Protein AF-0000000078945506 (afdb_homodimer)

Foldseek 3Di:
DEKAWEAEAQAQVVLLVVQVVVVVVVVVVVPYHHQEYEYADPQHQFFQRSQVSVVVVVVCVVVHHYAYAYEQLLVLLLPDDLPDPASCVLVVDDDDPLSSQSSRSSNVVCPNVNSVVSNPHHQKDWDAQVNFTEIEAAAAPVDRHPHHDEAPDDLVSVCVRCVVVLVGQEYEYARHLDFHWHQHPSHTYTHQHHRQQHQDDARFGWIWIADSVPRDIDIDGGDDPVCLVVRVVVCVVVPRDCQSNCRRGNSGD/DEKAWEAEAQAQVVLLVVQVVVVVVVVVVVPYHHQEYEYADPQHQFFQRNQVSVVVVVVCVVVHHYAYAYEQLLVLLLPDDLPDPASCVLVVDDDDPLSSLSSRSSNVVCPNVNSVVSNPHHQKDWDAQANFTEIEAAAAPVDRHPHHDEAPDDLVSVCVRCVVVLVGQEYEYARHLDFHWHQHPSHTYTHQHHRQQHQDDARFGWIWIADSVPRDIDIDGGDDPVCLVVRVVVCVVVVRDCQSNCRRGNSGD

Sequence (506 aa):
MVYVAVLANINGNLPALAKALEKIEALKEEGYEIEKYYVLGNIIGLFPYPGEVLDTLDDLIRHNVVKVIRGEFDQVIAASDPHAEGPDYIDRLNYPDYIKKALKYTWEKLGHEGREFIRDLPIYLVDKIGKNDIFGVYGSPLNPFEGQVLPDQPTSYYEAIMRPVKDYEILFVASPKYPVNAMTRYGRVICPGSIGYPPGKNHKATFALVDVDTLHAKFIEVDYENEKKLIEEKIKKEGLPEELIKILYRGKVMVYVAVLANINGNLPALAKALEKIEALKEEGYEIEKYYVLGNIIGLFPYPGEVLDTLDDLIRHNVVKVIRGEFDQVIAASDPHAEGPDYIDRLNYPDYIKKALKYTWEKLGHEGREFIRDLPIYLVDKIGKNDIFGVYGSPLNPFEGQVLPDQPTSYYEAIMRPVKDYEILFVASPKYPVNAMTRYGRVICPGSIGYPPGKNHKATFALVDVDTLHAKFIEVDYENEKKLIEEKIKKEGLPEELIKILYRGKV

Secondary structure (DSSP, 8-state):
-EEEEEEE--TT-HHHHHHHHHHHHHHHHTT-EEEEEEEES--SSSSS-HHHHHHHHHHHHHHS-EEEE--HHHHHHHTS-TT-SSSGGGGGSSS-HHHHHHHHHHHHHHHHHHHHHHHTS-SEEEEEETTEEEEEESSBTTBTTT----SS--HHHHHHHHGGGTTSSEEE--TT-SEEEEE-SS-EEEEE--SS---STT--EEEEEEETTT--EEEEEE--HHHHHHHHHHHHHTT--THHHHHHHHS--/-EEEEEEE--TT-HHHHHHHHHHHHHHHHTT-EEEEEEEES--SSSSS-HHHHHHHHHHHHHHS-EEEE--HHHHHHHTS-TT-SSSGGGGGSSS-HHHHHHHHHHHHHHHHHHHHHHHTS-SEEEEEETTEEEEEESSBTTBTTT----SS--HHHHHHHHGGGTTSSEEE--TT-SEEEEE-SS-EEEEE--SS---STT--EEEEEEETTT--EEEEEE--HHHHHHHHHHHHHTT--THHHHHHHHS--

pLDDT: mean 95.65, std 5.19, range [60.44, 98.88]

InterPro domains:
  IPR011152 Phosphoesterase MJ0912 [PIRSF000883] (4-251)
  IPR029052 Metallo-dependent phosphatase-like [G3DSA:3.60.21.10] (1-253)
  IPR029052 Metallo-dependent phosphatase-like [SSF56300] (1-252)

Radius of gyration: 24.3 Å; Cα contacts (8 Å, |Δi|>4): 1200; chains: 2; bounding box: 46×73×58 Å

Solvent-accessible surface area (backbone atoms only — not comparable to full-atom values): 25210 Å² total; per-residue (Å²): 111,54,25,31,38,34,39,17,26,29,22,5,27,41,63,37,46,52,46,47,52,49,50,52,53,52,40,40,73,74,62,46,39,68,69,37,38,38,35,32,14,19,56,30,37,59,38,91,26,39,49,61,32,51,52,51,49,51,53,47,43,76,75,44,55,57,50,60,26,35,12,52,49,31,44,58,57,36,66,48,60,90,80,50,93,61,63,64,70,54,70,78,48,97,60,58,66,61,52,43,51,27,36,39,50,35,52,61,65,28,40,69,67,47,41,49,55,51,39,61,33,25,45,60,42,76,52,66,43,78,92,39,40,34,36,30,29,12,9,28,88,82,30,43,52,81,22,76,48,72,62,94,60,58,57,68,59,54,36,64,61,40,32,41,52,37,90,22,48,32,39,40,32,26,53,49,24,43,64,33,81,44,73,38,97,47,31,33,40,36,20,34,10,5,26,40,54,14,52,54,97,77,43,34,22,19,26,21,40,30,32,40,86,80,62,49,73,44,77,49,75,34,81,48,71,83,48,47,57,59,52,46,51,49,32,57,74,70,69,50,54,68,57,55,50,36,25,62,74,58,34,43,120,113,55,26,31,38,34,39,18,28,29,22,4,28,40,64,37,47,52,47,47,53,50,49,52,51,52,40,40,75,72,60,46,39,70,69,36,36,38,35,32,12,20,56,31,37,57,38,89,27,39,49,60,34,52,52,52,50,51,52,47,43,75,76,44,54,58,50,60,24,35,12,51,49,29,44,58,57,38,66,48,58,89,81,50,93,62,63,65,70,54,71,78,49,98,61,60,67,60,50,42,53,26,36,39,51,34,53,61,66,29,40,70,67,47,40,50,55,51,39,61,32,24,47,60,43,76,51,67,43,78,91,38,40,33,37,31,29,13,9,29,86,83,29,43,53,79,22,76,48,73,62,94,61,58,57,68,59,52,35,64,59,39,35,42,52,39,89,23,48,33,38,39,31,24,56,50,26,41,64,33,80,44,76,38,96,46,31,31,42,36,18,33,10,5,25,39,54,15,51,55,96,77,45,34,22,19,26,21,40,31,31,41,85,80,62,49,73,43,76,46,74,34,81,47,72,83,48,46,56,59,52,46,51,48,32,56,74,69,67,50,55,66,57,55,50,36,26,62,75,58,34,44,119

Nearest PDB structures (foldseek):
  2gju-assembly1_A  TM=9.903E-01  e=2.783E-43  Pyrococcus horikoshii OT3
  1nnw-assembly1_A  TM=9.915E-01  e=8.538E-42  Pyrococcus furiosus
  3qfo-assembly1_B  TM=7.986E-01  e=4.946E-14  Streptococcus pneumoniae R6
  3ck2-assembly1_A  TM=5.921E-01  e=2.211E-06  Streptococcus pneumoniae TIGR4
  7uy8-assembly1_B  TM=3.911E-01  e=1.050E-02  Tetrahymena thermophila

Structure (mmCIF, N/CA/C/O backbone):
data_AF-0000000078945506-model_v1
#
loop_
_entity.id
_entity.type
_entity.pdbx_description
1 polymer 'Metallophosphoesterase, MJ0912 type'
#
loop_
_atom_site.group_PDB
_atom_site.id
_atom_site.type_symbol
_atom_site.label_atom_id
_atom_site.label_alt_id
_atom_site.label_comp_id
_atom_site.label_asym_id
_atom_site.label_entity_id
_atom_site.label_seq_id
_atom_site.pdbx_PDB_ins_code
_atom_site.Cartn_x
_atom_site.Cartn_y
_atom_site.Cartn_z
_atom_site.occupancy
_atom_site.B_iso_or_equiv
_atom_site.auth_seq_id
_atom_site.auth_comp_id
_atom_site.auth_asym_id
_atom_site.auth_atom_id
_atom_site.pdbx_PDB_model_num
ATOM 1 N N . MET A 1 1 ? -18.141 -9.43 -25.422 1 85.62 1 MET A N 1
ATOM 2 C CA . MET A 1 1 ? -17.828 -8.766 -24.172 1 85.62 1 MET A CA 1
ATOM 3 C C . MET A 1 1 ? -16.344 -8.93 -23.812 1 85.62 1 MET A C 1
ATOM 5 O O . MET A 1 1 ? -15.75 -9.969 -24.109 1 85.62 1 MET A O 1
ATOM 9 N N . VAL A 1 2 ? -15.695 -7.844 -23.359 1 94.75 2 VAL A N 1
ATOM 10 C CA . VAL A 1 2 ? -14.266 -7.82 -23.078 1 94.75 2 VAL A CA 1
ATOM 11 C C . VAL A 1 2 ? -14.023 -8.07 -21.578 1 94.75 2 VAL A C 1
ATOM 13 O O . VAL A 1 2 ? -14.727 -7.512 -20.734 1 94.75 2 VAL A O 1
ATOM 16 N N . TYR A 1 3 ? -13.117 -9 -21.328 1 97.56 3 TYR A N 1
ATOM 17 C CA . TYR A 1 3 ? -12.844 -9.414 -19.953 1 97.56 3 TYR A CA 1
ATOM 18 C C . TYR A 1 3 ? -11.367 -9.258 -19.625 1 97.56 3 TYR A C 1
ATOM 20 O O . TYR A 1 3 ? -10.539 -9.078 -20.516 1 97.56 3 TYR A O 1
ATOM 28 N N . VAL A 1 4 ? -11.109 -9.211 -18.359 1 98.56 4 VAL A N 1
ATOM 29 C CA . VAL A 1 4 ? -9.758 -9.453 -17.859 1 98.56 4 VAL A CA 1
ATOM 30 C C . VAL A 1 4 ? -9.742 -10.727 -17.016 1 98.56 4 VAL A C 1
ATOM 32 O O . VAL A 1 4 ? -10.727 -11.039 -16.328 1 98.56 4 VAL A O 1
ATOM 35 N N . ALA A 1 5 ? -8.68 -11.484 -17.141 1 98.88 5 ALA A N 1
ATOM 36 C CA . ALA A 1 5 ? -8.492 -12.664 -16.297 1 98.88 5 ALA A CA 1
ATOM 37 C C . ALA A 1 5 ? -7.656 -12.328 -15.07 1 98.88 5 ALA A C 1
ATOM 39 O O . ALA A 1 5 ? -6.57 -11.758 -15.188 1 98.88 5 ALA A O 1
ATOM 40 N N . VAL A 1 6 ? -8.164 -12.617 -13.875 1 98.88 6 VAL A N 1
ATOM 41 C CA . VAL A 1 6 ? -7.465 -12.367 -12.625 1 98.88 6 VAL A CA 1
ATOM 42 C C . VAL A 1 6 ? -7.125 -13.688 -11.945 1 98.88 6 VAL A C 1
ATOM 44 O O . VAL A 1 6 ? -8.016 -14.461 -11.594 1 98.88 6 VAL A O 1
ATOM 47 N N . LEU A 1 7 ? -5.859 -14 -11.844 1 98.75 7 LEU A N 1
ATOM 48 C CA . LEU A 1 7 ? -5.34 -15.203 -11.203 1 98.75 7 LEU A CA 1
ATOM 49 C C . LEU A 1 7 ? -4.59 -14.852 -9.922 1 98.75 7 LEU A C 1
ATOM 51 O O . LEU A 1 7 ? -4.074 -13.742 -9.781 1 98.75 7 LEU A O 1
ATOM 55 N N . ALA A 1 8 ? -4.559 -15.805 -8.977 1 98.44 8 ALA A N 1
ATOM 56 C CA . ALA A 1 8 ? -3.811 -15.594 -7.742 1 98.44 8 ALA A CA 1
ATOM 57 C C . ALA A 1 8 ? -3.424 -16.922 -7.098 1 98.44 8 ALA A C 1
ATOM 59 O O . ALA A 1 8 ? -3.969 -17.969 -7.449 1 98.44 8 ALA A O 1
ATOM 60 N N . ASN A 1 9 ? -2.418 -16.859 -6.273 1 97.56 9 ASN A N 1
ATOM 61 C CA . ASN A 1 9 ? -2.037 -17.969 -5.406 1 97.56 9 ASN A CA 1
ATOM 62 C C . ASN A 1 9 ? -1.742 -19.234 -6.207 1 97.56 9 ASN A C 1
ATOM 64 O O . ASN A 1 9 ? -2.295 -20.297 -5.922 1 97.56 9 ASN A O 1
ATOM 68 N N . ILE A 1 10 ? -0.877 -19.016 -7.16 1 98.44 10 ILE A N 1
ATOM 69 C CA . ILE A 1 10 ? -0.387 -20.156 -7.945 1 98.44 10 ILE A CA 1
ATOM 70 C C . ILE A 1 10 ? 0.468 -21.062 -7.062 1 98.44 10 ILE A C 1
ATOM 72 O O . ILE A 1 10 ? 0.365 -22.281 -7.141 1 98.44 10 ILE A O 1
ATOM 76 N N . ASN A 1 11 ? 1.375 -20.5 -6.254 1 98.12 11 ASN A N 1
ATOM 77 C CA . ASN A 1 11 ? 2.131 -21.156 -5.184 1 98.12 11 ASN A CA 1
ATOM 78 C C . ASN A 1 11 ? 3.016 -22.266 -5.723 1 98.12 11 ASN A C 1
ATOM 80 O O . ASN A 1 11 ? 3.154 -23.312 -5.086 1 98.12 11 ASN A O 1
ATOM 84 N N . GLY A 1 12 ? 3.488 -22.078 -6.941 1 98.56 12 GLY A N 1
ATOM 85 C CA . GLY A 1 12 ? 4.406 -23.047 -7.504 1 98.56 12 GLY A CA 1
ATOM 86 C C . GLY A 1 12 ? 3.711 -24.297 -8.016 1 98.56 12 GLY A C 1
ATOM 87 O O . GLY A 1 12 ? 4.336 -25.359 -8.148 1 98.56 12 GLY A O 1
ATOM 88 N N . ASN A 1 13 ? 2.473 -24.266 -8.219 1 98.12 13 ASN A N 1
ATOM 89 C CA . ASN A 1 13 ? 1.688 -25.391 -8.711 1 98.12 13 ASN A CA 1
ATOM 90 C C . ASN A 1 13 ? 1.521 -25.344 -10.227 1 98.12 13 ASN A C 1
ATOM 92 O O . ASN A 1 13 ? 0.466 -24.938 -10.727 1 98.12 13 ASN A O 1
ATOM 96 N N . LEU A 1 14 ? 2.5 -25.891 -10.922 1 98.56 14 LEU A N 1
ATOM 97 C CA . LEU A 1 14 ? 2.535 -25.797 -12.375 1 98.56 14 LEU A CA 1
ATOM 98 C C . LEU A 1 14 ? 1.346 -26.516 -13 1 98.56 14 LEU A C 1
ATOM 100 O O . LEU A 1 14 ? 0.665 -25.969 -13.867 1 98.56 14 LEU A O 1
ATOM 104 N N . PRO A 1 15 ? 1.05 -27.734 -12.586 1 98.25 15 PRO A N 1
ATOM 105 C CA . PRO A 1 15 ? -0.069 -28.422 -13.227 1 98.25 15 PRO A CA 1
ATOM 106 C C . PRO A 1 15 ? -1.39 -27.672 -13.094 1 98.25 15 PRO A C 1
ATOM 108 O O . PRO A 1 15 ? -2.164 -27.594 -14.047 1 98.25 15 PRO A O 1
ATOM 111 N N . ALA A 1 16 ? -1.674 -27.125 -11.93 1 97.56 16 ALA A N 1
ATOM 112 C CA . ALA A 1 16 ? -2.895 -26.344 -11.742 1 97.56 16 ALA A CA 1
ATOM 113 C C . ALA A 1 16 ? -2.896 -25.109 -12.641 1 97.56 16 ALA A C 1
ATOM 115 O O . ALA A 1 16 ? -3.912 -24.781 -13.266 1 97.56 16 ALA A O 1
ATOM 116 N N . LEU A 1 17 ? -1.733 -24.391 -12.711 1 98.62 17 LEU A N 1
ATOM 117 C CA . LEU A 1 17 ? -1.616 -23.219 -13.562 1 98.62 17 LEU A CA 1
ATOM 118 C C . LEU A 1 17 ? -1.846 -23.578 -15.023 1 98.62 17 LEU A C 1
ATOM 120 O O . LEU A 1 17 ? -2.566 -22.859 -15.734 1 98.62 17 LEU A O 1
ATOM 124 N N . ALA A 1 18 ? -1.249 -24.656 -15.438 1 98.5 18 ALA A N 1
ATOM 125 C CA . ALA A 1 18 ? -1.386 -25.094 -16.828 1 98.5 18 ALA A CA 1
ATOM 126 C C . ALA A 1 18 ? -2.85 -25.344 -17.172 1 98.5 18 ALA A C 1
ATOM 128 O O . ALA A 1 18 ? -3.32 -24.938 -18.234 1 98.5 18 ALA A O 1
ATOM 129 N N . LYS A 1 19 ? -3.535 -26 -16.281 1 98 19 LYS A N 1
ATOM 130 C CA . LYS A 1 19 ? -4.945 -26.297 -16.531 1 98 19 LYS A CA 1
ATOM 131 C C . LYS A 1 19 ? -5.777 -25.031 -16.562 1 98 19 LYS A C 1
ATOM 133 O O . LYS A 1 19 ? -6.707 -24.906 -17.359 1 98 19 LYS A O 1
ATOM 138 N N . ALA A 1 20 ? -5.5 -24.094 -15.695 1 98.31 20 ALA A N 1
ATOM 139 C CA . ALA A 1 20 ? -6.203 -22.828 -15.68 1 98.31 20 ALA A CA 1
ATOM 140 C C . ALA A 1 20 ? -5.996 -22.078 -17 1 98.31 20 ALA A C 1
ATOM 142 O O . ALA A 1 20 ? -6.949 -21.547 -17.578 1 98.31 20 ALA A O 1
ATOM 143 N N . LEU A 1 21 ? -4.742 -22.031 -17.469 1 98.62 21 LEU A N 1
ATOM 144 C CA . LEU A 1 21 ? -4.43 -21.328 -18.719 1 98.62 21 LEU A CA 1
ATOM 145 C C . LEU A 1 21 ? -5.082 -22.031 -19.906 1 98.62 21 LEU A C 1
ATOM 147 O O . LEU A 1 21 ? -5.539 -21.359 -20.844 1 98.62 21 LEU A O 1
ATOM 151 N N . GLU A 1 22 ? -5.098 -23.359 -19.859 1 98.44 22 GLU A N 1
ATOM 152 C CA . GLU A 1 22 ? -5.82 -24.109 -20.891 1 98.44 22 GLU A CA 1
ATOM 153 C C . GLU A 1 22 ? -7.297 -23.719 -20.906 1 98.44 22 GLU A C 1
ATOM 155 O O . GLU A 1 22 ? -7.875 -23.531 -21.984 1 98.44 22 GLU A O 1
ATOM 160 N N . LYS A 1 23 ? -7.875 -23.625 -19.75 1 98.44 23 LYS A N 1
ATOM 161 C CA . LYS A 1 23 ? -9.281 -23.234 -19.672 1 98.44 23 LYS A CA 1
ATOM 162 C C . LYS A 1 23 ? -9.5 -21.828 -20.219 1 98.44 23 LYS A C 1
ATOM 164 O O . LYS A 1 23 ? -10.5 -21.562 -20.906 1 98.44 23 LYS A O 1
ATOM 169 N N . ILE A 1 24 ? -8.625 -20.875 -19.938 1 98.38 24 ILE A N 1
ATOM 170 C CA . ILE A 1 24 ? -8.727 -19.516 -20.453 1 98.38 24 ILE A CA 1
ATOM 171 C C . ILE A 1 24 ? -8.68 -19.531 -21.969 1 98.38 24 ILE A C 1
ATOM 173 O O . ILE A 1 24 ? -9.469 -18.859 -22.641 1 98.38 24 ILE A O 1
ATOM 177 N N . GLU A 1 25 ? -7.809 -20.359 -22.562 1 97.56 25 GLU A N 1
ATOM 178 C CA . GLU A 1 25 ? -7.73 -20.484 -24.016 1 97.56 25 GLU A CA 1
ATOM 179 C C . GLU A 1 25 ? -9.023 -21.047 -24.594 1 97.56 25 GLU A C 1
ATOM 181 O O . GLU A 1 25 ? -9.5 -20.594 -25.625 1 97.56 25 GLU A O 1
ATOM 186 N N . ALA A 1 26 ? -9.523 -22.031 -23.891 1 98.25 26 ALA A N 1
ATOM 187 C CA . ALA A 1 26 ? -10.797 -22.609 -24.328 1 98.25 26 ALA A CA 1
ATOM 188 C C . ALA A 1 26 ? -11.906 -21.562 -24.312 1 98.25 26 ALA A C 1
ATOM 190 O O . ALA A 1 26 ? -12.734 -21.516 -25.219 1 98.25 26 ALA A O 1
ATOM 191 N N . LEU A 1 27 ? -11.891 -20.734 -23.312 1 97.75 27 LEU A N 1
ATOM 192 C CA . LEU A 1 27 ? -12.891 -19.672 -23.203 1 97.75 27 LEU A CA 1
ATOM 193 C C . LEU A 1 27 ? -12.734 -18.656 -24.328 1 97.75 27 LEU A C 1
ATOM 195 O O . LEU A 1 27 ? -13.727 -18.172 -24.875 1 97.75 27 LEU A O 1
ATOM 199 N N . LYS A 1 28 ? -11.508 -18.359 -24.656 1 97.06 28 LYS A N 1
ATOM 200 C CA . LYS A 1 28 ? -11.266 -17.469 -25.797 1 97.06 28 LYS A CA 1
ATOM 201 C C . LYS A 1 28 ? -11.852 -18.062 -27.078 1 97.06 28 LYS A C 1
ATOM 203 O O . LYS A 1 28 ? -12.477 -17.344 -27.859 1 97.06 28 LYS A O 1
ATOM 208 N N . GLU A 1 29 ? -11.664 -19.297 -27.234 1 97.12 29 GLU A N 1
ATOM 209 C CA . GLU A 1 29 ? -12.203 -19.969 -28.406 1 97.12 29 GLU A CA 1
ATOM 210 C C . GLU A 1 29 ? -13.734 -19.953 -28.406 1 97.12 29 GLU A C 1
ATOM 212 O O . GLU A 1 29 ? -14.359 -19.984 -29.469 1 97.12 29 GLU A O 1
ATOM 217 N N . GLU A 1 30 ? -14.305 -19.906 -27.25 1 96.75 30 GLU A N 1
ATOM 218 C CA . GLU A 1 30 ? -15.758 -19.875 -27.094 1 96.75 30 GLU A CA 1
ATOM 219 C C . GLU A 1 30 ? -16.312 -18.469 -27.297 1 96.75 30 GLU A C 1
ATOM 221 O O . GLU A 1 30 ? -17.516 -18.266 -27.25 1 96.75 30 GLU A O 1
ATOM 226 N N . GLY A 1 31 ? -15.422 -17.484 -27.391 1 95.19 31 GLY A N 1
ATOM 227 C CA . GLY A 1 31 ? -15.891 -16.141 -27.75 1 95.19 31 GLY A CA 1
ATOM 228 C C . GLY A 1 31 ? -15.578 -15.109 -26.688 1 95.19 31 GLY A C 1
ATOM 229 O O . GLY A 1 31 ? -15.875 -13.922 -26.875 1 95.19 31 GLY A O 1
ATOM 230 N N . TYR A 1 32 ? -14.984 -15.5 -25.594 1 95.12 32 TYR A N 1
ATOM 231 C CA . TYR A 1 32 ? -14.578 -14.531 -24.578 1 95.12 32 TYR A CA 1
ATOM 232 C C . TYR A 1 32 ? -13.352 -13.75 -25.047 1 95.12 32 TYR A C 1
ATOM 234 O O . TYR A 1 32 ? -12.336 -14.336 -25.422 1 95.12 32 TYR A O 1
ATOM 242 N N . GLU A 1 33 ? -13.43 -12.531 -25.078 1 96.94 33 GLU A N 1
ATOM 243 C CA . GLU A 1 33 ? -12.266 -11.695 -25.328 1 96.94 33 GLU A CA 1
ATOM 244 C C . GLU A 1 33 ? -11.539 -11.336 -24.047 1 96.94 33 GLU A C 1
ATOM 246 O O . GLU A 1 33 ? -12.047 -10.562 -23.234 1 96.94 33 GLU A O 1
ATOM 251 N N . ILE A 1 34 ? -10.406 -11.852 -23.875 1 97.31 34 ILE A N 1
ATOM 252 C CA . ILE A 1 34 ? -9.594 -11.57 -22.703 1 97.31 34 ILE A CA 1
ATOM 253 C C . ILE A 1 34 ? -8.461 -10.609 -23.062 1 97.31 34 ILE A C 1
ATOM 255 O O . ILE A 1 34 ? -7.504 -10.992 -23.75 1 97.31 34 ILE A O 1
ATOM 259 N N . GLU A 1 35 ? -8.539 -9.328 -22.578 1 95.31 35 GLU A N 1
ATOM 260 C CA . GLU A 1 35 ? -7.629 -8.289 -23.047 1 95.31 35 GLU A CA 1
ATOM 261 C C . GLU A 1 35 ? -6.383 -8.211 -22.172 1 95.31 35 GLU A C 1
ATOM 263 O O . GLU A 1 35 ? -5.328 -7.758 -22.625 1 95.31 35 GLU A O 1
ATOM 268 N N . LYS A 1 36 ? -6.504 -8.484 -20.859 1 97.31 36 LYS A N 1
ATOM 269 C CA . LYS A 1 36 ? -5.414 -8.383 -19.891 1 97.31 36 LYS A CA 1
ATOM 270 C C . LYS A 1 36 ? -5.473 -9.523 -18.875 1 97.31 36 LYS A C 1
ATOM 272 O O . LYS A 1 36 ? -6.527 -10.117 -18.672 1 97.31 36 LYS A O 1
ATOM 277 N N . TYR A 1 37 ? -4.324 -9.844 -18.359 1 98.69 37 TYR A N 1
ATOM 278 C CA . TYR A 1 37 ? -4.195 -10.758 -17.234 1 98.69 37 TYR A CA 1
ATOM 279 C C . TYR A 1 37 ? -3.635 -10.039 -16.016 1 98.69 37 TYR A C 1
ATOM 281 O O . TYR A 1 37 ? -2.697 -9.25 -16.125 1 98.69 37 TYR A O 1
ATOM 289 N N . TYR A 1 38 ? -4.223 -10.25 -14.898 1 98.88 38 TYR A N 1
ATOM 290 C CA . TYR A 1 38 ? -3.646 -9.852 -13.625 1 98.88 38 TYR A CA 1
ATOM 291 C C . TYR A 1 38 ? -3.316 -11.07 -12.773 1 98.88 38 TYR A C 1
ATOM 293 O O . TYR A 1 38 ? -4.156 -11.961 -12.594 1 98.88 38 TYR A O 1
ATOM 301 N N . VAL A 1 39 ? -2.127 -11.18 -12.312 1 98.88 39 VAL A N 1
ATOM 302 C CA . VAL A 1 39 ? -1.711 -12.242 -11.406 1 98.88 39 VAL A CA 1
ATOM 303 C C . VAL A 1 39 ? -1.321 -11.648 -10.055 1 98.88 39 VAL A C 1
ATOM 305 O O . VAL A 1 39 ? -0.326 -10.93 -9.953 1 98.88 39 VAL A O 1
ATOM 308 N N . LEU A 1 40 ? -2.115 -11.938 -8.945 1 98.12 40 LEU A N 1
ATOM 309 C CA . LEU A 1 40 ? -1.91 -11.375 -7.617 1 98.12 40 LEU A CA 1
ATOM 310 C C . LEU A 1 40 ? -1.217 -12.375 -6.699 1 98.12 40 LEU A C 1
ATOM 312 O O . LEU A 1 40 ? -1.879 -13.18 -6.043 1 98.12 40 LEU A O 1
ATOM 316 N N . GLY A 1 41 ? 0.136 -12.461 -6.867 1 96.62 41 GLY A N 1
ATOM 317 C CA . GLY A 1 41 ? 0.88 -13.344 -5.988 1 96.62 41 GLY A CA 1
ATOM 318 C C . GLY A 1 41 ? -0.012 -14.203 -5.113 1 96.62 41 GLY A C 1
ATOM 319 O O . GLY A 1 41 ? -1.239 -14.117 -5.195 1 96.62 41 GLY A O 1
ATOM 320 N N . ASN A 1 42 ? 0.411 -15.258 -4.406 1 98.06 42 ASN A N 1
ATOM 321 C CA . ASN A 1 42 ? 1.742 -15.852 -4.449 1 98.06 42 ASN A CA 1
ATOM 322 C C . ASN A 1 42 ? 1.973 -16.609 -5.75 1 98.06 42 ASN A C 1
ATOM 324 O O . ASN A 1 42 ? 1.19 -17.5 -6.102 1 98.06 42 ASN A O 1
ATOM 328 N N . ILE A 1 43 ? 3.072 -16.297 -6.344 1 98.62 43 ILE A N 1
ATOM 329 C CA . ILE A 1 43 ? 3.457 -17.016 -7.559 1 98.62 43 ILE A CA 1
ATOM 330 C C . ILE A 1 43 ? 4.117 -18.344 -7.188 1 98.62 43 ILE A C 1
ATOM 332 O O . ILE A 1 43 ? 3.84 -19.375 -7.805 1 98.62 43 ILE A O 1
ATOM 336 N N . ILE A 1 44 ? 4.926 -18.266 -6.172 1 98.44 44 ILE A N 1
ATOM 337 C CA . ILE A 1 44 ? 5.734 -19.391 -5.727 1 98.44 44 ILE A CA 1
ATOM 338 C C . ILE A 1 44 ? 5.562 -19.594 -4.223 1 98.44 44 ILE A C 1
ATOM 340 O O . ILE A 1 44 ? 4.719 -18.938 -3.6 1 98.44 44 ILE A O 1
ATOM 344 N N . GLY A 1 45 ? 6.289 -20.672 -3.645 1 96.88 45 GLY A N 1
ATOM 345 C CA . GLY A 1 45 ? 6.465 -20.688 -2.201 1 96.88 45 GLY A CA 1
ATOM 346 C C . GLY A 1 45 ? 5.875 -21.922 -1.546 1 96.88 45 GLY A C 1
ATOM 347 O O . GLY A 1 45 ? 6.125 -22.188 -0.367 1 96.88 45 GLY A O 1
ATOM 348 N N . LEU A 1 46 ? 5.074 -22.812 -2.297 1 96.12 46 LEU A N 1
ATOM 349 C CA . LEU A 1 46 ? 4.488 -23.969 -1.629 1 96.12 46 LEU A CA 1
ATOM 350 C C . LEU A 1 46 ? 4.781 -25.25 -2.406 1 96.12 46 LEU A C 1
ATOM 352 O O . LEU A 1 46 ? 5.477 -26.141 -1.907 1 96.12 46 LEU A O 1
ATOM 356 N N . PHE A 1 47 ? 4.414 -25.281 -3.633 1 98.06 47 PHE A N 1
ATOM 357 C CA . PHE A 1 47 ? 4.484 -26.516 -4.406 1 98.06 47 PHE A CA 1
ATOM 358 C C . PHE A 1 47 ? 5.766 -26.578 -5.227 1 98.06 47 PHE A C 1
ATOM 360 O O . PHE A 1 47 ? 6.461 -25.562 -5.367 1 98.06 47 PHE A O 1
ATOM 367 N N . PRO A 1 48 ? 6.105 -27.734 -5.723 1 98.62 48 PRO A N 1
ATOM 368 C CA . PRO A 1 48 ? 7.508 -28 -6.059 1 98.62 48 PRO A CA 1
ATOM 369 C C . PRO A 1 48 ? 7.855 -27.594 -7.492 1 98.62 48 PRO A C 1
ATOM 371 O O . PRO A 1 48 ? 8.797 -28.141 -8.078 1 98.62 48 PRO A O 1
ATOM 374 N N . TYR A 1 49 ? 7.195 -26.609 -8.133 1 98.56 49 TYR A N 1
ATOM 375 C CA . TYR A 1 49 ? 7.504 -26.219 -9.5 1 98.56 49 TYR A CA 1
ATOM 376 C C . TYR A 1 49 ? 7.742 -24.703 -9.594 1 98.56 49 TYR A C 1
ATOM 378 O O . TYR A 1 49 ? 7.176 -24.031 -10.461 1 98.56 49 TYR A O 1
ATOM 386 N N . PRO A 1 50 ? 8.562 -24.156 -8.68 1 98.69 50 PRO A N 1
ATOM 387 C CA . PRO A 1 50 ? 8.719 -22.703 -8.711 1 98.69 50 PRO A CA 1
ATOM 388 C C . PRO A 1 50 ? 9.344 -22.203 -10.008 1 98.69 50 PRO A C 1
ATOM 390 O O . PRO A 1 50 ? 8.891 -21.219 -10.578 1 98.69 50 PRO A O 1
ATOM 393 N N . GLY A 1 51 ? 10.359 -22.859 -10.492 1 98.5 51 GLY A N 1
ATOM 394 C CA . GLY A 1 51 ? 11.008 -22.453 -11.727 1 98.5 51 GLY A CA 1
ATOM 395 C C . GLY A 1 51 ? 10.102 -22.547 -12.938 1 98.5 51 GLY A C 1
ATOM 396 O O . GLY A 1 51 ? 10.023 -21.625 -13.75 1 98.5 51 GLY A O 1
ATOM 397 N N . GLU A 1 52 ? 9.43 -23.672 -13.094 1 98.62 52 GLU A N 1
ATOM 398 C CA . GLU A 1 52 ? 8.539 -23.922 -14.219 1 98.62 52 GLU A CA 1
ATOM 399 C C . GLU A 1 52 ? 7.383 -22.922 -14.25 1 98.62 52 GLU A C 1
ATOM 401 O O . GLU A 1 52 ? 6.934 -22.516 -15.32 1 98.62 52 GLU A O 1
ATOM 406 N N . VAL A 1 53 ? 6.941 -22.562 -13.086 1 98.81 53 VAL A N 1
ATOM 407 C CA . VAL A 1 53 ? 5.875 -21.578 -13 1 98.81 53 VAL A CA 1
ATOM 408 C C . VAL A 1 53 ? 6.379 -20.219 -13.508 1 98.81 53 VAL A C 1
ATOM 410 O O . VAL A 1 53 ? 5.684 -19.547 -14.266 1 98.81 53 VAL A O 1
ATOM 413 N N . LEU A 1 54 ? 7.574 -19.828 -13.125 1 98.69 54 LEU A N 1
ATOM 414 C CA . LEU A 1 54 ? 8.141 -18.562 -13.602 1 98.69 54 LEU A CA 1
ATOM 415 C C . LEU A 1 54 ? 8.312 -18.594 -15.117 1 98.69 54 LEU A C 1
ATOM 417 O O . LEU A 1 54 ? 8.047 -17.594 -15.797 1 98.69 54 LEU A O 1
ATOM 421 N N . ASP A 1 55 ? 8.727 -19.75 -15.656 1 98.31 55 ASP A N 1
ATOM 422 C CA . ASP A 1 55 ? 8.859 -19.906 -17.109 1 98.31 55 ASP A CA 1
ATOM 423 C C . ASP A 1 55 ? 7.516 -19.703 -17.797 1 98.31 55 ASP A C 1
ATOM 425 O O . ASP A 1 55 ? 7.441 -19.016 -18.828 1 98.31 55 ASP A O 1
ATOM 429 N N . THR A 1 56 ? 6.559 -20.328 -17.25 1 98.31 56 THR A N 1
ATOM 430 C CA . THR A 1 56 ? 5.215 -20.234 -17.812 1 98.31 56 THR A CA 1
ATOM 431 C C . THR A 1 56 ? 4.711 -18.797 -17.766 1 98.31 56 THR A C 1
ATOM 433 O O . THR A 1 56 ? 4.094 -18.312 -18.719 1 98.31 56 THR A O 1
ATOM 436 N N . LEU A 1 57 ? 4.91 -18.078 -16.641 1 97.81 57 LEU A N 1
ATOM 437 C CA . LEU A 1 57 ? 4.512 -16.688 -16.516 1 97.81 57 LEU A CA 1
ATOM 438 C C . LEU A 1 57 ? 5.254 -15.805 -17.516 1 97.81 57 LEU A C 1
ATOM 440 O O . LEU A 1 57 ? 4.664 -14.891 -18.109 1 97.81 57 LEU A O 1
ATOM 444 N N . ASP A 1 58 ? 6.539 -16.094 -17.656 1 97.06 58 ASP A N 1
ATOM 445 C CA . ASP A 1 58 ? 7.328 -15.359 -18.641 1 97.06 58 ASP A CA 1
ATOM 446 C C . ASP A 1 58 ? 6.727 -15.5 -20.047 1 97.06 58 ASP A C 1
ATOM 448 O O . ASP A 1 58 ? 6.617 -14.516 -20.781 1 97.06 58 ASP A O 1
ATOM 452 N N . ASP A 1 59 ? 6.375 -16.703 -20.375 1 97.62 59 ASP A N 1
ATOM 453 C CA . ASP A 1 59 ? 5.738 -16.969 -21.672 1 97.62 59 ASP A CA 1
ATOM 454 C C . ASP A 1 59 ? 4.418 -16.219 -21.797 1 97.62 59 ASP A C 1
ATOM 456 O O . ASP A 1 59 ? 4.121 -15.633 -22.828 1 97.62 59 ASP A O 1
ATOM 460 N N . LEU A 1 60 ? 3.645 -16.188 -20.734 1 97.88 60 LEU A N 1
ATOM 461 C CA . LEU A 1 60 ? 2.371 -15.484 -20.719 1 97.88 60 LEU A CA 1
ATOM 462 C C . LEU A 1 60 ? 2.582 -13.984 -20.953 1 97.88 60 LEU A C 1
ATOM 464 O O . LEU A 1 60 ? 1.849 -13.359 -21.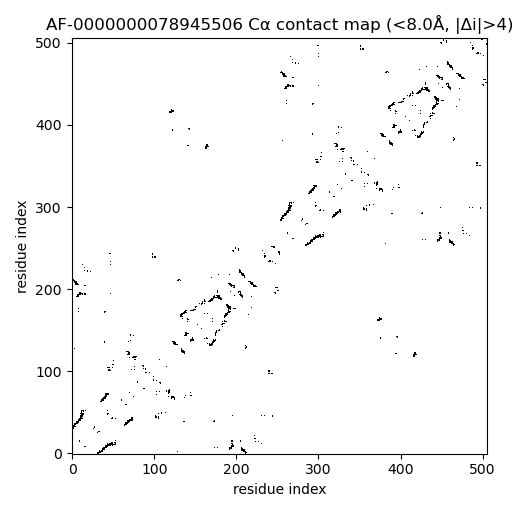719 1 97.88 60 LEU A O 1
ATOM 468 N N . ILE A 1 61 ? 3.559 -13.414 -20.297 1 97.62 61 ILE A N 1
ATOM 469 C CA . ILE A 1 61 ? 3.879 -11.992 -20.359 1 97.62 61 ILE A CA 1
ATOM 470 C C . ILE A 1 61 ? 4.312 -11.633 -21.781 1 97.62 61 ILE A C 1
ATOM 472 O O . ILE A 1 61 ? 3.947 -10.57 -22.297 1 97.62 61 ILE A O 1
ATOM 476 N N . ARG A 1 62 ? 5.027 -12.523 -22.453 1 97.44 62 ARG A N 1
ATOM 477 C CA . ARG A 1 62 ? 5.566 -12.266 -23.781 1 97.44 62 ARG A CA 1
ATOM 478 C C . ARG A 1 62 ? 4.449 -12.195 -24.828 1 97.44 62 ARG A C 1
ATOM 480 O O . ARG A 1 62 ? 4.582 -11.508 -25.844 1 97.44 62 ARG A O 1
ATOM 487 N N . HIS A 1 63 ? 3.365 -12.875 -24.5 1 96.44 63 HIS A N 1
ATOM 488 C CA . HIS A 1 63 ? 2.365 -13.047 -25.547 1 96.44 63 HIS A CA 1
ATOM 489 C C . HIS A 1 63 ? 1.074 -12.312 -25.203 1 96.44 63 HIS A C 1
ATOM 491 O O . HIS A 1 63 ? 0.128 -12.305 -26 1 96.44 63 HIS A O 1
ATOM 497 N N . ASN A 1 64 ? 1.018 -11.758 -24.031 1 95.94 64 ASN A N 1
ATOM 498 C CA . ASN A 1 64 ? -0.191 -11.086 -23.562 1 95.94 64 ASN A CA 1
ATOM 499 C C . ASN A 1 64 ? 0.139 -9.844 -22.734 1 95.94 64 ASN A C 1
ATOM 501 O O . ASN A 1 64 ? 1.305 -9.594 -22.422 1 95.94 64 ASN A O 1
ATOM 505 N N . VAL A 1 65 ? -0.857 -8.945 -22.531 1 96.88 65 VAL A N 1
ATOM 506 C CA . VAL A 1 65 ? -0.719 -7.875 -21.547 1 96.88 65 VAL A CA 1
ATOM 507 C C . VAL A 1 65 ? -0.969 -8.422 -20.141 1 96.88 65 VAL A C 1
ATOM 509 O O . VAL A 1 65 ? -2.107 -8.727 -19.781 1 96.88 65 VAL A O 1
ATOM 512 N N . VAL A 1 66 ? 0.103 -8.586 -19.406 1 98.5 66 VAL A N 1
ATOM 513 C CA . VAL A 1 66 ? 0.033 -9.227 -18.094 1 98.5 66 VAL A CA 1
ATOM 514 C C . VAL A 1 66 ? 0.659 -8.312 -17.047 1 98.5 66 VAL A C 1
ATOM 516 O O . VAL A 1 66 ? 1.726 -7.734 -17.266 1 98.5 66 VAL A O 1
ATOM 519 N N . LYS A 1 67 ? -0.013 -8.039 -15.969 1 98.5 67 LYS A N 1
ATOM 520 C CA . LYS A 1 67 ? 0.575 -7.418 -14.781 1 98.5 67 LYS A CA 1
ATOM 521 C C . LYS A 1 67 ? 0.616 -8.398 -13.609 1 98.5 67 LYS A C 1
ATOM 523 O O . LYS A 1 67 ? -0.381 -9.055 -13.312 1 98.5 67 LYS A O 1
ATOM 528 N N . VAL A 1 68 ? 1.752 -8.539 -13.023 1 98.75 68 VAL A N 1
ATOM 529 C CA . VAL A 1 68 ? 1.983 -9.469 -11.93 1 98.75 68 VAL A CA 1
ATOM 530 C C . VAL A 1 68 ? 2.469 -8.711 -10.695 1 98.75 68 VAL A C 1
ATOM 532 O O . VAL A 1 68 ? 3.332 -7.832 -10.797 1 98.75 68 VAL A O 1
ATOM 535 N N . ILE A 1 69 ? 1.892 -8.992 -9.547 1 98.81 69 ILE A N 1
ATOM 536 C CA . ILE A 1 69 ? 2.391 -8.391 -8.32 1 98.81 69 ILE A CA 1
ATOM 537 C C . ILE A 1 69 ? 2.783 -9.492 -7.332 1 98.81 69 ILE A C 1
ATOM 539 O O . ILE A 1 69 ? 2.328 -10.633 -7.453 1 98.81 69 ILE A O 1
ATOM 543 N N . ARG A 1 70 ? 3.645 -9.172 -6.348 1 98.69 70 ARG A N 1
ATOM 544 C CA . ARG A 1 70 ? 4.105 -10.109 -5.336 1 98.69 70 ARG A CA 1
ATOM 545 C C . ARG A 1 70 ? 2.998 -10.43 -4.336 1 98.69 70 ARG A C 1
ATOM 547 O O . ARG A 1 70 ? 2.209 -9.555 -3.977 1 98.69 70 ARG A O 1
ATOM 554 N N . GLY A 1 71 ? 2.988 -11.633 -3.941 1 98.31 71 GLY A N 1
ATOM 555 C CA . GLY A 1 71 ? 2.252 -11.992 -2.742 1 98.31 71 GLY A CA 1
ATOM 556 C C . GLY A 1 71 ? 3.139 -12.164 -1.524 1 98.31 71 GLY A C 1
ATOM 557 O O . GLY A 1 71 ? 4.285 -11.719 -1.518 1 98.31 71 GLY A O 1
ATOM 558 N N . GLU A 1 72 ? 2.582 -12.703 -0.492 1 97.44 72 GLU A N 1
ATOM 559 C CA . GLU A 1 72 ? 3.252 -12.852 0.798 1 97.44 72 GLU A CA 1
ATOM 560 C C . GLU A 1 72 ? 4.504 -13.719 0.677 1 97.44 72 GLU A C 1
ATOM 562 O O . GLU A 1 72 ? 5.586 -13.312 1.103 1 97.44 72 GLU A O 1
ATOM 567 N N . PHE A 1 73 ? 4.406 -14.898 0.086 1 97.88 73 PHE A N 1
ATOM 568 C CA . PHE A 1 73 ? 5.535 -15.812 -0.034 1 97.88 73 PHE A CA 1
ATOM 569 C C . PHE A 1 73 ? 6.559 -15.273 -1.03 1 97.88 73 PHE A C 1
ATOM 571 O O . PHE A 1 73 ? 7.762 -15.484 -0.861 1 97.88 73 PHE A O 1
ATOM 578 N N . ASP A 1 74 ? 6.055 -14.656 -2.076 1 98.5 74 ASP A N 1
ATOM 579 C CA . ASP A 1 74 ? 6.961 -14 -3.016 1 98.5 74 ASP A CA 1
ATOM 580 C C . ASP A 1 74 ? 7.84 -12.977 -2.307 1 98.5 74 ASP A C 1
ATOM 582 O O . ASP A 1 74 ? 9.039 -12.898 -2.566 1 98.5 74 ASP A O 1
ATOM 586 N N . GLN A 1 75 ? 7.199 -12.219 -1.408 1 97.69 75 GLN A N 1
ATOM 587 C CA . GLN A 1 75 ? 7.926 -11.195 -0.668 1 97.69 75 GLN A CA 1
ATOM 588 C C . GLN A 1 75 ? 9.016 -11.812 0.205 1 97.69 75 GLN A C 1
ATOM 590 O O . GLN A 1 75 ? 10.094 -11.234 0.365 1 97.69 75 GLN A O 1
ATOM 595 N N . VAL A 1 76 ? 8.766 -12.945 0.819 1 97.19 76 VAL A N 1
ATOM 596 C CA . VAL A 1 76 ? 9.75 -13.641 1.636 1 97.19 76 VAL A CA 1
ATOM 597 C C . VAL A 1 76 ? 10.992 -13.953 0.797 1 97.19 76 VAL A C 1
ATOM 599 O O . VAL A 1 76 ? 12.117 -13.719 1.234 1 97.19 76 VAL A O 1
ATOM 602 N N . ILE A 1 77 ? 10.781 -14.445 -0.404 1 97.38 77 ILE A N 1
ATOM 603 C CA . ILE A 1 77 ? 11.883 -14.781 -1.298 1 97.38 77 ILE A CA 1
ATOM 604 C C . ILE A 1 77 ? 12.602 -13.508 -1.735 1 97.38 77 ILE A C 1
ATOM 606 O O . ILE A 1 77 ? 13.836 -13.469 -1.771 1 97.38 77 ILE A O 1
ATOM 610 N N . ALA A 1 78 ? 11.789 -12.484 -2.053 1 95.75 78 ALA A N 1
ATOM 611 C CA . ALA A 1 78 ? 12.344 -11.219 -2.527 1 95.75 78 ALA A CA 1
ATOM 612 C C . ALA A 1 78 ? 13.203 -10.562 -1.452 1 95.75 78 ALA A C 1
ATOM 614 O O . ALA A 1 78 ? 14.148 -9.836 -1.764 1 95.75 78 ALA A O 1
ATOM 615 N N . ALA A 1 79 ? 12.867 -10.805 -0.23 1 91.81 79 ALA A N 1
ATOM 616 C CA . ALA A 1 79 ? 13.523 -10.141 0.892 1 91.81 79 ALA A CA 1
ATOM 617 C C . ALA A 1 79 ? 14.883 -10.758 1.18 1 91.81 79 ALA A C 1
ATOM 619 O O . ALA A 1 79 ? 15.625 -10.273 2.039 1 91.81 79 ALA A O 1
ATOM 620 N N . SER A 1 80 ? 15.188 -11.742 0.512 1 88.31 80 SER A N 1
ATOM 621 C CA . SER A 1 80 ? 16.484 -12.383 0.704 1 88.31 80 SER A CA 1
ATOM 622 C C . SER A 1 80 ? 17.625 -11.43 0.387 1 88.31 80 SER A C 1
ATOM 624 O O . SER A 1 80 ? 17.547 -10.641 -0.552 1 88.31 80 SER A O 1
ATOM 626 N N . ASP A 1 81 ? 18.641 -11.516 1.271 1 80.25 81 ASP A N 1
ATOM 627 C CA . ASP A 1 81 ? 19.875 -10.82 0.913 1 80.25 81 ASP A CA 1
ATOM 628 C C . ASP A 1 81 ? 20.453 -11.367 -0.393 1 80.25 81 ASP A C 1
ATOM 630 O O . ASP A 1 81 ? 20.688 -12.57 -0.521 1 80.25 81 ASP A O 1
ATOM 634 N N . PRO A 1 82 ? 20.609 -10.414 -1.257 1 78.19 82 PRO A N 1
ATOM 635 C CA . PRO A 1 82 ? 21.109 -10.867 -2.555 1 78.19 82 PRO A CA 1
ATOM 636 C C . PRO A 1 82 ? 22.469 -11.57 -2.447 1 78.19 82 PRO A C 1
ATOM 638 O O . PRO A 1 82 ? 22.844 -12.344 -3.334 1 78.19 82 PRO A O 1
ATOM 641 N N . HIS A 1 83 ? 23.094 -11.203 -1.408 1 78.56 83 HIS A N 1
ATOM 642 C CA . HIS A 1 83 ? 24.438 -11.766 -1.236 1 78.56 83 HIS A CA 1
ATOM 643 C C . HIS A 1 83 ? 24.422 -12.938 -0.26 1 78.56 83 HIS A C 1
ATOM 645 O O . HIS A 1 83 ? 25.469 -13.508 0.053 1 78.56 83 HIS A O 1
ATOM 651 N N . ALA A 1 84 ? 23.234 -13.289 0.066 1 78.19 84 ALA A N 1
ATOM 652 C CA . ALA A 1 84 ? 23.125 -14.391 1.017 1 78.19 84 ALA A CA 1
ATOM 653 C C . ALA A 1 84 ? 23.609 -15.703 0.393 1 78.19 84 ALA A C 1
ATOM 655 O O . ALA A 1 84 ? 23.359 -15.961 -0.786 1 78.19 84 ALA A O 1
ATOM 656 N N . GLU A 1 85 ? 24.203 -16.516 1.226 1 79.62 85 GLU A N 1
ATOM 657 C CA . GLU A 1 85 ? 24.719 -17.797 0.772 1 79.62 85 GLU A CA 1
ATOM 658 C C . GLU A 1 85 ? 23.609 -18.859 0.769 1 79.62 85 GLU A C 1
ATOM 660 O O . GLU A 1 85 ? 23.734 -19.906 0.128 1 79.62 85 GLU A O 1
ATOM 665 N N . GLY A 1 86 ? 22.594 -18.484 1.496 1 89.06 86 GLY A N 1
ATOM 666 C CA . GLY A 1 86 ? 21.5 -19.453 1.579 1 89.06 86 GLY A CA 1
ATOM 667 C C . GLY A 1 86 ? 20.219 -18.859 2.148 1 89.06 86 GLY A C 1
ATOM 668 O O . GLY A 1 86 ? 20.156 -17.656 2.426 1 89.06 86 GLY A O 1
ATOM 669 N N . PRO A 1 87 ? 19.219 -19.766 2.256 1 92.69 87 PRO A N 1
ATOM 670 C CA . PRO A 1 87 ? 17.906 -19.297 2.672 1 92.69 87 PRO A CA 1
ATOM 671 C C . PRO A 1 87 ? 17.703 -19.344 4.188 1 92.69 87 PRO A C 1
ATOM 673 O O . PRO A 1 87 ? 16.594 -19.547 4.664 1 92.69 87 PRO A O 1
ATOM 676 N N . ASP A 1 88 ? 18.766 -19.188 5.004 1 91.88 88 ASP A N 1
ATOM 677 C CA . ASP A 1 88 ? 18.719 -19.391 6.449 1 91.88 88 ASP A CA 1
ATOM 678 C C . ASP A 1 88 ? 17.875 -18.328 7.133 1 91.88 88 ASP A C 1
ATOM 680 O O . ASP A 1 88 ? 17.359 -18.547 8.234 1 91.88 88 ASP A O 1
ATOM 684 N N . TYR A 1 89 ? 17.766 -17.188 6.492 1 92.62 89 TYR A N 1
ATOM 685 C CA . TYR A 1 89 ? 16.953 -16.125 7.074 1 92.62 89 TYR A CA 1
ATOM 686 C C . TYR A 1 89 ? 15.508 -16.562 7.242 1 92.62 89 TYR A C 1
ATOM 688 O O . TYR A 1 89 ? 14.789 -16.047 8.102 1 92.62 89 TYR A O 1
ATOM 696 N N . ILE A 1 90 ? 15.039 -17.5 6.496 1 96.62 90 ILE A N 1
ATOM 697 C CA . ILE A 1 90 ? 13.664 -18 6.516 1 96.62 90 ILE A CA 1
ATOM 698 C C . ILE A 1 90 ? 13.391 -18.688 7.848 1 96.62 90 ILE A C 1
ATOM 700 O O . ILE A 1 90 ? 12.25 -18.688 8.328 1 96.62 90 ILE A O 1
ATOM 704 N N . ASP A 1 91 ? 14.445 -19.188 8.445 1 95.44 91 ASP A N 1
ATOM 705 C CA . ASP A 1 91 ? 14.297 -19.891 9.719 1 95.44 91 ASP A CA 1
ATOM 706 C C . ASP A 1 91 ? 13.836 -18.938 10.82 1 95.44 91 ASP A C 1
ATOM 708 O O . ASP A 1 91 ? 13.266 -19.359 11.82 1 95.44 91 ASP A O 1
ATOM 712 N N . ARG A 1 92 ? 14.125 -17.641 10.688 1 94.5 92 ARG A N 1
ATOM 713 C CA . ARG A 1 92 ? 13.812 -16.641 11.711 1 94.5 92 ARG A CA 1
ATOM 714 C C . ARG A 1 92 ? 12.367 -16.172 11.594 1 94.5 92 ARG A C 1
ATOM 716 O O . ARG A 1 92 ? 11.867 -15.461 12.469 1 94.5 92 ARG A O 1
ATOM 723 N N . LEU A 1 93 ? 11.68 -16.609 10.539 1 95.75 93 LEU A N 1
ATOM 724 C CA . LEU A 1 93 ? 10.312 -16.172 10.305 1 95.75 93 LEU A CA 1
ATOM 725 C C . LEU A 1 93 ? 9.32 -17.031 11.078 1 95.75 93 LEU A C 1
ATOM 727 O O . LEU A 1 93 ? 9.641 -18.172 11.445 1 95.75 93 LEU A O 1
ATOM 731 N N . ASN A 1 94 ? 8.172 -16.438 11.375 1 95.38 94 ASN A N 1
ATOM 732 C CA . ASN A 1 94 ? 7.148 -17.125 12.148 1 95.38 94 ASN A CA 1
ATOM 733 C C . ASN A 1 94 ? 6.188 -17.906 11.25 1 95.38 94 ASN A C 1
ATOM 735 O O . ASN A 1 94 ? 5.004 -17.578 11.172 1 95.38 94 ASN A O 1
ATOM 739 N N . TYR A 1 95 ? 6.668 -18.969 10.594 1 96.62 95 TYR A N 1
ATOM 740 C CA . TYR A 1 95 ? 5.906 -19.906 9.781 1 96.62 95 TYR A CA 1
ATOM 741 C C . TYR A 1 95 ? 6.043 -21.328 10.312 1 96.62 95 TYR A C 1
ATOM 743 O O . TYR A 1 95 ? 7.035 -21.656 10.961 1 96.62 95 TYR A O 1
ATOM 751 N N . PRO A 1 96 ? 5.031 -22.109 10.102 1 96.75 96 PRO A N 1
ATOM 752 C CA . PRO A 1 96 ? 5.223 -23.531 10.406 1 96.75 96 PRO A CA 1
ATOM 753 C C . PRO A 1 96 ? 6.402 -24.141 9.656 1 96.75 96 PRO A C 1
ATOM 755 O O . PRO A 1 96 ? 6.762 -23.672 8.57 1 96.75 96 PRO A O 1
ATOM 758 N N . ASP A 1 97 ? 6.922 -25.219 10.156 1 97.25 97 ASP A N 1
ATOM 759 C CA . ASP A 1 97 ? 8.141 -25.828 9.625 1 97.25 97 ASP A CA 1
ATOM 760 C C . ASP A 1 97 ? 7.938 -26.281 8.18 1 97.25 97 ASP A C 1
ATOM 762 O O . ASP A 1 97 ? 8.844 -26.156 7.355 1 97.25 97 ASP A O 1
ATOM 766 N N . TYR A 1 98 ? 6.828 -26.828 7.887 1 97.44 98 TYR A N 1
ATOM 767 C CA . TYR A 1 98 ? 6.613 -27.344 6.539 1 97.44 98 TYR A CA 1
ATOM 768 C C . TYR A 1 98 ? 6.598 -26.203 5.52 1 97.44 98 TYR A C 1
ATOM 770 O O . TYR A 1 98 ? 7.031 -26.391 4.379 1 97.44 98 TYR A O 1
ATOM 778 N N . ILE A 1 99 ? 6.129 -25.047 5.926 1 97.62 99 ILE A N 1
ATOM 779 C CA . ILE A 1 99 ? 6.148 -23.875 5.051 1 97.62 99 ILE A CA 1
ATOM 780 C C . ILE A 1 99 ? 7.582 -23.391 4.867 1 97.62 99 ILE A C 1
ATOM 782 O O . ILE A 1 99 ? 8 -23.062 3.752 1 97.62 99 ILE A O 1
ATOM 786 N N . LYS A 1 100 ? 8.297 -23.359 5.98 1 98.19 100 LYS A N 1
ATOM 787 C CA . LYS A 1 100 ? 9.688 -22.922 5.914 1 98.19 100 LYS A CA 1
ATOM 788 C C . LYS A 1 100 ? 10.492 -23.797 4.957 1 98.19 100 LYS A C 1
ATOM 790 O O . LYS A 1 100 ? 11.273 -23.297 4.148 1 98.19 100 LYS A O 1
ATOM 795 N N . LYS A 1 101 ? 10.281 -25.062 5.074 1 98.12 101 LYS A N 1
ATOM 796 C CA . LYS A 1 101 ? 10.984 -26 4.203 1 98.12 101 LYS A CA 1
ATOM 797 C C . LYS A 1 101 ? 10.609 -25.781 2.74 1 98.12 101 LYS A C 1
ATOM 799 O O . LYS A 1 101 ? 11.477 -25.828 1.861 1 98.12 101 LYS A O 1
ATOM 804 N N . ALA A 1 102 ? 9.336 -25.594 2.48 1 98.31 102 ALA A N 1
ATOM 805 C CA . ALA A 1 102 ? 8.875 -25.328 1.12 1 98.31 102 ALA A CA 1
ATOM 806 C C . ALA A 1 102 ? 9.492 -24.031 0.572 1 98.31 102 ALA A C 1
ATOM 808 O O . ALA A 1 102 ? 9.914 -23.984 -0.587 1 98.31 102 ALA A O 1
ATOM 809 N N . LEU A 1 103 ? 9.562 -23 1.38 1 98.44 103 LEU A N 1
ATOM 810 C CA . LEU A 1 103 ? 10.133 -21.719 0.976 1 98.44 103 LEU A CA 1
ATOM 811 C C . LEU A 1 103 ? 11.633 -21.844 0.72 1 98.44 103 LEU A C 1
ATOM 813 O O . LEU A 1 103 ? 12.156 -21.25 -0.224 1 98.44 103 LEU A O 1
ATOM 817 N N . LYS A 1 104 ? 12.289 -22.609 1.571 1 98 104 LYS A N 1
ATOM 818 C CA . LYS A 1 104 ? 13.719 -22.844 1.362 1 98 104 LYS A CA 1
ATOM 819 C C . LYS A 1 104 ? 13.977 -23.594 0.061 1 98 104 LYS A C 1
ATOM 821 O O . LYS A 1 104 ? 14.898 -23.266 -0.682 1 98 104 LYS A O 1
ATOM 826 N N . TYR A 1 105 ? 13.203 -24.609 -0.17 1 98.25 105 TYR A N 1
ATOM 827 C CA . TYR A 1 105 ? 13.266 -25.328 -1.436 1 98.25 105 TYR A CA 1
ATOM 828 C C . TYR A 1 105 ? 13.086 -24.375 -2.613 1 98.25 105 TYR A C 1
ATOM 830 O O . TYR A 1 105 ? 13.852 -24.422 -3.574 1 98.25 105 TYR A O 1
ATOM 838 N N . THR A 1 106 ? 12.047 -23.484 -2.541 1 98.38 106 THR A N 1
ATOM 839 C CA . THR A 1 106 ? 11.75 -22.5 -3.58 1 98.38 106 THR A CA 1
ATOM 840 C C . THR A 1 106 ? 12.961 -21.609 -3.826 1 98.38 106 THR A C 1
ATOM 842 O O . THR A 1 106 ? 13.352 -21.391 -4.973 1 98.38 106 THR A O 1
ATOM 845 N N . TRP A 1 107 ? 13.5 -21.125 -2.766 1 97.56 107 TRP A N 1
ATOM 846 C CA . TRP A 1 107 ? 14.672 -20.266 -2.838 1 97.56 107 TRP A CA 1
ATOM 847 C C . TRP A 1 107 ? 15.797 -20.938 -3.609 1 97.56 107 TRP A C 1
ATOM 849 O O . TRP A 1 107 ? 16.406 -20.344 -4.492 1 97.56 107 TRP A O 1
ATOM 859 N N . GLU A 1 108 ? 16.078 -22.188 -3.322 1 96.62 108 GLU A N 1
ATOM 860 C CA . GLU A 1 108 ? 17.156 -22.953 -3.93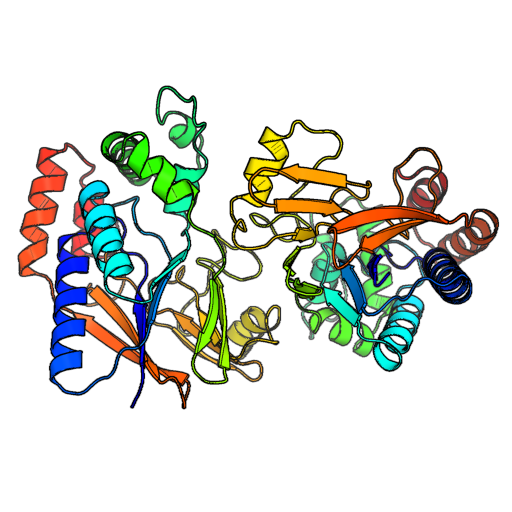8 1 96.62 108 GLU A CA 1
ATOM 861 C C . GLU A 1 108 ? 16.875 -23.219 -5.41 1 96.62 108 GLU A C 1
ATOM 863 O O . GLU A 1 108 ? 17.75 -23.016 -6.262 1 96.62 108 GLU A O 1
ATOM 868 N N . LYS A 1 109 ? 15.711 -23.578 -5.707 1 97.25 109 LYS A N 1
ATOM 869 C CA . LYS A 1 109 ? 15.352 -24 -7.055 1 97.25 109 LYS A CA 1
ATOM 870 C C . LYS A 1 109 ? 15.297 -22.812 -8.016 1 97.25 109 LYS A C 1
ATOM 872 O O . LYS A 1 109 ? 15.562 -22.969 -9.211 1 97.25 109 LYS A O 1
ATOM 877 N N . LEU A 1 110 ? 14.938 -21.641 -7.543 1 97.12 110 LEU A N 1
ATOM 878 C CA . LEU A 1 110 ? 14.82 -20.469 -8.391 1 97.12 110 LEU A CA 1
ATOM 879 C C . LEU A 1 110 ? 16.188 -19.984 -8.852 1 97.12 110 LEU A C 1
ATOM 881 O O . LEU A 1 110 ? 16.312 -19.406 -9.93 1 97.12 110 LEU A O 1
ATOM 885 N N . GLY A 1 111 ? 17.188 -20.297 -8.031 1 94.5 111 GLY A N 1
ATOM 886 C CA . GLY A 1 111 ? 18.5 -19.719 -8.328 1 94.5 111 GLY A CA 1
ATOM 887 C C . GLY A 1 111 ? 18.5 -18.203 -8.305 1 94.5 111 GLY A C 1
ATOM 888 O O . GLY A 1 111 ? 17.531 -17.594 -7.875 1 94.5 111 GLY A O 1
ATOM 889 N N . HIS A 1 112 ? 19.578 -17.656 -8.789 1 93.88 112 HIS A N 1
ATOM 890 C CA . HIS A 1 112 ? 19.766 -16.203 -8.75 1 93.88 112 HIS A CA 1
ATOM 891 C C . HIS A 1 112 ? 18.797 -15.5 -9.688 1 93.88 112 HIS A C 1
ATOM 893 O O . HIS A 1 112 ? 18.141 -14.531 -9.305 1 93.88 112 HIS A O 1
ATOM 899 N N . GLU A 1 113 ? 18.641 -16.031 -10.875 1 95 113 GLU A N 1
ATOM 900 C CA . GLU A 1 113 ? 17.812 -15.383 -11.891 1 95 113 GLU A CA 1
ATOM 901 C C . GLU A 1 113 ? 16.344 -15.383 -11.477 1 95 113 GLU A C 1
ATOM 903 O O . GLU A 1 113 ? 15.664 -14.367 -11.617 1 95 113 GLU A O 1
ATOM 908 N N . GLY A 1 114 ? 15.867 -16.5 -11.047 1 96.81 114 GLY A N 1
ATOM 909 C CA . GLY A 1 114 ? 14.484 -16.578 -10.594 1 96.81 114 GLY A CA 1
ATOM 910 C C . GLY A 1 114 ? 14.188 -15.664 -9.422 1 96.81 114 GLY A C 1
ATOM 911 O O . GLY A 1 114 ? 13.141 -15.016 -9.383 1 96.81 114 GLY A O 1
ATOM 912 N N . ARG A 1 115 ? 15.125 -15.602 -8.453 1 96.62 115 ARG A N 1
ATOM 913 C CA . ARG A 1 115 ? 14.945 -14.734 -7.293 1 96.62 115 ARG A CA 1
ATOM 914 C C . ARG A 1 115 ? 14.945 -13.266 -7.703 1 96.62 115 ARG A C 1
ATOM 916 O O . ARG A 1 115 ? 14.195 -12.461 -7.152 1 96.62 115 ARG A O 1
ATOM 923 N N . GLU A 1 116 ? 15.773 -12.961 -8.68 1 95.31 116 GLU A N 1
ATOM 924 C CA . GLU A 1 116 ? 15.812 -11.594 -9.18 1 95.31 116 GLU A CA 1
ATOM 925 C C . GLU A 1 116 ? 14.508 -11.219 -9.867 1 95.31 116 GLU A C 1
ATOM 927 O O . GLU A 1 116 ? 14.023 -10.094 -9.734 1 95.31 116 GLU A O 1
ATOM 932 N N . PHE A 1 117 ? 13.977 -12.156 -10.656 1 96.94 117 PHE A N 1
ATOM 933 C CA . PHE A 1 117 ? 12.68 -11.938 -11.281 1 96.94 117 PHE A CA 1
ATOM 934 C C . PHE A 1 117 ? 11.625 -11.594 -10.234 1 96.94 117 PHE A C 1
ATOM 936 O O . PHE A 1 117 ? 10.883 -10.625 -10.398 1 96.94 117 PHE A O 1
ATOM 943 N N . ILE A 1 118 ? 11.562 -12.383 -9.109 1 97.75 118 ILE A N 1
ATOM 944 C CA . ILE A 1 118 ? 10.594 -12.164 -8.039 1 97.75 118 ILE A CA 1
ATOM 945 C C . ILE A 1 118 ? 10.836 -10.797 -7.398 1 97.75 118 ILE A C 1
ATOM 947 O O . ILE A 1 118 ? 9.883 -10.062 -7.121 1 97.75 118 ILE A O 1
ATOM 951 N N . ARG A 1 119 ? 12.062 -10.438 -7.188 1 95.56 119 ARG A N 1
ATOM 952 C CA . ARG A 1 119 ? 12.43 -9.172 -6.559 1 95.56 119 ARG A CA 1
ATOM 953 C C . ARG A 1 119 ? 11.992 -7.988 -7.418 1 95.56 119 ARG A C 1
ATOM 955 O O . ARG A 1 119 ? 11.719 -6.906 -6.895 1 95.56 119 ARG A O 1
ATOM 962 N N . ASP A 1 120 ? 11.891 -8.211 -8.664 1 96.12 120 ASP A N 1
ATOM 963 C CA . ASP A 1 120 ? 11.594 -7.137 -9.602 1 96.12 120 ASP A CA 1
ATOM 964 C C . ASP A 1 120 ? 10.086 -6.93 -9.742 1 96.12 120 ASP A C 1
ATOM 966 O O . ASP A 1 120 ? 9.648 -5.949 -10.352 1 96.12 120 ASP A O 1
ATOM 970 N N . LEU A 1 121 ? 9.328 -7.809 -9.227 1 97.94 121 LEU A N 1
ATOM 971 C CA . LEU A 1 121 ? 7.879 -7.648 -9.297 1 97.94 121 LEU A CA 1
ATOM 972 C C . LEU A 1 121 ? 7.41 -6.543 -8.359 1 97.94 121 LEU A C 1
ATOM 974 O O . LEU A 1 121 ? 7.895 -6.43 -7.23 1 97.94 121 LEU A O 1
ATOM 978 N N . PRO A 1 122 ? 6.465 -5.676 -8.82 1 98.5 122 PRO A N 1
ATOM 979 C CA . PRO A 1 122 ? 5.855 -4.691 -7.926 1 98.5 122 PRO A CA 1
ATOM 980 C C . PRO A 1 122 ? 4.941 -5.332 -6.883 1 98.5 122 PRO A C 1
ATOM 982 O O . PRO A 1 122 ? 4.645 -6.527 -6.965 1 98.5 122 PRO A O 1
ATOM 985 N N . ILE A 1 123 ? 4.539 -4.523 -5.871 1 98.38 123 ILE A N 1
ATOM 986 C CA . ILE A 1 123 ? 3.707 -5.113 -4.832 1 98.38 123 ILE A CA 1
ATOM 987 C C . ILE A 1 123 ? 2.297 -4.527 -4.906 1 98.38 123 ILE A C 1
ATOM 989 O O . ILE A 1 123 ? 1.393 -4.98 -4.199 1 98.38 123 ILE A O 1
ATOM 993 N N . TYR A 1 124 ? 2.086 -3.529 -5.73 1 98.81 124 TYR A N 1
ATOM 994 C CA . TYR A 1 124 ? 0.763 -2.967 -5.973 1 98.81 124 TYR A CA 1
ATOM 995 C C . TYR A 1 124 ? 0.398 -3.047 -7.449 1 98.81 124 TYR A C 1
ATOM 997 O O . TYR A 1 124 ? 1.263 -2.904 -8.32 1 98.81 124 TYR A O 1
ATOM 1005 N N . LEU A 1 125 ? -0.853 -3.277 -7.723 1 98.75 125 LEU A N 1
ATOM 1006 C CA . LEU A 1 125 ? -1.422 -3.238 -9.062 1 98.75 125 LEU A CA 1
ATOM 1007 C C . LEU A 1 125 ? -2.268 -1.984 -9.258 1 98.75 125 LEU A C 1
ATOM 1009 O O . LEU A 1 125 ? -3.266 -1.788 -8.562 1 98.75 125 LEU A O 1
ATOM 1013 N N . VAL A 1 126 ? -1.885 -1.067 -10.031 1 98.69 126 VAL A N 1
ATOM 1014 C CA . VAL A 1 126 ? -2.664 0.099 -10.438 1 98.69 126 VAL A CA 1
ATOM 1015 C C . VAL A 1 126 ? -2.824 0.111 -11.953 1 98.69 126 VAL A C 1
ATOM 1017 O O . VAL A 1 126 ? -1.836 0.05 -12.695 1 98.69 126 VAL A O 1
ATOM 1020 N N . ASP A 1 127 ? -4.023 0.073 -12.359 1 98 127 ASP A N 1
ATOM 1021 C CA . ASP A 1 127 ? -4.289 -0.028 -13.797 1 98 127 ASP A CA 1
ATOM 1022 C C . ASP A 1 127 ? -5.707 0.435 -14.125 1 98 127 ASP A C 1
ATOM 1024 O O . ASP A 1 127 ? -6.41 0.96 -13.258 1 98 127 ASP A O 1
ATOM 1028 N N . LYS A 1 128 ? -6.043 0.344 -15.391 1 97.12 128 LYS A N 1
ATOM 1029 C CA . LYS A 1 128 ? -7.395 0.629 -15.859 1 97.12 128 LYS A CA 1
ATOM 1030 C C . LYS A 1 128 ? -7.953 -0.538 -16.672 1 97.12 128 LYS A C 1
ATOM 1032 O O . LYS A 1 128 ? -7.242 -1.138 -17.469 1 97.12 128 LYS A O 1
ATOM 1037 N N . ILE A 1 129 ? -9.109 -0.864 -16.391 1 95.38 129 ILE A N 1
ATOM 1038 C CA . ILE A 1 129 ? -9.883 -1.752 -17.266 1 95.38 129 ILE A CA 1
ATOM 1039 C C . ILE A 1 129 ? -11.07 -0.996 -17.844 1 95.38 129 ILE A C 1
ATOM 1041 O O . ILE A 1 129 ? -12.016 -0.66 -17.141 1 95.38 129 ILE A O 1
ATOM 1045 N N . GLY A 1 130 ? -11.102 -0.806 -19.156 1 93.69 130 GLY A N 1
ATOM 1046 C CA . GLY A 1 130 ? -12.039 0.155 -19.719 1 93.69 130 GLY A CA 1
ATOM 1047 C C . GLY A 1 130 ? -11.883 1.547 -19.125 1 93.69 130 GLY A C 1
ATOM 1048 O O . GLY A 1 130 ? -10.797 2.127 -19.172 1 93.69 130 GLY A O 1
ATOM 1049 N N . LYS A 1 131 ? -12.93 2.082 -18.609 1 95.19 131 LYS A N 1
ATOM 1050 C CA . LYS A 1 131 ? -12.898 3.414 -18.016 1 95.19 131 LYS A CA 1
ATOM 1051 C C . LYS A 1 131 ? -12.688 3.336 -16.5 1 95.19 131 LYS A C 1
ATOM 1053 O O . LYS A 1 131 ? -12.664 4.363 -15.82 1 95.19 131 LYS A O 1
ATOM 1058 N N . ASN A 1 132 ? -12.578 2.141 -15.984 1 96.56 132 ASN A N 1
ATOM 1059 C CA . ASN A 1 132 ? -12.547 1.929 -14.539 1 96.56 132 ASN A CA 1
ATOM 1060 C C . ASN A 1 132 ? -11.117 1.839 -14.016 1 96.56 132 ASN A C 1
ATOM 1062 O O . ASN A 1 132 ? -10.289 1.117 -14.578 1 96.56 132 ASN A O 1
ATOM 1066 N N . ASP A 1 133 ? -10.844 2.592 -12.969 1 97.94 133 ASP A N 1
ATOM 1067 C CA . ASP A 1 133 ? -9.555 2.512 -12.281 1 97.94 133 ASP A CA 1
ATOM 1068 C C . ASP A 1 133 ? -9.531 1.354 -11.289 1 97.94 133 ASP A C 1
ATOM 1070 O O . ASP A 1 133 ? -10.477 1.166 -10.523 1 97.94 133 ASP A O 1
ATOM 1074 N N . ILE A 1 134 ? -8.453 0.592 -11.312 1 98.25 134 ILE A N 1
ATOM 1075 C CA . ILE A 1 134 ? -8.398 -0.56 -10.414 1 98.25 134 ILE A CA 1
ATOM 1076 C C . ILE A 1 134 ? -7.148 -0.486 -9.547 1 98.25 134 ILE A C 1
ATOM 1078 O O . ILE A 1 134 ? -6.121 0.051 -9.969 1 98.25 134 ILE A O 1
ATOM 1082 N N . PHE A 1 135 ? -7.289 -0.948 -8.383 1 98.81 135 PHE A N 1
ATOM 1083 C CA . PHE A 1 135 ? -6.199 -1.123 -7.426 1 98.81 135 PHE A CA 1
ATOM 1084 C C . PHE A 1 135 ? -6.098 -2.578 -6.984 1 98.81 135 PHE A C 1
ATOM 1086 O O . PHE A 1 135 ? -7.113 -3.248 -6.793 1 98.81 135 PHE A O 1
ATOM 1093 N N . GLY A 1 136 ? -4.863 -3.096 -6.906 1 98.81 136 GLY A N 1
ATOM 1094 C CA . GLY A 1 136 ? -4.66 -4.461 -6.453 1 98.81 136 GLY A CA 1
ATOM 1095 C C . GLY A 1 136 ? -3.525 -4.598 -5.457 1 98.81 136 GLY A C 1
ATOM 1096 O O . GLY A 1 136 ? -2.502 -3.922 -5.578 1 98.81 136 GLY A O 1
ATOM 1097 N N . VAL A 1 137 ? -3.652 -5.402 -4.547 1 98.88 137 VAL A N 1
ATOM 1098 C CA . VAL A 1 137 ? -2.682 -5.758 -3.518 1 98.88 137 VAL A CA 1
ATOM 1099 C C . VAL A 1 137 ? -2.959 -7.172 -3.012 1 98.88 137 VAL A C 1
ATOM 1101 O O . VAL A 1 137 ? -4.109 -7.613 -2.977 1 98.88 137 VAL A O 1
ATOM 1104 N N . TYR A 1 138 ? -1.939 -7.91 -2.654 1 98.75 138 TYR A N 1
ATOM 1105 C CA . TYR A 1 138 ? -2.141 -9.297 -2.246 1 98.75 138 TYR A CA 1
ATOM 1106 C C . TYR A 1 138 ? -2.986 -9.375 -0.981 1 98.75 138 TYR A C 1
ATOM 1108 O O . TYR A 1 138 ? -3.984 -10.102 -0.939 1 98.75 138 TYR A O 1
ATOM 1116 N N . GLY A 1 139 ? -2.555 -8.703 0.104 1 98.25 139 GLY A N 1
ATOM 1117 C CA . GLY A 1 139 ? -3.254 -8.727 1.379 1 98.25 139 GLY A CA 1
ATOM 1118 C C . GLY A 1 139 ? -4.449 -7.793 1.421 1 98.25 139 GLY A C 1
ATOM 1119 O O . GLY A 1 139 ? -5.539 -8.148 0.973 1 98.25 139 GLY A O 1
ATOM 1120 N N . SER A 1 140 ? -4.258 -6.633 1.965 1 98.19 140 SER A N 1
ATOM 1121 C CA . SER A 1 140 ? -5.215 -5.535 2.039 1 98.19 140 SER A CA 1
ATOM 1122 C C . SER A 1 140 ? -4.52 -4.184 1.893 1 98.19 140 SER A C 1
ATOM 1124 O O . SER A 1 140 ? -3.297 -4.094 2.01 1 98.19 140 SER A O 1
ATOM 1126 N N . PRO A 1 141 ? -5.281 -3.148 1.593 1 97.88 141 PRO A N 1
ATOM 1127 C CA . PRO A 1 141 ? -4.652 -1.834 1.443 1 97.88 141 PRO A CA 1
ATOM 1128 C C . PRO A 1 141 ? -3.854 -1.417 2.676 1 97.88 141 PRO A C 1
ATOM 1130 O O . PRO A 1 141 ? -2.766 -0.851 2.549 1 97.88 141 PRO A O 1
ATOM 1133 N N . LEU A 1 142 ? -4.293 -1.767 3.873 1 96.75 142 LEU A N 1
ATOM 1134 C CA . LEU A 1 142 ? -3.658 -1.317 5.105 1 96.75 142 LEU A CA 1
ATOM 1135 C C . LEU A 1 142 ? -2.453 -2.188 5.445 1 96.75 142 LEU A C 1
ATOM 1137 O O . LEU A 1 142 ? -1.584 -1.778 6.219 1 96.75 142 LEU A O 1
ATOM 1141 N N . ASN A 1 143 ? -2.416 -3.352 4.957 1 97.25 143 ASN A N 1
ATOM 1142 C CA . ASN A 1 143 ? -1.342 -4.316 5.164 1 97.25 143 ASN A CA 1
ATOM 1143 C C . ASN A 1 143 ? -1.114 -5.18 3.928 1 97.25 143 ASN A C 1
ATOM 1145 O O . ASN A 1 143 ? -1.746 -6.227 3.771 1 97.25 143 ASN A O 1
ATOM 1149 N N . PRO A 1 144 ? -0.217 -4.809 3.074 1 97.81 144 PRO A N 1
ATOM 1150 C CA . PRO A 1 144 ? -0.101 -5.324 1.708 1 97.81 144 PRO A CA 1
ATOM 1151 C C . PRO A 1 144 ? 0.126 -6.836 1.665 1 97.81 144 PRO A C 1
ATOM 1153 O O . PRO A 1 144 ? -0.21 -7.484 0.673 1 97.81 144 PRO A O 1
ATOM 1156 N N . PHE A 1 145 ? 0.724 -7.473 2.75 1 96.75 145 PHE A N 1
ATOM 1157 C CA . PHE A 1 145 ? 1.032 -8.891 2.65 1 96.75 145 PHE A CA 1
ATOM 1158 C C . PHE A 1 145 ? 0.291 -9.688 3.721 1 96.75 145 PHE A C 1
ATOM 1160 O O . PHE A 1 145 ? -0.303 -10.727 3.432 1 96.75 145 PHE A O 1
ATOM 1167 N N . GLU A 1 146 ? 0.186 -9.109 4.891 1 94.69 146 GLU A N 1
ATOM 1168 C CA . GLU A 1 146 ? -0.385 -9.875 5.996 1 94.69 146 GLU A CA 1
ATOM 1169 C C . GLU A 1 146 ? -1.852 -9.523 6.215 1 94.69 146 GLU A C 1
ATOM 1171 O O . GLU A 1 146 ? -2.545 -10.172 7 1 94.69 146 GLU A O 1
ATOM 1176 N N . GLY A 1 147 ? -2.244 -8.484 5.52 1 96 147 GLY A N 1
ATOM 1177 C CA . GLY A 1 147 ? -3.656 -8.148 5.613 1 96 147 GLY A CA 1
ATOM 1178 C C . GLY A 1 147 ? -4.566 -9.273 5.152 1 96 147 GLY A C 1
ATOM 1179 O O . GLY A 1 147 ? -4.262 -9.969 4.188 1 96 147 GLY A O 1
ATOM 1180 N N . GLN A 1 148 ? -5.652 -9.484 5.848 1 93.19 148 GLN A N 1
ATOM 1181 C CA . GLN A 1 148 ? -6.605 -10.531 5.516 1 93.19 148 GLN A CA 1
ATOM 1182 C C . GLN A 1 148 ? -7.961 -9.953 5.137 1 93.19 148 GLN A C 1
ATOM 1184 O O . GLN A 1 148 ? -8.469 -9.055 5.809 1 93.19 148 GLN A O 1
ATOM 1189 N N . VAL A 1 149 ? -8.484 -10.383 4.035 1 96.75 149 VAL A N 1
ATOM 1190 C CA . VAL A 1 149 ? -9.859 -10.078 3.635 1 96.75 149 VAL A CA 1
ATOM 1191 C C . VAL A 1 149 ? -10.68 -11.367 3.621 1 96.75 149 VAL A C 1
ATOM 1193 O O . VAL A 1 149 ? -10.523 -12.203 2.73 1 96.75 149 VAL A O 1
ATOM 1196 N N . LEU A 1 150 ? -11.555 -11.5 4.57 1 96.12 150 LEU A N 1
ATOM 1197 C CA . LEU A 1 150 ? -12.297 -12.734 4.758 1 96.12 150 LEU A CA 1
ATOM 1198 C C . LEU A 1 150 ? -13.492 -12.805 3.805 1 96.12 150 LEU A C 1
ATOM 1200 O O . LEU A 1 150 ? -14.102 -11.773 3.494 1 96.12 150 LEU A O 1
ATOM 1204 N N . PRO A 1 151 ? -13.797 -14.047 3.352 1 94.5 151 PRO A N 1
ATOM 1205 C CA . PRO A 1 151 ? -15 -14.188 2.531 1 94.5 151 PRO A CA 1
ATOM 1206 C C . PRO A 1 151 ? -16.281 -14.148 3.357 1 94.5 151 PRO A C 1
ATOM 1208 O O . PRO A 1 151 ? -16.25 -14.312 4.578 1 94.5 151 PRO A O 1
ATOM 1211 N N . ASP A 1 152 ? -17.422 -13.828 2.721 1 95.25 152 ASP A N 1
ATOM 1212 C CA . ASP A 1 152 ? -18.766 -13.938 3.281 1 95.25 152 ASP A CA 1
ATOM 1213 C C . ASP A 1 152 ? -18.938 -13.031 4.496 1 95.25 152 ASP A C 1
ATOM 1215 O O . ASP A 1 152 ? -19.438 -13.461 5.535 1 95.25 152 ASP A O 1
ATOM 1219 N N . GLN A 1 153 ? -18.422 -11.859 4.465 1 97.31 153 GLN A N 1
ATOM 1220 C CA . GLN A 1 153 ? -18.594 -10.836 5.496 1 97.31 153 GLN A CA 1
ATOM 1221 C C . GLN A 1 153 ? -19.688 -9.844 5.109 1 97.31 153 GLN A C 1
ATOM 1223 O O . GLN A 1 153 ? -20.078 -9.766 3.943 1 97.31 153 GLN A O 1
ATOM 1228 N N . PRO A 1 154 ? -20.234 -9.125 6.082 1 97.06 154 PRO A N 1
ATOM 1229 C CA . PRO A 1 154 ? -21.219 -8.086 5.762 1 97.06 154 PRO A CA 1
ATOM 1230 C C . PRO A 1 154 ? -20.625 -6.961 4.918 1 97.06 154 PRO A C 1
ATOM 1232 O O . PRO A 1 154 ? -19.406 -6.762 4.898 1 97.06 154 PRO A O 1
ATOM 1235 N N . THR A 1 155 ? -21.469 -6.262 4.23 1 97.19 155 THR A N 1
ATOM 1236 C CA . THR A 1 155 ? -21.078 -5.18 3.34 1 97.19 155 THR A CA 1
ATOM 1237 C C . THR A 1 155 ? -20.219 -4.156 4.078 1 97.19 155 THR A C 1
ATOM 1239 O O . THR A 1 155 ? -19.266 -3.625 3.521 1 97.19 155 THR A O 1
ATOM 1242 N N . SER A 1 156 ? -20.547 -3.889 5.371 1 95.31 156 SER A N 1
ATOM 1243 C CA . SER A 1 156 ? -19.812 -2.896 6.152 1 95.31 156 SER A CA 1
ATOM 1244 C C . SER A 1 156 ? -18.344 -3.297 6.328 1 95.31 156 SER A C 1
ATOM 1246 O O . SER A 1 156 ? -17.469 -2.438 6.367 1 95.31 156 SER A O 1
ATOM 1248 N N . TYR A 1 157 ? -18.109 -4.613 6.43 1 96.88 157 TYR A N 1
ATOM 1249 C CA . TYR A 1 157 ? -16.75 -5.145 6.52 1 96.88 157 TYR A CA 1
ATOM 1250 C C . TYR A 1 157 ? -15.938 -4.781 5.281 1 96.88 157 TYR A C 1
ATOM 1252 O O . TYR A 1 157 ? -14.836 -4.238 5.395 1 96.88 157 TYR A O 1
ATOM 1260 N N . TYR A 1 158 ? -16.516 -4.996 4.141 1 97.81 158 TYR A N 1
ATOM 1261 C CA . TYR A 1 158 ? -15.82 -4.742 2.881 1 97.81 158 TYR A CA 1
ATOM 1262 C C . TYR A 1 158 ? -15.695 -3.248 2.617 1 97.81 158 TYR A C 1
ATOM 1264 O O . TYR A 1 158 ? -14.719 -2.797 2.01 1 97.81 158 TYR A O 1
ATOM 1272 N N . GLU A 1 159 ? -16.688 -2.453 3.064 1 96.81 159 GLU A N 1
ATOM 1273 C CA . GLU A 1 159 ? -16.594 -1 2.943 1 96.81 159 GLU A CA 1
ATOM 1274 C C . GLU A 1 159 ? -15.398 -0.45 3.709 1 96.81 159 GLU A C 1
ATOM 1276 O O . GLU A 1 159 ? -14.703 0.445 3.225 1 96.81 159 GLU A O 1
ATOM 1281 N N . ALA A 1 160 ? -15.164 -1 4.883 1 95.12 160 ALA A N 1
ATOM 1282 C CA . ALA A 1 160 ? -14.031 -0.565 5.691 1 95.12 160 ALA A CA 1
ATOM 1283 C C . ALA A 1 160 ? -12.703 -0.873 4.992 1 95.12 160 ALA A C 1
ATOM 1285 O O . ALA A 1 160 ? -11.75 -0.101 5.09 1 95.12 160 ALA A O 1
ATOM 1286 N N . ILE A 1 161 ? -12.672 -1.926 4.246 1 96.75 161 ILE A N 1
ATOM 1287 C CA . ILE A 1 161 ? -11.469 -2.365 3.537 1 96.75 161 ILE A CA 1
ATOM 1288 C C . ILE A 1 161 ? -11.273 -1.519 2.283 1 96.75 161 ILE A C 1
ATOM 1290 O O . ILE A 1 161 ? -10.141 -1.188 1.923 1 96.75 161 ILE A O 1
ATOM 1294 N N . MET A 1 162 ? -12.359 -1.154 1.64 1 97.81 162 MET A N 1
ATOM 1295 C CA . MET A 1 162 ? -12.352 -0.477 0.346 1 97.81 162 MET A CA 1
ATOM 1296 C C . MET A 1 162 ? -12.125 1.021 0.518 1 97.81 162 MET A C 1
ATOM 1298 O O . MET A 1 162 ? -11.562 1.673 -0.361 1 97.81 162 MET A O 1
ATOM 1302 N N . ARG A 1 163 ? -12.477 1.557 1.621 1 97 163 ARG A N 1
ATOM 1303 C CA . ARG A 1 163 ? -12.57 2.998 1.825 1 97 163 ARG A CA 1
ATOM 1304 C C . ARG A 1 163 ? -11.203 3.662 1.662 1 97 163 ARG A C 1
ATOM 1306 O O . ARG A 1 163 ? -11.086 4.707 1.021 1 97 163 ARG A O 1
ATOM 1313 N N . PRO A 1 164 ? -10.141 3.029 2.158 1 97.44 164 PRO A N 1
ATOM 1314 C CA . PRO A 1 164 ? -8.82 3.645 2.01 1 97.44 164 PRO A CA 1
ATOM 1315 C C . PRO A 1 164 ? -8.414 3.816 0.55 1 97.44 164 PRO A C 1
ATOM 1317 O O . PRO A 1 164 ? -7.457 4.539 0.254 1 97.44 164 PRO A O 1
ATOM 1320 N N . VAL A 1 165 ? -9.023 3.086 -0.355 1 98.56 165 VAL A N 1
ATOM 1321 C CA . VAL A 1 165 ? -8.734 3.178 -1.782 1 98.56 165 VAL A CA 1
ATOM 1322 C C . VAL A 1 165 ? -10.023 3.463 -2.555 1 98.56 165 VAL A C 1
ATOM 1324 O O . VAL A 1 165 ? -10.219 2.949 -3.658 1 98.56 165 VAL A O 1
ATOM 1327 N N . LYS A 1 166 ? -10.844 4.277 -2.018 1 97.44 166 LYS A N 1
ATOM 1328 C CA . LYS A 1 166 ? -12.195 4.52 -2.52 1 97.44 166 LYS A CA 1
ATOM 1329 C C . LYS A 1 166 ? -12.156 5.207 -3.881 1 97.44 166 LYS A C 1
ATOM 1331 O O . LYS A 1 166 ? -13.18 5.305 -4.562 1 97.44 166 LYS A O 1
ATOM 1336 N N . ASP A 1 167 ? -11.008 5.77 -4.297 1 97.25 167 ASP A N 1
ATOM 1337 C CA . ASP A 1 167 ? -10.891 6.434 -5.59 1 97.25 167 ASP A CA 1
ATOM 1338 C C . ASP A 1 167 ? -10.852 5.414 -6.727 1 97.25 167 ASP A C 1
ATOM 1340 O O . ASP A 1 167 ? -10.898 5.785 -7.902 1 97.25 167 ASP A O 1
ATOM 1344 N N . TYR A 1 168 ? -10.789 4.133 -6.441 1 98.31 168 TYR A N 1
ATOM 1345 C CA . TYR A 1 168 ? -10.781 3.053 -7.422 1 98.31 168 TYR A CA 1
ATOM 1346 C C . TYR A 1 168 ? -12.117 2.326 -7.449 1 98.31 168 TYR A C 1
ATOM 1348 O O . TYR A 1 168 ? -12.758 2.154 -6.406 1 98.31 168 TYR A O 1
ATOM 1356 N N . GLU A 1 169 ? -12.477 1.872 -8.602 1 98.12 16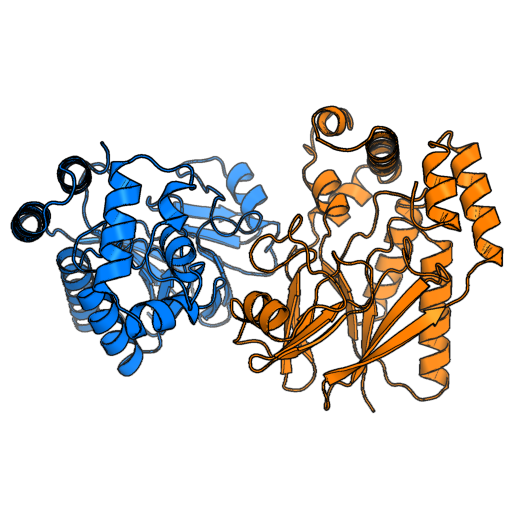9 GLU A N 1
ATOM 1357 C CA . GLU A 1 169 ? -13.758 1.187 -8.75 1 98.12 169 GLU A CA 1
ATOM 1358 C C . GLU A 1 169 ? -13.664 -0.265 -8.289 1 98.12 169 GLU A C 1
ATOM 1360 O O . GLU A 1 169 ? -14.664 -0.857 -7.871 1 98.12 169 GLU A O 1
ATOM 1365 N N . ILE A 1 170 ? -12.438 -0.835 -8.414 1 98.44 170 ILE A N 1
ATOM 1366 C CA . ILE A 1 170 ? -12.227 -2.223 -8.016 1 98.44 170 ILE A CA 1
ATOM 1367 C C . ILE A 1 170 ? -10.984 -2.328 -7.141 1 98.44 170 ILE A C 1
ATOM 1369 O O . ILE A 1 170 ? -9.961 -1.708 -7.43 1 98.44 170 ILE A O 1
ATOM 1373 N N . LEU A 1 171 ? -11.117 -3.016 -6.074 1 98.75 171 LEU A N 1
ATOM 1374 C CA . LEU A 1 171 ? -9.992 -3.508 -5.289 1 98.75 171 LEU A CA 1
ATOM 1375 C C . LEU A 1 171 ? -9.812 -5.012 -5.477 1 98.75 171 LEU A C 1
ATOM 1377 O O . LEU A 1 171 ? -10.688 -5.793 -5.102 1 98.75 171 LEU A O 1
ATOM 1381 N N . PHE A 1 172 ? -8.68 -5.43 -6.117 1 98.81 172 PHE A N 1
ATOM 1382 C CA . PHE A 1 172 ? -8.305 -6.84 -6.18 1 98.81 172 PHE A CA 1
ATOM 1383 C C . PHE A 1 172 ? -7.453 -7.23 -4.98 1 98.81 172 PHE A C 1
ATOM 1385 O O . PHE A 1 172 ? -6.496 -6.535 -4.641 1 98.81 172 PHE A O 1
ATOM 1392 N N . VAL A 1 173 ? -7.805 -8.305 -4.309 1 98.75 173 VAL A N 1
ATOM 1393 C CA . VAL A 1 173 ? -7.012 -8.891 -3.23 1 98.75 173 VAL A CA 1
ATOM 1394 C C . VAL A 1 173 ? -6.855 -10.391 -3.461 1 98.75 173 VAL A C 1
ATOM 1396 O O . VAL A 1 173 ? -7.562 -10.977 -4.285 1 98.75 173 VAL A O 1
ATOM 1399 N N . ALA A 1 174 ? -5.91 -11.031 -2.744 1 97.94 174 ALA A N 1
ATOM 1400 C CA . ALA A 1 174 ? -5.68 -12.453 -2.99 1 97.94 174 ALA A CA 1
ATOM 1401 C C . ALA A 1 174 ? -5.574 -13.227 -1.68 1 97.94 174 ALA A C 1
ATOM 1403 O O . ALA A 1 174 ? -5.676 -14.453 -1.668 1 97.94 174 ALA A O 1
ATOM 1404 N N . SER A 1 175 ? -5.469 -12.562 -0.547 1 94.5 175 SER A N 1
ATOM 1405 C CA . SER A 1 175 ? -5.133 -13.18 0.729 1 94.5 175 SER A CA 1
ATOM 1406 C C . SER A 1 175 ? -6.211 -14.164 1.166 1 94.5 175 SER A C 1
ATOM 1408 O O . SER A 1 175 ? -5.91 -15.18 1.798 1 94.5 175 SER A O 1
ATOM 1410 N N . PRO A 1 176 ? -7.477 -13.977 0.827 1 89.81 176 PRO A N 1
ATOM 1411 C CA . PRO A 1 176 ? -8.516 -14.914 1.254 1 89.81 176 PRO A CA 1
ATOM 1412 C C . PRO A 1 176 ? -8.391 -16.281 0.583 1 89.81 176 PRO A C 1
ATOM 1414 O O . PRO A 1 176 ? -8.875 -17.281 1.118 1 89.81 176 PRO A O 1
ATOM 1417 N N . LYS A 1 177 ? -7.879 -16.359 -0.562 1 92.94 177 LYS A N 1
ATOM 1418 C CA . LYS A 1 177 ? -7.738 -17.562 -1.38 1 92.94 177 LYS A CA 1
ATOM 1419 C C . LYS A 1 177 ? -9.102 -18.141 -1.736 1 92.94 177 LYS A C 1
ATOM 1421 O O . LYS A 1 177 ? -9.18 -19.188 -2.379 1 92.94 177 LYS A O 1
ATOM 1426 N N . TYR A 1 178 ? -10.133 -17.516 -1.244 1 92.69 178 TYR A N 1
ATOM 1427 C CA . TYR A 1 178 ? -11.516 -17.797 -1.614 1 92.69 178 TYR A CA 1
ATOM 1428 C C . TYR A 1 178 ? -12.07 -16.703 -2.521 1 92.69 178 TYR A C 1
ATOM 1430 O O . TYR A 1 178 ? -11.727 -15.523 -2.365 1 92.69 178 TYR A O 1
ATOM 1438 N N . PRO A 1 179 ? -12.945 -17.172 -3.385 1 95.12 179 PRO A N 1
ATOM 1439 C CA . PRO A 1 179 ? -13.602 -16.141 -4.191 1 95.12 179 PRO A CA 1
ATOM 1440 C C . PRO A 1 179 ? -14.367 -15.117 -3.342 1 95.12 179 PRO A C 1
ATOM 1442 O O . PRO A 1 179 ? -15.102 -15.5 -2.426 1 95.12 179 PRO A O 1
ATOM 1445 N N . VAL A 1 180 ? -14.125 -13.914 -3.527 1 96.44 180 VAL A N 1
ATOM 1446 C CA . VAL A 1 180 ? -14.836 -12.789 -2.939 1 96.44 180 VAL A CA 1
ATOM 1447 C C . VAL A 1 180 ? -15.32 -11.852 -4.043 1 96.44 180 VAL A C 1
ATOM 1449 O O . VAL A 1 180 ? -14.57 -11.531 -4.969 1 96.44 180 VAL A O 1
ATOM 1452 N N . ASN A 1 181 ? -16.516 -11.523 -4.109 1 97.06 181 ASN A N 1
ATOM 1453 C CA . ASN A 1 181 ? -17.125 -10.5 -4.949 1 97.06 181 ASN A CA 1
ATOM 1454 C C . ASN A 1 181 ? -18.125 -9.648 -4.156 1 97.06 181 ASN A C 1
ATOM 1456 O O . ASN A 1 181 ? -19.312 -9.977 -4.09 1 97.06 181 ASN A O 1
ATOM 1460 N N . ALA A 1 182 ? -17.656 -8.602 -3.633 1 97.25 182 ALA A N 1
ATOM 1461 C CA . ALA A 1 182 ? -18.484 -7.781 -2.746 1 97.25 182 ALA A CA 1
ATOM 1462 C C . ALA A 1 182 ? -18.656 -6.375 -3.307 1 97.25 182 ALA A C 1
ATOM 1464 O O . ALA A 1 182 ? -17.672 -5.672 -3.557 1 97.25 182 ALA A O 1
ATOM 1465 N N . MET A 1 183 ? -19.844 -5.988 -3.539 1 96.31 183 MET A N 1
ATOM 1466 C CA . MET A 1 183 ? -20.172 -4.621 -3.938 1 96.31 183 MET A CA 1
ATOM 1467 C C . MET A 1 183 ? -20.312 -3.721 -2.715 1 96.31 183 MET A C 1
ATOM 1469 O O . MET A 1 183 ? -20.984 -4.09 -1.746 1 96.31 183 MET A O 1
ATOM 1473 N N . THR A 1 184 ? -19.641 -2.643 -2.707 1 97 184 THR A N 1
ATOM 1474 C CA . THR A 1 184 ? -19.75 -1.646 -1.651 1 97 184 THR A CA 1
ATOM 1475 C C . THR A 1 184 ? -20.141 -0.286 -2.232 1 97 184 THR A C 1
ATOM 1477 O O . THR A 1 184 ? -20.203 -0.123 -3.453 1 97 184 THR A O 1
ATOM 1480 N N . ARG A 1 185 ? -20.422 0.689 -1.382 1 96.69 185 ARG A N 1
ATOM 1481 C CA . ARG A 1 185 ? -20.719 2.039 -1.852 1 96.69 185 ARG A CA 1
ATOM 1482 C C . ARG A 1 185 ? -19.469 2.703 -2.434 1 96.69 185 ARG A C 1
ATOM 1484 O O . ARG A 1 185 ? -19.578 3.695 -3.158 1 96.69 185 ARG A O 1
ATOM 1491 N N . TYR A 1 186 ? -18.297 2.15 -2.115 1 96.88 186 TYR A N 1
ATOM 1492 C CA . TYR A 1 186 ? -17.062 2.775 -2.553 1 96.88 186 TYR A CA 1
ATOM 1493 C C . TYR A 1 186 ? -16.516 2.086 -3.797 1 96.88 186 TYR A C 1
ATOM 1495 O O . TYR A 1 186 ? -15.656 2.639 -4.492 1 96.88 186 TYR A O 1
ATOM 1503 N N . GLY A 1 187 ? -16.906 0.918 -4.102 1 96.38 187 GLY A N 1
ATOM 1504 C CA . GLY A 1 187 ? -16.391 0.09 -5.184 1 96.38 187 GLY A CA 1
ATOM 1505 C C . GLY A 1 187 ? -16.562 -1.396 -4.926 1 96.38 187 GLY A C 1
ATOM 1506 O O . GLY A 1 187 ? -17.281 -1.794 -4.004 1 96.38 187 GLY A O 1
ATOM 1507 N N . ARG A 1 188 ? -15.922 -2.186 -5.75 1 97.5 188 ARG A N 1
ATOM 1508 C CA . ARG A 1 188 ? -16.047 -3.637 -5.66 1 97.5 188 ARG A CA 1
ATOM 1509 C C . ARG A 1 188 ? -14.75 -4.266 -5.141 1 97.5 188 ARG A C 1
ATOM 1511 O O . ARG A 1 188 ? -13.656 -3.869 -5.547 1 97.5 188 ARG A O 1
ATOM 1518 N N . VAL A 1 189 ? -14.922 -5.156 -4.191 1 98.31 189 VAL A N 1
ATOM 1519 C CA . VAL A 1 189 ? -13.797 -5.949 -3.701 1 98.31 189 VAL A CA 1
ATOM 1520 C C . VAL A 1 189 ? -13.844 -7.348 -4.305 1 98.31 189 VAL A C 1
ATOM 1522 O O . VAL A 1 189 ? -14.844 -8.055 -4.164 1 98.31 189 VAL A O 1
ATOM 1525 N N . ILE A 1 190 ? -12.742 -7.746 -5.008 1 98.5 190 ILE A N 1
ATOM 1526 C CA . ILE A 1 190 ? -12.742 -9.039 -5.695 1 98.5 190 ILE A CA 1
ATOM 1527 C C . ILE A 1 190 ? -11.5 -9.828 -5.297 1 98.5 190 ILE A C 1
ATOM 1529 O O . ILE A 1 190 ? -10.383 -9.305 -5.316 1 98.5 190 ILE A O 1
ATOM 1533 N N . CYS A 1 191 ? -11.672 -11 -4.855 1 97.94 191 CYS A N 1
ATOM 1534 C CA . CYS A 1 191 ? -10.641 -12.039 -4.793 1 97.94 191 CYS A CA 1
ATOM 1535 C C . CYS A 1 191 ? -10.938 -13.156 -5.785 1 97.94 191 CYS A C 1
ATOM 1537 O O . CYS A 1 191 ? -12.023 -13.75 -5.754 1 97.94 191 CYS A O 1
ATOM 1539 N N . PRO A 1 192 ? -10 -13.469 -6.629 1 97.75 192 PRO A N 1
ATOM 1540 C CA . PRO A 1 192 ? -10.297 -14.445 -7.684 1 97.75 192 PRO A CA 1
ATOM 1541 C C . PRO A 1 192 ? -10.305 -15.883 -7.172 1 97.75 192 PRO A C 1
ATOM 1543 O O . PRO A 1 192 ? -10.734 -16.797 -7.887 1 97.75 192 PRO A O 1
ATOM 1546 N N . GLY A 1 193 ? -9.844 -16.078 -5.973 1 95.62 193 GLY A N 1
ATOM 1547 C CA . GLY A 1 193 ? -9.625 -17.422 -5.465 1 95.62 193 GLY A CA 1
ATOM 1548 C C . GLY A 1 193 ? -8.172 -17.828 -5.465 1 95.62 193 GLY A C 1
ATOM 1549 O O . GLY A 1 193 ? -7.293 -17.031 -5.129 1 95.62 193 GLY A O 1
ATOM 1550 N N . SER A 1 194 ? -7.977 -19.094 -5.766 1 96.5 194 SER A N 1
ATOM 1551 C CA . SER A 1 194 ? -6.625 -19.641 -5.723 1 96.5 194 SER A CA 1
ATOM 1552 C C . SER A 1 194 ? -6.434 -20.719 -6.789 1 96.5 194 SER A C 1
ATOM 1554 O O . SER A 1 194 ? -7.27 -21.609 -6.941 1 96.5 194 SER A O 1
ATOM 1556 N N . ILE A 1 195 ? -5.352 -20.547 -7.504 1 96.75 195 ILE A N 1
ATOM 1557 C CA . ILE A 1 195 ? -5.012 -21.531 -8.531 1 96.75 195 ILE A CA 1
ATOM 1558 C C . ILE A 1 195 ? -4.426 -22.781 -7.879 1 96.75 195 ILE A C 1
ATOM 1560 O O . ILE A 1 195 ? -4.938 -23.891 -8.07 1 96.75 195 ILE A O 1
ATOM 1564 N N . GLY A 1 196 ? -3.457 -22.578 -7.062 1 94.69 196 GLY A N 1
ATOM 1565 C CA . GLY A 1 196 ? -2.635 -23.703 -6.609 1 94.69 196 GLY A CA 1
ATOM 1566 C C . GLY A 1 196 ? -3.057 -24.234 -5.262 1 94.69 196 GLY A C 1
ATOM 1567 O O . GLY A 1 196 ? -2.723 -25.375 -4.91 1 94.69 196 GLY A O 1
ATOM 1568 N N . TYR A 1 197 ? -3.668 -23.391 -4.43 1 85.75 197 TYR A N 1
ATOM 1569 C CA . TYR A 1 197 ? -4.012 -23.703 -3.049 1 85.75 197 TYR A CA 1
ATOM 1570 C C . TYR A 1 197 ? -5.453 -23.312 -2.742 1 85.75 197 TYR A C 1
ATOM 1572 O O . TYR A 1 197 ? -5.703 -22.484 -1.871 1 85.75 197 TYR A O 1
ATOM 1580 N N . PRO A 1 198 ? -6.402 -23.984 -3.387 1 84.12 198 PRO A N 1
ATOM 1581 C CA . PRO A 1 198 ? -7.805 -23.609 -3.174 1 84.12 198 PRO A CA 1
ATOM 1582 C C . PRO A 1 198 ? -8.406 -24.25 -1.929 1 84.12 198 PRO A C 1
ATOM 1584 O O . PRO A 1 198 ? -8.586 -25.469 -1.888 1 84.12 198 PRO A O 1
ATOM 1587 N N . PRO A 1 199 ? -8.633 -23.438 -0.874 1 76.06 199 PRO A N 1
ATOM 1588 C CA . PRO A 1 199 ? -9.133 -24.031 0.367 1 76.06 199 PRO A CA 1
ATOM 1589 C C . PRO A 1 199 ? -10.578 -24.516 0.245 1 76.06 199 PRO A C 1
ATOM 1591 O O . PRO A 1 199 ? -11.062 -25.25 1.116 1 76.06 199 PRO A O 1
ATOM 1594 N N . GLY A 1 200 ? -11.297 -24.203 -0.72 1 67.75 200 GLY A N 1
ATOM 1595 C CA . GLY A 1 200 ? -12.711 -24.531 -0.804 1 67.75 200 GLY A CA 1
ATOM 1596 C C . GLY A 1 200 ? -12.977 -26.016 -0.98 1 67.75 200 GLY A C 1
ATOM 1597 O O . GLY A 1 200 ? -12.039 -26.812 -0.967 1 67.75 200 GLY A O 1
ATOM 1598 N N . LYS A 1 201 ? -14.234 -26.422 -0.912 1 60.69 201 LYS A N 1
ATOM 1599 C CA . LYS A 1 201 ? -14.781 -27.766 -0.824 1 60.69 201 LYS A CA 1
ATOM 1600 C C . LYS A 1 201 ? -14.25 -28.656 -1.947 1 60.69 201 LYS A C 1
ATOM 1602 O O . LYS A 1 201 ? -13.922 -29.828 -1.722 1 60.69 201 LYS A O 1
ATOM 1607 N N . ASN A 1 202 ? -14.008 -28.141 -3.133 1 73.31 202 ASN A N 1
ATOM 1608 C CA . ASN A 1 202 ? -13.641 -29.047 -4.219 1 73.31 202 ASN A CA 1
ATOM 1609 C C . ASN A 1 202 ? -12.188 -28.859 -4.641 1 73.31 202 ASN A C 1
ATOM 1611 O O . ASN A 1 202 ? -11.672 -29.625 -5.457 1 73.31 202 ASN A O 1
ATOM 1615 N N . HIS A 1 203 ? -11.508 -28.031 -4.004 1 84.56 203 HIS A N 1
ATOM 1616 C CA . HIS A 1 203 ? -10.086 -27.766 -4.137 1 84.56 203 HIS A CA 1
ATOM 1617 C C . HIS A 1 203 ? -9.68 -27.641 -5.602 1 84.56 203 HIS A C 1
ATOM 1619 O O . HIS A 1 203 ? -8.641 -28.156 -6.012 1 84.56 203 HIS A O 1
ATOM 1625 N N . LYS A 1 204 ? -10.617 -27.125 -6.422 1 93 204 LYS A N 1
ATOM 1626 C CA . LYS A 1 204 ? -10.359 -26.844 -7.828 1 93 204 LYS A CA 1
ATOM 1627 C C . LYS A 1 204 ? -9.641 -25.5 -7.992 1 93 204 LYS A C 1
ATOM 1629 O O . LYS A 1 204 ? -9.914 -24.562 -7.258 1 93 204 LYS A O 1
ATOM 1634 N N . ALA A 1 205 ? -8.703 -25.547 -8.945 1 96.06 205 ALA A N 1
ATOM 1635 C CA . ALA A 1 205 ? -8.094 -24.266 -9.289 1 96.06 205 ALA A CA 1
ATOM 1636 C C . ALA A 1 205 ? -9.156 -23.234 -9.68 1 96.06 205 ALA A C 1
ATOM 1638 O O . ALA A 1 205 ? -10.062 -23.547 -10.461 1 96.06 205 ALA A O 1
ATOM 1639 N N . THR A 1 206 ? -9.094 -22.062 -9.102 1 96.69 206 THR A N 1
ATOM 1640 C CA . THR A 1 206 ? -10.125 -21.062 -9.328 1 96.69 206 THR A CA 1
ATOM 1641 C C . THR A 1 206 ? -9.5 -19.734 -9.734 1 96.69 206 THR A C 1
ATOM 1643 O O . THR A 1 206 ? -8.492 -19.312 -9.156 1 96.69 206 THR A O 1
ATOM 1646 N N . PHE A 1 207 ? -10.016 -19.094 -10.789 1 98.19 207 PHE A N 1
ATOM 1647 C CA . PHE A 1 207 ? -9.68 -17.734 -11.195 1 98.19 207 PHE A CA 1
ATOM 1648 C C . PHE A 1 207 ? -10.938 -16.953 -11.555 1 98.19 207 PHE A C 1
ATOM 1650 O O . PHE A 1 207 ? -12.047 -17.5 -11.547 1 98.19 207 PHE A O 1
ATOM 1657 N N . ALA A 1 208 ? -10.766 -15.672 -11.797 1 98.56 208 ALA A N 1
ATOM 1658 C CA . ALA A 1 208 ? -11.938 -14.844 -12.078 1 98.56 208 ALA A CA 1
ATOM 1659 C C . ALA A 1 208 ? -11.828 -14.195 -13.453 1 98.56 208 ALA A C 1
ATOM 1661 O O . ALA A 1 208 ? -10.734 -13.82 -13.891 1 98.56 208 ALA A O 1
ATOM 1662 N N . LEU A 1 209 ? -12.906 -14.141 -14.156 1 98.62 209 LEU A N 1
ATOM 1663 C CA . LEU A 1 209 ? -13.086 -13.242 -15.297 1 98.62 209 LEU A CA 1
ATOM 1664 C C . LEU A 1 209 ? -13.906 -12.016 -14.906 1 98.62 209 LEU A C 1
ATOM 1666 O O . LEU A 1 209 ? -15.008 -12.148 -14.359 1 98.62 209 LEU A O 1
ATOM 1670 N N . VAL A 1 210 ? -13.336 -10.867 -15.117 1 98.12 210 VAL A N 1
ATOM 1671 C CA . VAL A 1 210 ? -14.039 -9.633 -14.773 1 98.12 210 VAL A CA 1
ATOM 1672 C C . VAL A 1 210 ? -14.422 -8.883 -16.047 1 98.12 210 VAL A C 1
ATOM 1674 O O . VAL A 1 210 ? -13.562 -8.586 -16.891 1 98.12 210 VAL A O 1
ATOM 1677 N N . ASP A 1 211 ? -15.703 -8.594 -16.172 1 96.69 211 ASP A N 1
ATOM 1678 C CA . ASP A 1 211 ? -16.203 -7.832 -17.312 1 96.69 211 ASP A CA 1
ATOM 1679 C C . ASP A 1 211 ? -15.742 -6.379 -17.25 1 96.69 211 ASP A C 1
ATOM 1681 O O . ASP A 1 211 ? -15.945 -5.711 -16.234 1 96.69 211 ASP A O 1
ATOM 1685 N N . VAL A 1 212 ? -15.195 -5.848 -18.266 1 93.88 212 VAL A N 1
ATOM 1686 C CA . VAL A 1 212 ? -14.555 -4.539 -18.25 1 93.88 212 VAL A CA 1
ATOM 1687 C C . VAL A 1 212 ? -15.617 -3.443 -18.156 1 93.88 212 VAL A C 1
ATOM 1689 O O . VAL A 1 212 ? -15.359 -2.363 -17.625 1 93.88 212 VAL A O 1
ATOM 1692 N N . ASP A 1 213 ? -16.781 -3.66 -18.594 1 92.25 213 ASP A N 1
ATOM 1693 C CA . ASP A 1 213 ? -17.844 -2.654 -18.641 1 92.25 213 ASP A CA 1
ATOM 1694 C C . ASP A 1 213 ? -18.688 -2.703 -17.359 1 92.25 213 ASP A C 1
ATOM 1696 O O . ASP A 1 213 ? -18.906 -1.677 -16.719 1 92.25 213 ASP A O 1
ATOM 1700 N N . THR A 1 214 ? -19.078 -3.898 -16.969 1 92.5 214 THR A N 1
ATOM 1701 C CA . THR A 1 214 ? -20 -4.027 -15.859 1 92.5 214 THR A CA 1
ATOM 1702 C C . THR A 1 214 ? -19.25 -4.285 -14.555 1 92.5 214 THR A C 1
ATOM 1704 O O . THR A 1 214 ? -19.828 -4.156 -13.469 1 92.5 214 THR A O 1
ATOM 1707 N N . LEU A 1 215 ? -18.047 -4.758 -14.602 1 93.75 215 LEU A N 1
ATOM 1708 C CA . LEU A 1 215 ? -17.188 -5.086 -13.469 1 93.75 215 LEU A CA 1
ATOM 1709 C C . LEU A 1 215 ? -17.688 -6.332 -12.742 1 93.75 215 LEU A C 1
ATOM 1711 O O . LEU A 1 215 ? -17.219 -6.645 -11.648 1 93.75 215 LEU A O 1
ATOM 1715 N N . HIS A 1 216 ? -18.562 -7 -13.383 1 94.44 216 HIS A N 1
ATOM 1716 C CA . HIS A 1 216 ? -19.031 -8.266 -12.82 1 94.44 216 HIS A CA 1
ATOM 1717 C C . HIS A 1 216 ? -17.938 -9.336 -12.906 1 94.44 216 HIS A C 1
ATOM 1719 O O . HIS A 1 216 ? -17.266 -9.461 -13.93 1 94.44 216 HIS A O 1
ATOM 1725 N N . ALA A 1 217 ? -17.844 -10.078 -11.789 1 97.06 217 ALA A N 1
ATOM 1726 C CA . ALA A 1 217 ? -16.844 -11.141 -11.734 1 97.06 217 ALA A CA 1
ATOM 1727 C C . ALA A 1 217 ? -17.5 -12.516 -11.875 1 97.06 217 ALA A C 1
ATOM 1729 O O . ALA A 1 217 ? -18.5 -12.805 -11.219 1 97.06 217 ALA A O 1
ATOM 1730 N N . LYS A 1 218 ? -16.938 -13.266 -12.797 1 97.25 218 LYS A N 1
ATOM 1731 C CA . LYS A 1 218 ? -17.281 -14.68 -12.922 1 97.25 218 LYS A CA 1
ATOM 1732 C C . LYS A 1 218 ? -16.125 -15.562 -12.438 1 97.25 218 LYS A C 1
ATOM 1734 O O . LYS A 1 218 ? -14.984 -15.406 -12.875 1 97.25 218 LYS A O 1
ATOM 1739 N N . PHE A 1 219 ? -16.484 -16.453 -11.523 1 97.31 219 PHE A N 1
ATOM 1740 C CA . PHE A 1 219 ? -15.445 -17.344 -11.008 1 97.31 219 PHE A CA 1
ATOM 1741 C C . PHE A 1 219 ? -15.438 -18.672 -11.773 1 97.31 219 PHE A C 1
ATOM 1743 O O . PHE A 1 219 ? -16.469 -19.328 -11.898 1 97.31 219 PHE A O 1
ATOM 1750 N N . ILE A 1 220 ? -14.305 -19 -12.281 1 97.44 220 ILE A N 1
ATOM 1751 C CA . ILE A 1 220 ? -14.141 -20.203 -13.078 1 97.44 220 ILE A CA 1
ATOM 1752 C C . ILE A 1 220 ? -13.359 -21.25 -12.281 1 97.44 220 ILE A C 1
ATOM 1754 O O . ILE A 1 220 ? -12.266 -20.953 -11.773 1 97.44 220 ILE A O 1
ATOM 1758 N N . GLU A 1 221 ? -13.914 -22.406 -12.141 1 95.88 221 GLU A N 1
ATOM 1759 C CA . GLU A 1 221 ? -13.242 -23.516 -11.477 1 95.88 221 GLU A CA 1
ATOM 1760 C C . GLU A 1 221 ? -12.711 -24.531 -12.492 1 95.88 221 GLU A C 1
ATOM 1762 O O . GLU A 1 221 ? -13.391 -24.859 -13.469 1 95.88 221 GLU A O 1
ATOM 1767 N N . VAL A 1 222 ? -11.523 -24.953 -12.25 1 96.5 222 VAL A N 1
ATOM 1768 C CA . VAL A 1 222 ? -10.875 -25.875 -13.172 1 96.5 222 VAL A CA 1
ATOM 1769 C C . VAL A 1 222 ? -10.391 -27.109 -12.406 1 96.5 222 VAL A C 1
ATOM 1771 O O . VAL A 1 222 ? -9.664 -27 -11.422 1 96.5 222 VAL A O 1
ATOM 1774 N N . ASP A 1 223 ? -10.859 -28.25 -12.875 1 94.31 223 ASP A N 1
ATOM 1775 C CA . ASP A 1 223 ? -10.43 -29.516 -12.281 1 94.31 223 ASP A CA 1
ATOM 1776 C C . ASP A 1 223 ? -9.016 -29.891 -12.727 1 94.31 223 ASP A C 1
ATOM 1778 O O . ASP A 1 223 ? -8.672 -29.719 -13.898 1 94.31 223 ASP A O 1
ATOM 1782 N N . TYR A 1 224 ? -8.25 -30.281 -11.75 1 95 224 TYR A N 1
ATOM 1783 C CA . TYR A 1 224 ? -6.93 -30.812 -12.07 1 95 224 TYR A CA 1
ATOM 1784 C C . TYR A 1 224 ? -6.594 -32 -11.18 1 95 224 TYR A C 1
ATOM 1786 O O . TYR A 1 224 ? -5.449 -32.156 -10.75 1 95 224 TYR A O 1
ATOM 1794 N N . GLU A 1 225 ? -7.594 -32.75 -10.828 1 92.44 225 GLU A N 1
ATOM 1795 C CA . GLU A 1 225 ? -7.465 -33.906 -9.953 1 92.44 225 GLU A CA 1
ATOM 1796 C C . GLU A 1 225 ? -6.469 -34.906 -10.523 1 92.44 225 GLU A C 1
ATOM 1798 O O . GLU A 1 225 ? -5.672 -35.5 -9.781 1 92.44 225 GLU A O 1
ATOM 1803 N N . ASN A 1 226 ? -6.52 -35.125 -11.805 1 94 226 ASN A N 1
ATOM 1804 C CA . ASN A 1 226 ? -5.637 -36.094 -12.438 1 94 226 ASN A CA 1
ATOM 1805 C C . ASN A 1 226 ? -4.176 -35.656 -12.359 1 94 226 ASN A C 1
ATOM 1807 O O . ASN A 1 226 ? -3.271 -36.5 -12.359 1 94 226 ASN A O 1
ATOM 1811 N N . GLU A 1 227 ? -3.959 -34.406 -12.289 1 96.25 227 GLU A N 1
ATOM 1812 C CA . GLU A 1 227 ? -2.604 -33.844 -12.266 1 96.25 227 GLU A CA 1
ATOM 1813 C C . GLU A 1 227 ? -2.041 -33.844 -10.844 1 96.25 227 GLU A C 1
ATOM 1815 O O . GLU A 1 227 ? -0.832 -33.688 -10.656 1 96.25 227 GLU A O 1
ATOM 1820 N N . LYS A 1 228 ? -2.877 -34 -9.797 1 95.5 228 LYS A N 1
ATOM 1821 C CA . LYS A 1 228 ? -2.434 -33.938 -8.406 1 95.5 228 LYS A CA 1
ATOM 1822 C C . LYS A 1 228 ? -1.408 -35.031 -8.102 1 95.5 228 LYS A C 1
ATOM 1824 O O . LYS A 1 228 ? -0.482 -34.812 -7.32 1 95.5 228 LYS A O 1
ATOM 1829 N N . LYS A 1 229 ? -1.614 -36.125 -8.758 1 96.12 229 LYS A N 1
ATOM 1830 C CA . LYS A 1 229 ? -0.687 -37.219 -8.531 1 96.12 229 LYS A CA 1
ATOM 1831 C C . LYS A 1 229 ? 0.73 -36.844 -8.953 1 96.12 229 LYS A C 1
ATOM 1833 O O . LYS A 1 229 ? 1.702 -37.25 -8.305 1 96.12 229 LYS A O 1
ATOM 1838 N N . LEU A 1 230 ? 0.846 -36.188 -10.016 1 97.06 230 LEU A N 1
ATOM 1839 C CA . LEU A 1 230 ? 2.146 -35.719 -10.5 1 97.06 230 LEU A CA 1
ATOM 1840 C C . LEU A 1 230 ? 2.807 -34.812 -9.477 1 97.06 230 LEU A C 1
ATOM 1842 O O . LEU A 1 230 ? 4.012 -34.906 -9.234 1 97.06 230 LEU A O 1
ATOM 1846 N N . ILE A 1 231 ? 2.055 -33.938 -8.875 1 97.69 231 ILE A N 1
ATOM 1847 C CA . ILE A 1 231 ? 2.553 -33 -7.879 1 97.69 231 ILE A CA 1
ATOM 1848 C C . ILE A 1 231 ? 2.996 -33.75 -6.629 1 97.69 231 ILE A C 1
ATOM 1850 O O . ILE A 1 231 ? 4.078 -33.5 -6.09 1 97.69 231 ILE A O 1
ATOM 1854 N N . GLU A 1 232 ? 2.15 -34.688 -6.266 1 97.56 232 GLU A N 1
ATOM 1855 C CA . GLU A 1 232 ? 2.465 -35.531 -5.109 1 97.56 232 GLU A CA 1
ATOM 1856 C C . GLU A 1 232 ? 3.789 -36.25 -5.305 1 97.56 232 GLU A C 1
ATOM 1858 O O . GLU A 1 232 ? 4.633 -36.25 -4.406 1 97.56 232 GLU A O 1
ATOM 1863 N N . GLU A 1 233 ? 3.979 -36.844 -6.441 1 98.12 233 GLU A N 1
ATOM 1864 C CA . GLU A 1 233 ? 5.191 -37.594 -6.746 1 98.12 233 GLU A CA 1
ATOM 1865 C C . GLU A 1 233 ? 6.426 -36.688 -6.68 1 98.12 233 GLU A C 1
ATOM 1867 O O . GLU A 1 233 ? 7.469 -37.094 -6.16 1 98.12 233 GLU A O 1
ATOM 1872 N N . LYS A 1 234 ? 6.285 -35.531 -7.18 1 98.31 234 LYS A N 1
ATOM 1873 C CA . LYS A 1 234 ? 7.418 -34.625 -7.148 1 98.31 234 LYS A CA 1
ATOM 1874 C C . LYS A 1 234 ? 7.719 -34.156 -5.719 1 98.31 234 LYS A C 1
ATOM 1876 O O . LYS A 1 234 ? 8.883 -34 -5.344 1 98.31 234 LYS A O 1
ATOM 1881 N N . ILE A 1 235 ? 6.664 -33.875 -4.941 1 98.44 235 ILE A N 1
ATOM 1882 C CA . ILE A 1 235 ? 6.848 -33.5 -3.537 1 98.44 235 ILE A CA 1
ATOM 1883 C C . ILE A 1 235 ? 7.672 -34.594 -2.832 1 98.44 235 ILE A C 1
ATOM 1885 O O . ILE A 1 235 ? 8.648 -34.281 -2.143 1 98.44 235 ILE A O 1
ATOM 1889 N N . LYS A 1 236 ? 7.34 -35.844 -3.1 1 98.25 236 LYS A N 1
ATOM 1890 C CA . LYS A 1 236 ? 8.031 -36.969 -2.486 1 98.25 236 LYS A CA 1
ATOM 1891 C C . LYS A 1 236 ? 9.461 -37.062 -3.01 1 98.25 236 LYS A C 1
ATOM 1893 O O . LYS A 1 236 ? 10.406 -37.25 -2.232 1 98.25 236 LYS A O 1
ATOM 1898 N N . LYS A 1 237 ? 9.594 -37 -4.234 1 98.25 237 LYS A N 1
ATOM 1899 C CA . LYS A 1 237 ? 10.898 -37.125 -4.875 1 98.25 237 LYS A CA 1
ATOM 1900 C C . LYS A 1 237 ? 11.875 -36.062 -4.363 1 98.25 237 LYS A C 1
ATOM 1902 O O . LYS A 1 237 ? 13.062 -36.344 -4.188 1 98.25 237 LYS A O 1
ATOM 1907 N N . GLU A 1 238 ? 11.336 -34.875 -4.121 1 98.12 238 GLU A N 1
ATOM 1908 C CA . GLU A 1 238 ? 12.18 -33.75 -3.711 1 98.12 238 GLU A CA 1
ATOM 1909 C C . GLU A 1 238 ? 12.367 -33.719 -2.197 1 98.12 238 GLU A C 1
ATOM 1911 O O . GLU A 1 238 ? 13.047 -32.844 -1.666 1 98.12 238 GLU A O 1
ATOM 1916 N N . GLY A 1 239 ? 11.742 -34.625 -1.504 1 97.88 239 GLY A N 1
ATOM 1917 C CA . GLY A 1 239 ? 11.891 -34.719 -0.06 1 97.88 239 GLY A CA 1
ATOM 1918 C C . GLY A 1 239 ? 11.164 -33.625 0.683 1 97.88 239 GLY A C 1
ATOM 1919 O O . GLY A 1 239 ? 11.594 -33.188 1.761 1 97.88 239 GLY A O 1
ATOM 1920 N N . LEU A 1 240 ? 10.125 -33.062 0.114 1 98.5 240 LEU A N 1
ATOM 1921 C CA . LEU A 1 240 ? 9.344 -32 0.746 1 98.5 240 LEU A CA 1
ATOM 1922 C C . LEU A 1 240 ? 8.367 -32.594 1.766 1 98.5 240 LEU A C 1
ATOM 1924 O O . LEU A 1 240 ? 8.047 -33.781 1.719 1 98.5 240 LEU A O 1
ATOM 1928 N N . PRO A 1 241 ? 7.91 -31.734 2.66 1 98 241 PRO A N 1
ATOM 1929 C CA . PRO A 1 241 ? 7.066 -32.219 3.762 1 98 241 PRO A CA 1
ATOM 1930 C C . PRO A 1 241 ? 5.742 -32.812 3.279 1 98 241 PRO A C 1
ATOM 1932 O O . PRO A 1 241 ? 5.141 -32.281 2.336 1 98 241 PRO A O 1
ATOM 1935 N N . GLU A 1 242 ? 5.258 -33.812 3.988 1 97 242 GLU A N 1
ATOM 1936 C CA . GLU A 1 242 ? 4.008 -34.469 3.656 1 97 242 GLU A CA 1
ATOM 1937 C C . GLU A 1 242 ? 2.812 -33.562 3.85 1 97 242 GLU A C 1
ATOM 1939 O O . GLU A 1 242 ? 1.756 -33.75 3.25 1 97 242 GLU A O 1
ATOM 1944 N N . GLU A 1 243 ? 2.963 -32.594 4.715 1 96.94 243 GLU A N 1
ATOM 1945 C CA . GLU A 1 243 ? 1.912 -31.594 4.93 1 96.94 243 GLU A CA 1
ATOM 1946 C C . GLU A 1 243 ? 1.504 -30.938 3.615 1 96.94 243 GLU A C 1
ATOM 1948 O O . GLU A 1 243 ? 0.343 -30.562 3.438 1 96.94 243 GLU A O 1
ATOM 1953 N N . LEU A 1 244 ? 2.422 -30.844 2.686 1 97.31 244 LEU A N 1
ATOM 1954 C CA . LEU A 1 244 ? 2.119 -30.219 1.398 1 97.31 244 LEU A CA 1
ATOM 1955 C C . LEU A 1 244 ? 1.159 -31.094 0.592 1 97.31 244 LEU A C 1
ATOM 1957 O O . LEU A 1 244 ? 0.342 -30.578 -0.172 1 97.31 244 LEU A O 1
ATOM 1961 N N . ILE A 1 245 ? 1.294 -32.344 0.763 1 96.25 245 ILE A N 1
ATOM 1962 C CA . ILE A 1 245 ? 0.383 -33.281 0.093 1 96.25 245 ILE A CA 1
ATOM 1963 C C . ILE A 1 245 ? -1.023 -33.125 0.666 1 96.25 245 ILE A C 1
ATOM 1965 O O . ILE A 1 245 ? -2.008 -33.125 -0.078 1 96.25 245 ILE A O 1
ATOM 1969 N N . LYS A 1 246 ? -1.103 -32.938 1.955 1 93.75 246 LYS A N 1
ATOM 1970 C CA . LYS A 1 246 ? -2.395 -32.688 2.588 1 93.75 246 LYS A CA 1
ATOM 1971 C C . LYS A 1 246 ? -3.025 -31.406 2.062 1 93.75 246 LYS A C 1
ATOM 1973 O O . LYS A 1 246 ? -4.219 -31.359 1.764 1 93.75 246 LYS A O 1
ATOM 1978 N N . ILE A 1 247 ? -2.209 -30.453 1.924 1 93.25 247 ILE A N 1
ATOM 1979 C CA . ILE A 1 247 ? -2.684 -29.172 1.403 1 93.25 247 ILE A CA 1
ATOM 1980 C C . ILE A 1 247 ? -3.174 -29.344 -0.032 1 93.25 247 ILE A C 1
ATOM 1982 O O . ILE A 1 247 ? -4.219 -28.812 -0.408 1 93.25 247 ILE A O 1
ATOM 1986 N N . LEU A 1 248 ? -2.459 -30.078 -0.776 1 93.94 248 LEU A N 1
ATOM 1987 C CA . LEU A 1 248 ? -2.785 -30.328 -2.178 1 93.94 248 LEU A CA 1
ATOM 1988 C C . LEU A 1 248 ? -4.168 -30.938 -2.312 1 93.94 248 LEU A C 1
ATOM 1990 O O . LEU A 1 248 ? -4.973 -30.5 -3.139 1 93.94 248 LEU A O 1
ATOM 1994 N N . TYR A 1 249 ? -4.492 -31.844 -1.455 1 91.69 249 TYR A N 1
ATOM 1995 C CA . TYR A 1 249 ? -5.703 -32.656 -1.634 1 91.69 249 TYR A CA 1
ATOM 1996 C C . TYR A 1 249 ? -6.844 -32.094 -0.788 1 91.69 249 TYR A C 1
ATOM 1998 O O . TYR A 1 249 ? -8.016 -32.219 -1.146 1 91.69 249 TYR A O 1
ATOM 2006 N N . ARG A 1 250 ? -6.465 -31.359 0.343 1 87.31 250 ARG A N 1
ATOM 2007 C CA . ARG A 1 250 ? -7.512 -30.984 1.288 1 87.31 250 ARG A CA 1
ATOM 2008 C C . ARG A 1 250 ? -7.574 -29.484 1.464 1 87.31 250 ARG A C 1
ATOM 2010 O O . ARG A 1 250 ? -8.492 -28.953 2.104 1 87.31 250 ARG A O 1
ATOM 2017 N N . GLY A 1 251 ? -6.582 -28.781 0.991 1 84.25 251 GLY A N 1
ATOM 2018 C CA . GLY A 1 251 ? -6.543 -27.328 1.134 1 84.25 251 GLY A CA 1
ATOM 2019 C C . GLY A 1 251 ? -6.062 -26.875 2.498 1 84.25 251 GLY A C 1
ATOM 2020 O O . GLY A 1 251 ? -6.012 -25.688 2.779 1 84.25 251 GLY A O 1
ATOM 2021 N N . LYS A 1 252 ? -5.832 -27.812 3.348 1 80.56 252 LYS A N 1
ATOM 2022 C CA . LYS A 1 252 ? -5.363 -27.516 4.695 1 80.56 252 LYS A CA 1
ATOM 2023 C C . LYS A 1 252 ? -4.555 -28.672 5.27 1 80.56 252 LYS A C 1
ATOM 2025 O O . LYS A 1 252 ? -4.59 -29.781 4.738 1 80.56 252 LYS A O 1
ATOM 2030 N N . VAL A 1 253 ? -3.822 -28.328 6.324 1 81.62 253 VAL A N 1
ATOM 2031 C CA . VAL A 1 253 ? -3.09 -29.375 7.031 1 81.62 253 VAL A CA 1
ATOM 2032 C C . VAL A 1 253 ? -3.998 -30.031 8.07 1 81.62 253 VAL A C 1
ATOM 2034 O O . VAL A 1 253 ? -4.785 -29.359 8.734 1 81.62 253 VAL A O 1
ATOM 2037 N N . MET B 1 1 ? 9.383 27.75 -14.398 1 85.56 1 MET B N 1
ATOM 2038 C CA . MET B 1 1 ? 9.438 26.328 -14.055 1 85.56 1 MET B CA 1
ATOM 2039 C C . MET B 1 1 ? 8.242 25.922 -13.203 1 85.56 1 MET B C 1
ATOM 2041 O O . MET B 1 1 ? 7.762 26.719 -12.383 1 85.56 1 MET B O 1
ATOM 2045 N N . VAL B 1 2 ? 7.629 24.766 -13.5 1 94.69 2 VAL B N 1
ATOM 2046 C CA . VAL B 1 2 ? 6.418 24.281 -12.844 1 94.69 2 VAL B CA 1
ATOM 2047 C C . VAL B 1 2 ? 6.785 23.312 -11.727 1 94.69 2 VAL B C 1
ATOM 2049 O O . VAL B 1 2 ? 7.641 22.438 -11.914 1 94.69 2 VAL B O 1
ATOM 2052 N N . TYR B 1 3 ? 6.207 23.562 -10.562 1 97.56 3 TYR B N 1
ATOM 2053 C CA . TYR B 1 3 ? 6.531 22.781 -9.383 1 97.56 3 TYR B CA 1
ATOM 2054 C C . TYR B 1 3 ? 5.27 22.172 -8.766 1 97.56 3 TYR B C 1
ATOM 2056 O O . TYR B 1 3 ? 4.156 22.578 -9.102 1 97.56 3 TYR B O 1
ATOM 2064 N N . VAL B 1 4 ? 5.484 21.188 -7.98 1 98.56 4 VAL B N 1
ATOM 2065 C CA . VAL B 1 4 ? 4.477 20.734 -7.027 1 98.56 4 VAL B CA 1
ATOM 2066 C C . VAL B 1 4 ? 4.988 20.938 -5.602 1 98.56 4 VAL B C 1
ATOM 2068 O O . VAL B 1 4 ? 6.184 20.812 -5.34 1 98.56 4 VAL B O 1
ATOM 2071 N N . ALA B 1 5 ? 4.098 21.359 -4.73 1 98.81 5 ALA B N 1
ATOM 2072 C CA . ALA B 1 5 ? 4.438 21.469 -3.316 1 98.81 5 ALA B CA 1
ATOM 2073 C C . ALA B 1 5 ? 4.062 20.203 -2.555 1 98.81 5 ALA B C 1
ATOM 2075 O O . ALA B 1 5 ? 2.928 19.734 -2.65 1 98.81 5 ALA B O 1
ATOM 2076 N N . VAL B 1 6 ? 5.008 19.609 -1.847 1 98.88 6 VAL B N 1
ATOM 2077 C CA . VAL B 1 6 ? 4.781 18.406 -1.062 1 98.88 6 VAL B CA 1
ATOM 2078 C C . VAL B 1 6 ? 4.941 18.703 0.424 1 98.88 6 VAL B C 1
ATOM 2080 O O . VAL B 1 6 ? 6.02 19.109 0.867 1 98.88 6 VAL B O 1
ATOM 2083 N N . LEU B 1 7 ? 3.875 18.609 1.165 1 98.75 7 LEU B N 1
ATOM 2084 C CA . LEU B 1 7 ? 3.842 18.844 2.605 1 98.75 7 LEU B CA 1
ATOM 2085 C C . LEU B 1 7 ? 3.564 17.547 3.354 1 98.75 7 LEU B C 1
ATOM 2087 O O . LEU B 1 7 ? 2.955 16.625 2.803 1 98.75 7 LEU B O 1
ATOM 2091 N N . ALA B 1 8 ? 4.031 17.469 4.605 1 98.44 8 ALA B N 1
ATOM 2092 C CA . ALA B 1 8 ? 3.764 16.297 5.43 1 98.44 8 ALA B CA 1
ATOM 2093 C C . ALA B 1 8 ? 3.867 16.625 6.914 1 98.44 8 ALA B C 1
ATOM 2095 O O . ALA B 1 8 ? 4.406 17.672 7.285 1 98.44 8 ALA B O 1
ATOM 2096 N N . ASN B 1 9 ? 3.248 15.812 7.715 1 97.5 9 ASN B N 1
ATOM 2097 C CA . ASN B 1 9 ? 3.402 15.836 9.164 1 97.5 9 ASN B CA 1
ATOM 2098 C C . ASN B 1 9 ? 3.053 17.203 9.742 1 97.5 9 ASN B C 1
ATOM 2100 O O . ASN B 1 9 ? 3.844 17.797 10.484 1 97.5 9 ASN B O 1
ATOM 2104 N N . ILE B 1 10 ? 1.881 17.625 9.352 1 98.44 10 ILE B N 1
ATOM 2105 C CA . ILE B 1 10 ? 1.335 18.844 9.914 1 98.44 10 ILE B CA 1
ATOM 2106 C C . ILE B 1 10 ? 1.026 18.641 11.391 1 98.44 10 ILE B C 1
ATOM 2108 O O . ILE B 1 10 ? 1.299 19.531 12.219 1 98.44 10 ILE B O 1
ATOM 2112 N N . ASN B 1 11 ? 0.396 17.531 11.773 1 98.12 11 ASN B N 1
ATOM 2113 C CA . ASN B 1 11 ? 0.203 17.047 13.133 1 98.12 11 ASN B CA 1
ATOM 2114 C C . ASN B 1 11 ? -0.607 18.031 13.977 1 98.12 11 ASN B C 1
ATOM 2116 O O . ASN B 1 11 ? -0.322 18.219 15.156 1 98.12 11 ASN B O 1
ATOM 2120 N N . GLY B 1 12 ? -1.514 18.703 13.312 1 98.56 12 GLY B N 1
ATOM 2121 C CA . GLY B 1 12 ? -2.393 19.609 14.047 1 98.56 12 GLY B CA 1
ATOM 2122 C C . GLY B 1 12 ? -1.731 20.922 14.422 1 98.56 12 GLY B C 1
ATOM 2123 O O . GLY B 1 12 ? -2.17 21.594 15.344 1 98.56 12 GLY B O 1
ATOM 2124 N N . ASN B 1 13 ? -0.679 21.25 13.82 1 98.12 13 ASN B N 1
ATOM 2125 C CA . ASN B 1 13 ? 0.051 22.484 14.086 1 98.12 13 ASN B CA 1
ATOM 2126 C C . ASN B 1 13 ? -0.357 23.594 13.117 1 98.12 13 ASN B C 1
ATOM 2128 O O . ASN B 1 13 ? 0.357 23.875 12.156 1 98.12 13 ASN B O 1
ATOM 2132 N N . LEU B 1 14 ? -1.406 24.297 13.477 1 98.56 14 LEU B N 1
ATOM 2133 C CA . LEU B 1 14 ? -1.984 25.297 12.594 1 98.56 14 LEU B CA 1
ATOM 2134 C C . LEU B 1 14 ? -0.997 26.438 12.344 1 98.56 14 LEU B C 1
ATOM 2136 O O . LEU B 1 14 ? -0.783 26.828 11.195 1 98.56 14 LEU B O 1
ATOM 2140 N N . PRO B 1 15 ? -0.365 26.984 13.367 1 98.25 15 PRO B N 1
ATOM 2141 C CA . PRO B 1 15 ? 0.548 28.094 13.109 1 98.25 15 PRO B CA 1
ATOM 2142 C C . PRO B 1 15 ? 1.677 27.719 12.148 1 98.25 15 PRO B C 1
ATOM 2144 O O . PRO B 1 15 ? 2.027 28.516 11.273 1 98.25 15 PRO B O 1
ATOM 2147 N N . ALA B 1 16 ? 2.264 26.562 12.297 1 97.56 16 ALA B N 1
ATOM 2148 C CA . ALA B 1 16 ? 3.314 26.109 11.383 1 97.56 16 ALA B CA 1
ATOM 2149 C C . ALA B 1 16 ? 2.779 25.969 9.961 1 97.56 16 ALA B C 1
ATOM 2151 O O . ALA B 1 16 ? 3.428 26.391 9 1 97.56 16 ALA B O 1
ATOM 2152 N N . LEU B 1 17 ? 1.565 25.359 9.82 1 98.62 17 LEU B N 1
ATOM 2153 C CA . LEU B 1 17 ? 0.948 25.188 8.508 1 98.62 17 LEU B CA 1
ATOM 2154 C C . LEU B 1 17 ? 0.686 26.547 7.855 1 98.62 17 LEU B C 1
ATOM 2156 O O . LEU B 1 17 ? 0.964 26.719 6.668 1 98.62 17 LEU B O 1
ATOM 2160 N N . ALA B 1 18 ? 0.174 27.453 8.633 1 98.5 18 ALA B N 1
ATOM 2161 C CA . ALA B 1 18 ? -0.129 28.781 8.125 1 98.5 18 ALA B CA 1
ATOM 2162 C C . ALA B 1 18 ? 1.125 29.453 7.578 1 98.5 18 ALA B C 1
ATOM 2164 O O . ALA B 1 18 ? 1.1 30.047 6.492 1 98.5 18 ALA B O 1
ATOM 2165 N N . LYS B 1 19 ? 2.191 29.359 8.32 1 97.94 19 LYS B N 1
ATOM 2166 C CA . LYS B 1 19 ? 3.445 29.969 7.887 1 97.94 19 LYS B CA 1
ATOM 2167 C C . LYS B 1 19 ? 3.975 29.297 6.621 1 97.94 19 LYS B C 1
ATOM 2169 O O . LYS B 1 19 ? 4.52 29.969 5.742 1 97.94 19 LYS B O 1
ATOM 2174 N N . ALA B 1 20 ? 3.883 28 6.543 1 98.31 20 ALA B N 1
ATOM 2175 C CA . ALA B 1 20 ? 4.312 27.281 5.352 1 98.31 20 ALA B CA 1
ATOM 2176 C C . ALA B 1 20 ? 3.518 27.719 4.125 1 98.31 20 ALA B C 1
ATOM 2178 O O . ALA B 1 20 ? 4.09 27.953 3.059 1 98.31 20 ALA B O 1
ATOM 2179 N N . LEU B 1 21 ? 2.186 27.828 4.285 1 98.62 21 LEU B N 1
ATOM 2180 C CA . LEU B 1 21 ? 1.327 28.234 3.174 1 98.62 21 LEU B CA 1
ATOM 2181 C C . LEU B 1 21 ? 1.607 29.672 2.764 1 98.62 21 LEU B C 1
ATOM 2183 O O . LEU B 1 21 ? 1.569 30 1.576 1 98.62 21 LEU B O 1
ATOM 2187 N N . GLU B 1 22 ? 1.869 30.531 3.764 1 98.44 22 GLU B N 1
ATOM 2188 C CA . GLU B 1 22 ? 2.285 31.891 3.463 1 98.44 22 GLU B CA 1
ATOM 2189 C C . GLU B 1 22 ? 3.557 31.906 2.619 1 98.44 22 GLU B C 1
ATOM 2191 O O . GLU B 1 22 ? 3.664 32.688 1.663 1 98.44 22 GLU B O 1
ATOM 2196 N N . LYS B 1 23 ? 4.488 31.094 3.004 1 98.44 23 LYS B N 1
ATOM 2197 C CA . LYS B 1 23 ? 5.738 31 2.256 1 98.44 23 LYS B CA 1
ATOM 2198 C C . LYS B 1 23 ? 5.492 30.531 0.825 1 98.44 23 LYS B C 1
ATOM 2200 O O . LYS B 1 23 ? 6.117 31.031 -0.114 1 98.44 23 LYS B O 1
ATOM 2205 N N . ILE B 1 24 ? 4.645 29.547 0.614 1 98.31 24 ILE B N 1
ATOM 2206 C CA . ILE B 1 24 ? 4.316 29.047 -0.717 1 98.31 24 ILE B CA 1
ATOM 2207 C C . ILE B 1 24 ? 3.721 30.172 -1.559 1 98.31 24 ILE B C 1
ATOM 2209 O O . ILE B 1 24 ? 4.09 30.359 -2.723 1 98.31 24 ILE B O 1
ATOM 2213 N N . GLU B 1 25 ? 2.846 30.984 -0.975 1 97.62 25 GLU B N 1
ATOM 2214 C CA . GLU B 1 25 ? 2.268 32.125 -1.684 1 97.62 25 GLU B CA 1
ATOM 2215 C C . GLU B 1 25 ? 3.34 33.156 -2.064 1 97.62 25 GLU B C 1
ATOM 2217 O O . GLU B 1 25 ? 3.32 33.688 -3.168 1 97.62 25 GLU B O 1
ATOM 2222 N N . ALA B 1 26 ? 4.219 33.375 -1.125 1 98.19 26 ALA B N 1
ATOM 2223 C CA . ALA B 1 26 ? 5.32 34.281 -1.413 1 98.19 26 ALA B CA 1
ATOM 2224 C C . ALA B 1 26 ? 6.164 33.781 -2.58 1 98.19 26 ALA B C 1
ATOM 2226 O O . ALA B 1 26 ? 6.582 34.562 -3.438 1 98.19 26 ALA B O 1
ATOM 2227 N N . LEU B 1 27 ? 6.375 32.5 -2.615 1 97.75 27 LEU B N 1
ATOM 2228 C CA . LEU B 1 27 ? 7.148 31.891 -3.695 1 97.75 27 LEU B CA 1
ATOM 2229 C C . LEU B 1 27 ? 6.418 32.031 -5.027 1 97.75 27 LEU B C 1
ATOM 2231 O O . LEU B 1 27 ? 7.047 32.281 -6.059 1 97.75 27 LEU B O 1
ATOM 2235 N N . LYS B 1 28 ? 5.129 31.859 -4.988 1 96.94 28 LYS B N 1
ATOM 2236 C CA . LYS B 1 28 ? 4.344 32.094 -6.199 1 96.94 28 LYS B CA 1
ATOM 2237 C C . LYS B 1 28 ? 4.508 33.5 -6.715 1 96.94 28 LYS B C 1
ATOM 2239 O O . LYS B 1 28 ? 4.676 33.719 -7.918 1 96.94 28 LYS B O 1
ATOM 2244 N N . GLU B 1 29 ? 4.5 34.406 -5.828 1 97.12 29 GLU B N 1
ATOM 2245 C CA . GLU B 1 29 ? 4.68 35.812 -6.191 1 97.12 29 GLU B CA 1
ATOM 2246 C C . GLU B 1 29 ? 6.07 36.062 -6.762 1 97.12 29 GLU B C 1
ATOM 2248 O O . GLU B 1 29 ? 6.262 36.969 -7.578 1 97.12 29 GLU B O 1
ATOM 2253 N N . GLU B 1 30 ? 7.012 35.281 -6.355 1 96.69 30 GLU B N 1
ATOM 2254 C CA . GLU B 1 30 ? 8.391 35.375 -6.82 1 96.69 30 GLU B CA 1
ATOM 2255 C C . GLU B 1 30 ? 8.578 34.719 -8.172 1 96.69 30 GLU B C 1
ATOM 2257 O O . GLU B 1 30 ? 9.672 34.75 -8.742 1 96.69 30 GLU B O 1
ATOM 2262 N N . GLY B 1 31 ? 7.555 33.969 -8.625 1 95.19 31 GLY B N 1
ATOM 2263 C CA . GLY B 1 31 ? 7.621 33.438 -9.977 1 95.19 31 GLY B CA 1
ATOM 2264 C C . GLY B 1 31 ? 7.543 31.922 -10.023 1 95.19 31 GLY B C 1
ATOM 2265 O O . GLY B 1 31 ? 7.547 31.328 -11.102 1 95.19 31 GLY B O 1
ATOM 2266 N N . TYR B 1 32 ? 7.469 31.281 -8.898 1 95.12 32 TYR B N 1
ATOM 2267 C CA . TYR B 1 32 ? 7.301 29.828 -8.883 1 95.12 32 TYR B CA 1
ATOM 2268 C C . TYR B 1 32 ? 5.879 29.453 -9.273 1 95.12 32 TYR B C 1
ATOM 2270 O O . TYR B 1 32 ? 4.914 29.922 -8.672 1 95.12 32 TYR B O 1
ATOM 2278 N N . GLU B 1 33 ? 5.723 28.703 -10.211 1 96.88 33 GLU B N 1
ATOM 2279 C CA . GLU B 1 33 ? 4.418 28.141 -10.555 1 96.88 33 GLU B CA 1
ATOM 2280 C C . GLU B 1 33 ? 4.168 26.828 -9.812 1 96.88 33 GLU B C 1
ATOM 2282 O O . GLU B 1 33 ? 4.809 25.812 -10.109 1 96.88 33 GLU B O 1
ATOM 2287 N N . ILE B 1 34 ? 3.271 26.844 -8.938 1 97.25 34 ILE B N 1
ATOM 2288 C CA . ILE B 1 34 ? 2.908 25.656 -8.18 1 97.25 34 ILE B CA 1
ATOM 2289 C C . ILE B 1 34 ? 1.581 25.109 -8.688 1 97.25 34 ILE B C 1
ATOM 2291 O O . ILE B 1 34 ? 0.522 25.688 -8.445 1 97.25 34 ILE B O 1
ATOM 2295 N N . GLU B 1 35 ? 1.617 23.922 -9.375 1 95.25 35 GLU B N 1
ATOM 2296 C CA . GLU B 1 35 ? 0.434 23.422 -10.07 1 95.25 35 GLU B CA 1
ATOM 2297 C C . GLU B 1 35 ? -0.395 22.516 -9.18 1 95.25 35 GLU B C 1
ATOM 2299 O O . GLU B 1 35 ? -1.601 22.359 -9.383 1 95.25 35 GLU B O 1
ATOM 2304 N N . LYS B 1 36 ? 0.242 21.75 -8.273 1 97.25 36 LYS B N 1
ATOM 2305 C CA . LYS B 1 36 ? -0.415 20.781 -7.406 1 97.25 36 LYS B CA 1
ATOM 2306 C C . LYS B 1 36 ? 0.197 20.797 -6.008 1 97.25 36 LYS B C 1
ATOM 2308 O O . LYS B 1 36 ? 1.344 21.219 -5.828 1 97.25 36 LYS B O 1
ATOM 2313 N N . TYR B 1 37 ? -0.607 20.422 -5.047 1 98.69 37 TYR B N 1
ATOM 2314 C CA . TYR B 1 37 ? -0.156 20.172 -3.684 1 98.69 37 TYR B CA 1
ATOM 2315 C C . TYR B 1 37 ? -0.347 18.719 -3.309 1 98.69 37 TYR B C 1
ATOM 2317 O O . TYR B 1 37 ? -1.381 18.109 -3.619 1 98.69 37 TYR B O 1
ATOM 2325 N N . TYR B 1 38 ? 0.623 18.125 -2.736 1 98.88 38 TYR B N 1
ATOM 2326 C CA . TYR B 1 38 ? 0.494 16.828 -2.088 1 98.88 38 TYR B CA 1
ATOM 2327 C C . TYR B 1 38 ? 0.709 16.953 -0.583 1 98.88 38 TYR B C 1
ATOM 2329 O O . TYR B 1 38 ? 1.688 17.547 -0.135 1 98.88 38 TYR B O 1
ATOM 2337 N N . VAL B 1 39 ? -0.191 16.438 0.192 1 98.88 39 VAL B N 1
ATOM 2338 C CA . VAL B 1 39 ? -0.059 16.406 1.645 1 98.88 39 VAL B CA 1
ATOM 2339 C C . VAL B 1 39 ? -0.022 14.945 2.117 1 98.88 39 VAL B C 1
ATOM 2341 O O . VAL B 1 39 ? -1.017 14.227 2.008 1 98.88 39 VAL B O 1
ATOM 2344 N N . LEU B 1 40 ? 1.123 14.383 2.705 1 98 40 LEU B N 1
ATOM 2345 C CA . LEU B 1 40 ? 1.339 12.984 3.064 1 98 40 LEU B CA 1
ATOM 2346 C C . LEU B 1 40 ? 1.188 12.781 4.57 1 98 40 LEU B C 1
ATOM 2348 O O . LEU B 1 40 ? 2.178 12.578 5.273 1 98 40 LEU B O 1
ATOM 2352 N N . GLY B 1 41 ? -0.054 13.047 5.039 1 96.5 41 GLY B N 1
ATOM 2353 C CA . GLY B 1 41 ? -0.258 12.828 6.461 1 96.5 41 GLY B CA 1
ATOM 2354 C C . GLY B 1 41 ? 1.025 12.906 7.266 1 96.5 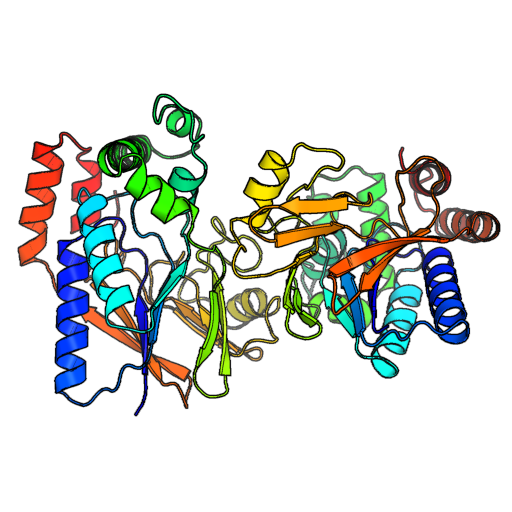41 GLY B C 1
ATOM 2355 O O . GLY B 1 41 ? 2.102 13.133 6.707 1 96.5 41 GLY B O 1
ATOM 2356 N N . ASN B 1 42 ? 1.066 12.93 8.609 1 98.12 42 ASN B N 1
ATOM 2357 C CA . ASN B 1 42 ? -0.069 13.117 9.508 1 98.12 42 ASN B CA 1
A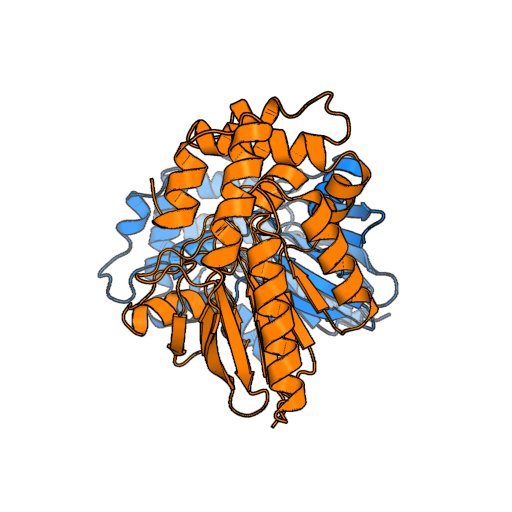TOM 2358 C C . ASN B 1 42 ? -0.632 14.531 9.414 1 98.12 42 ASN B C 1
ATOM 2360 O O . ASN B 1 42 ? 0.101 15.508 9.586 1 98.12 42 ASN B O 1
ATOM 2364 N N . ILE B 1 43 ? -1.905 14.57 9.25 1 98.62 43 ILE B N 1
ATOM 2365 C CA . ILE B 1 43 ? -2.584 15.859 9.227 1 98.62 43 ILE B CA 1
ATOM 2366 C C . ILE B 1 43 ? -2.828 16.344 10.656 1 98.62 43 ILE B C 1
ATOM 2368 O O . ILE B 1 43 ? -2.627 17.516 10.961 1 98.62 43 ILE B O 1
ATOM 2372 N N . ILE B 1 44 ? -3.209 15.391 11.469 1 98.38 44 ILE B N 1
ATOM 2373 C CA . ILE B 1 44 ? -3.592 15.664 12.852 1 98.38 44 ILE B CA 1
ATOM 2374 C C . ILE B 1 44 ? -2.857 14.711 13.789 1 98.38 44 ILE B C 1
ATOM 2376 O O . ILE B 1 44 ? -1.977 13.961 13.359 1 98.38 44 ILE B O 1
ATOM 2380 N N . GLY B 1 45 ? -3.133 14.875 15.18 1 96.81 45 GLY B N 1
ATOM 2381 C CA . GLY B 1 45 ? -2.768 13.797 16.078 1 96.81 45 GLY B CA 1
ATOM 2382 C C . GLY B 1 45 ? -1.759 14.219 17.141 1 96.81 45 GLY B C 1
ATOM 2383 O O . GLY B 1 45 ? -1.471 13.453 18.062 1 96.81 45 GLY B O 1
ATOM 2384 N N . LEU B 1 46 ? -1.182 15.5 17.094 1 96.12 46 LEU B N 1
ATOM 2385 C CA . LEU B 1 46 ? -0.197 15.875 18.109 1 96.12 46 LEU B CA 1
ATOM 2386 C C . LEU B 1 46 ? -0.523 17.234 18.703 1 96.12 46 LEU B C 1
ATOM 2388 O O . LEU B 1 46 ? -0.854 17.328 19.891 1 96.12 46 LEU B O 1
ATOM 2392 N N . PHE B 1 47 ? -0.613 18.219 17.891 1 98 47 PHE B N 1
ATOM 2393 C CA . PHE B 1 47 ? -0.748 19.594 18.391 1 98 47 PHE B CA 1
ATOM 2394 C C . PHE B 1 47 ? -2.213 20.016 18.422 1 98 47 PHE B C 1
ATOM 2396 O O . PHE B 1 47 ? -3.072 19.328 17.859 1 98 47 PHE B O 1
ATOM 2403 N N . PRO B 1 48 ? -2.504 21.062 19.125 1 98.62 48 PRO B N 1
ATOM 2404 C CA . PRO B 1 48 ? -3.863 21.25 19.641 1 98.62 48 PRO B CA 1
ATOM 2405 C C . PRO B 1 48 ? -4.77 21.984 18.656 1 98.62 48 PRO B C 1
ATOM 2407 O O . PRO B 1 48 ? -5.742 22.625 19.062 1 98.62 48 PRO B O 1
ATOM 2410 N N . TYR B 1 49 ? -4.57 21.922 17.328 1 98.56 49 TYR B N 1
ATOM 2411 C CA . TYR B 1 49 ? -5.414 22.609 16.359 1 98.56 49 TYR B CA 1
ATOM 2412 C C . TYR B 1 49 ? -5.922 21.656 15.289 1 98.56 49 TYR B C 1
ATOM 2414 O O . TYR B 1 49 ? -5.836 21.953 14.094 1 98.56 49 TYR B O 1
ATOM 2422 N N . PRO B 1 50 ? -6.438 20.484 15.711 1 98.69 50 PRO B N 1
ATOM 2423 C CA . PRO B 1 50 ? -6.84 19.531 14.68 1 98.69 50 PRO B CA 1
ATOM 2424 C C . PRO B 1 50 ? -7.973 20.047 13.797 1 98.69 50 PRO B C 1
ATOM 2426 O O . PRO B 1 50 ? -7.93 19.906 12.578 1 98.69 50 PRO B O 1
ATOM 2429 N N . GLY B 1 51 ? -8.961 20.672 14.367 1 98.44 51 GLY B N 1
ATOM 2430 C CA . GLY B 1 51 ? -10.078 21.203 13.594 1 98.44 51 GLY B CA 1
ATOM 2431 C C . GLY B 1 51 ? -9.672 22.312 12.648 1 98.44 51 GLY B C 1
ATOM 2432 O O . GLY B 1 51 ? -10.055 22.312 11.477 1 98.44 51 GLY B O 1
ATOM 2433 N N . GLU B 1 52 ? -8.914 23.266 13.133 1 98.62 52 GLU B N 1
ATOM 2434 C CA . GLU B 1 52 ? -8.469 24.406 12.352 1 98.62 52 GLU B CA 1
ATOM 2435 C C . GLU B 1 52 ? -7.59 23.969 11.188 1 98.62 52 GLU B C 1
ATOM 2437 O O . GLU B 1 52 ? -7.633 24.578 10.109 1 98.62 52 GLU B O 1
ATOM 2442 N N . VAL B 1 53 ? -6.816 22.969 11.43 1 98.75 53 VAL B N 1
ATOM 2443 C CA . VAL B 1 53 ? -5.98 22.422 10.359 1 98.75 53 VAL B CA 1
ATOM 2444 C C . VAL B 1 53 ? -6.855 21.828 9.258 1 98.75 53 VAL B C 1
ATOM 2446 O O . VAL B 1 53 ? -6.613 22.062 8.07 1 98.75 53 VAL B O 1
ATOM 2449 N N . LEU B 1 54 ? -7.887 21.078 9.617 1 98.62 54 LEU B N 1
ATOM 2450 C CA . LEU B 1 54 ? -8.797 20.516 8.625 1 98.62 54 LEU B CA 1
ATOM 2451 C C . LEU B 1 54 ? -9.5 21.625 7.84 1 98.62 54 LEU B C 1
ATOM 2453 O O . LEU B 1 54 ? -9.68 21.5 6.625 1 98.62 54 LEU B O 1
ATOM 2457 N N . ASP B 1 55 ? -9.867 22.703 8.547 1 98.31 55 ASP B N 1
ATOM 2458 C CA . ASP B 1 55 ? -10.492 23.844 7.879 1 98.31 55 ASP B CA 1
ATOM 2459 C C . ASP B 1 55 ? -9.555 24.453 6.844 1 98.31 55 ASP B C 1
ATOM 2461 O O . ASP B 1 55 ? -9.977 24.766 5.727 1 98.31 55 ASP B O 1
ATOM 2465 N N . THR B 1 56 ? -8.367 24.609 7.273 1 98.31 56 THR B N 1
ATOM 2466 C CA . THR B 1 56 ? -7.355 25.188 6.395 1 98.31 56 THR B CA 1
ATOM 2467 C C . THR B 1 56 ? -7.121 24.297 5.18 1 98.31 56 THR B C 1
ATOM 2469 O O . THR B 1 56 ? -6.984 24.797 4.055 1 98.31 56 THR B O 1
ATOM 2472 N N . LEU B 1 57 ? -7.035 22.984 5.359 1 97.81 57 LEU B N 1
ATOM 2473 C CA . LEU B 1 57 ? -6.859 22.031 4.266 1 97.81 57 LEU B CA 1
ATOM 2474 C C . LEU B 1 57 ? -8.055 22.062 3.314 1 97.81 57 LEU B C 1
ATOM 2476 O O . LEU B 1 57 ? -7.883 22 2.096 1 97.81 57 LEU B O 1
ATOM 2480 N N . ASP B 1 58 ? -9.227 22.141 3.914 1 97.06 58 ASP B N 1
ATOM 2481 C CA . ASP B 1 58 ? -10.43 22.25 3.1 1 97.06 58 ASP B CA 1
ATOM 2482 C C . ASP B 1 58 ? -10.367 23.469 2.184 1 97.06 58 ASP B C 1
ATOM 2484 O O . ASP B 1 58 ? -10.703 23.391 1.001 1 97.06 58 ASP B O 1
ATOM 2488 N N . ASP B 1 59 ? -9.961 24.578 2.758 1 97.56 59 ASP B N 1
ATOM 2489 C CA . ASP B 1 59 ? -9.805 25.812 1.98 1 97.56 59 ASP B CA 1
ATOM 2490 C C . ASP B 1 59 ? -8.766 25.625 0.875 1 97.56 59 ASP B C 1
ATOM 2492 O O . ASP B 1 59 ? -8.977 26.062 -0.259 1 97.56 59 ASP B O 1
ATOM 2496 N N . LEU B 1 60 ? -7.672 24.969 1.177 1 97.81 60 LEU B N 1
ATOM 2497 C CA . LEU B 1 60 ? -6.625 24.719 0.196 1 97.81 60 LEU B CA 1
ATOM 2498 C C . LEU B 1 60 ? -7.156 23.859 -0.955 1 97.81 60 LEU B C 1
ATOM 2500 O O . LEU B 1 60 ? -6.871 24.141 -2.121 1 97.81 60 LEU B O 1
ATOM 2504 N N . ILE B 1 61 ? -7.922 22.844 -0.65 1 97.62 61 ILE B N 1
ATOM 2505 C CA . ILE B 1 61 ? -8.484 21.906 -1.618 1 97.62 61 ILE B CA 1
ATOM 2506 C C . ILE B 1 61 ? -9.461 22.641 -2.535 1 97.62 61 ILE B C 1
ATOM 2508 O O . ILE B 1 61 ? -9.492 22.391 -3.744 1 97.62 61 ILE B O 1
ATOM 2512 N N . ARG B 1 62 ? -10.195 23.594 -1.996 1 97.44 62 ARG B N 1
ATOM 2513 C CA . ARG B 1 62 ? -11.211 24.312 -2.748 1 97.44 62 ARG B CA 1
ATOM 2514 C C . ARG B 1 62 ? -10.578 25.219 -3.803 1 97.44 62 ARG B C 1
ATOM 2516 O O . ARG B 1 62 ? -11.188 25.484 -4.84 1 97.44 62 ARG B O 1
ATOM 2523 N N . HIS B 1 63 ? -9.359 25.625 -3.518 1 96.31 63 HIS B N 1
ATOM 2524 C CA . HIS B 1 63 ? -8.797 26.672 -4.352 1 96.31 63 HIS B CA 1
ATOM 2525 C C . HIS B 1 63 ? -7.613 26.156 -5.168 1 96.31 63 HIS B C 1
ATOM 2527 O O . HIS B 1 63 ? -7.035 26.906 -5.965 1 96.31 63 HIS B O 1
ATOM 2533 N N . ASN B 1 64 ? -7.234 24.938 -4.938 1 95.75 64 ASN B N 1
ATOM 2534 C CA . ASN B 1 64 ? -6.074 24.359 -5.605 1 95.75 64 ASN B CA 1
ATOM 2535 C C . ASN B 1 64 ? -6.281 22.891 -5.922 1 95.75 64 ASN B C 1
ATOM 2537 O O . ASN B 1 64 ? -7.273 22.281 -5.5 1 95.75 64 ASN B O 1
ATOM 2541 N N . VAL B 1 65 ? -5.445 22.312 -6.832 1 96.81 65 VAL B N 1
ATOM 2542 C CA . VAL B 1 65 ? -5.395 20.859 -7.012 1 96.81 65 VAL B CA 1
ATOM 2543 C C . VAL B 1 65 ? -4.562 20.234 -5.895 1 96.81 65 VAL B C 1
ATOM 2545 O O . VAL B 1 65 ? -3.338 20.359 -5.871 1 96.81 65 VAL B O 1
ATOM 2548 N N . VAL B 1 66 ? -5.246 19.609 -4.965 1 98.44 66 VAL B N 1
ATOM 2549 C CA . VAL B 1 66 ? -4.598 19.078 -3.773 1 98.44 66 VAL B CA 1
ATOM 2550 C C . VAL B 1 66 ? -4.941 17.594 -3.619 1 98.44 66 VAL B C 1
ATOM 2552 O O . VAL B 1 66 ? -6.098 17.203 -3.785 1 98.44 66 VAL B O 1
ATOM 2555 N N . LYS B 1 67 ? -3.99 16.734 -3.436 1 98.5 67 LYS B N 1
ATOM 2556 C CA . LYS B 1 67 ? -4.203 15.359 -3.002 1 98.5 67 LYS B CA 1
ATOM 2557 C C . LYS B 1 67 ? -3.646 15.133 -1.6 1 98.5 67 LYS B C 1
ATOM 2559 O O . LYS B 1 67 ? -2.512 15.516 -1.306 1 98.5 67 LYS B O 1
ATOM 2564 N N . VAL B 1 68 ? -4.445 14.609 -0.75 1 98.75 68 VAL B N 1
ATOM 2565 C CA . VAL B 1 68 ? -4.098 14.375 0.647 1 98.75 68 VAL B CA 1
ATOM 2566 C C . VAL B 1 68 ? -4.223 12.883 0.968 1 98.75 68 VAL B C 1
ATOM 2568 O O . VAL B 1 68 ? -5.203 12.242 0.583 1 98.75 68 VAL B O 1
ATOM 2571 N N . ILE B 1 69 ? -3.24 12.32 1.616 1 98.81 69 ILE B N 1
ATOM 2572 C CA . ILE B 1 69 ? -3.35 10.93 2.064 1 98.81 69 ILE B CA 1
ATOM 2573 C C . ILE B 1 69 ? -3.166 10.867 3.578 1 98.81 69 ILE B C 1
ATOM 2575 O O . ILE B 1 69 ? -2.615 11.789 4.188 1 98.81 69 ILE B O 1
ATOM 2579 N N . ARG B 1 70 ? -3.637 9.781 4.223 1 98.62 70 ARG B N 1
ATOM 2580 C CA . ARG B 1 70 ? -3.531 9.578 5.664 1 98.62 70 ARG B CA 1
ATOM 2581 C C . ARG B 1 70 ? -2.1 9.25 6.066 1 98.62 70 ARG B C 1
ATOM 2583 O O . ARG B 1 70 ? -1.395 8.531 5.348 1 98.62 70 ARG B O 1
ATOM 2590 N N . GLY B 1 71 ? -1.746 9.75 7.156 1 98.31 71 GLY B N 1
ATOM 2591 C CA . GLY B 1 71 ? -0.571 9.242 7.844 1 98.31 71 GLY B CA 1
ATOM 2592 C C . GLY B 1 71 ? -0.909 8.305 8.992 1 98.31 71 GLY B C 1
ATOM 2593 O O . GLY B 1 71 ? -2.035 7.809 9.078 1 98.31 71 GLY B O 1
ATOM 2594 N N . GLU B 1 72 ? 0.071 7.996 9.781 1 97.38 72 GLU B N 1
ATOM 2595 C CA . GLU B 1 72 ? -0.043 7.027 10.867 1 97.38 72 GLU B CA 1
ATOM 2596 C C . GLU B 1 72 ? -1.087 7.469 11.891 1 97.38 72 GLU B C 1
ATOM 2598 O O . GLU B 1 72 ? -1.991 6.703 12.227 1 97.38 72 GLU B O 1
ATOM 2603 N N . PHE B 1 73 ? -1.02 8.68 12.383 1 97.81 73 PHE B N 1
ATOM 2604 C CA . PHE B 1 73 ? -1.943 9.18 13.398 1 97.81 73 PHE B CA 1
ATOM 2605 C C . PHE B 1 73 ? -3.334 9.383 12.805 1 97.81 73 PHE B C 1
ATOM 2607 O O . PHE B 1 73 ? -4.34 9.188 13.492 1 97.81 73 PHE B O 1
ATOM 2614 N N . ASP B 1 74 ? -3.359 9.828 11.57 1 98.5 74 ASP B N 1
ATOM 2615 C CA . ASP B 1 74 ? -4.641 9.938 10.883 1 98.5 74 ASP B CA 1
ATOM 2616 C C . ASP B 1 74 ? -5.363 8.594 10.844 1 98.5 74 ASP B C 1
ATOM 2618 O O . ASP B 1 74 ? -6.574 8.523 11.07 1 98.5 74 ASP B O 1
ATOM 2622 N N . GLN B 1 75 ? -4.574 7.562 10.578 1 97.69 75 GLN B N 1
ATOM 2623 C CA . GLN B 1 75 ? -5.145 6.219 10.508 1 97.69 75 GLN B CA 1
ATOM 2624 C C . GLN B 1 75 ? -5.723 5.797 11.859 1 97.69 75 GLN B C 1
ATOM 2626 O O . GLN B 1 75 ? -6.75 5.117 11.914 1 97.69 75 GLN B O 1
ATOM 2631 N N . VAL B 1 76 ? -5.078 6.133 12.945 1 97.12 76 VAL B N 1
ATOM 2632 C CA . VAL B 1 76 ? -5.574 5.824 14.289 1 97.12 76 VAL B CA 1
ATOM 2633 C C . VAL B 1 76 ? -6.961 6.434 14.477 1 97.12 76 VAL B C 1
ATOM 2635 O O . VAL B 1 76 ? -7.879 5.766 14.953 1 97.12 76 VAL B O 1
ATOM 2638 N N . ILE B 1 77 ? -7.109 7.664 14.078 1 97.19 77 ILE B N 1
ATOM 2639 C CA . ILE B 1 77 ? -8.383 8.359 14.211 1 97.19 77 ILE B CA 1
ATOM 2640 C C . ILE B 1 77 ? -9.422 7.719 13.289 1 97.19 77 ILE B C 1
ATOM 2642 O O . ILE B 1 77 ? -10.57 7.516 13.68 1 97.19 77 ILE B O 1
ATOM 2646 N N . ALA B 1 78 ? -8.969 7.402 12.055 1 95.62 78 ALA B N 1
ATOM 2647 C CA . ALA B 1 78 ? -9.867 6.828 11.062 1 95.62 78 ALA B CA 1
ATOM 2648 C C . ALA B 1 78 ? -10.367 5.457 11.5 1 95.62 78 ALA B C 1
ATOM 2650 O O . ALA B 1 78 ? -11.477 5.047 11.141 1 95.62 78 ALA B O 1
ATOM 2651 N N . ALA B 1 79 ? -9.57 4.77 12.219 1 91.56 79 ALA B N 1
ATOM 2652 C CA . ALA B 1 79 ? -9.875 3.393 12.609 1 91.56 79 ALA B CA 1
ATOM 2653 C C . ALA B 1 79 ? -10.906 3.355 13.727 1 91.56 79 ALA B C 1
ATOM 2655 O O . ALA B 1 79 ? -11.383 2.281 14.109 1 91.56 79 ALA B O 1
ATOM 2656 N N . SER B 1 80 ? -11.234 4.434 14.211 1 86.94 80 SER B N 1
ATOM 2657 C CA . SER B 1 80 ? -12.227 4.504 15.273 1 86.94 80 SER B CA 1
ATOM 2658 C C . SER B 1 80 ? -13.578 3.977 14.805 1 86.94 80 SER B C 1
ATOM 2660 O O . SER B 1 80 ? -13.977 4.203 13.656 1 86.94 80 SER B O 1
ATOM 2662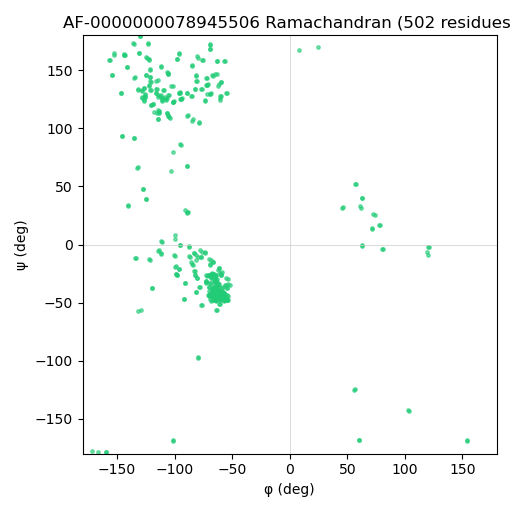 N N . ASP B 1 81 ? -14.172 3.199 15.656 1 78.81 81 ASP B N 1
ATOM 2663 C CA . ASP B 1 81 ? -15.555 2.822 15.375 1 78.81 81 ASP B CA 1
ATOM 2664 C C . ASP B 1 81 ? -16.453 4.055 15.305 1 78.81 81 ASP B C 1
ATOM 2666 O O . ASP B 1 81 ? -16.484 4.863 16.234 1 78.81 81 ASP B O 1
ATOM 2670 N N . PRO B 1 82 ? -17.141 4.121 14.195 1 76.31 82 PRO B N 1
ATOM 2671 C CA . PRO B 1 82 ? -18 5.293 14.055 1 76.31 82 PRO B CA 1
ATOM 2672 C C . PRO B 1 82 ? -19.078 5.355 15.133 1 76.31 82 PRO B C 1
ATOM 2674 O O . PRO B 1 82 ? -19.641 6.426 15.391 1 76.31 82 PRO B O 1
ATOM 2677 N N . HIS B 1 83 ? -19.328 4.227 15.656 1 76.62 83 HIS B N 1
ATOM 2678 C CA . HIS B 1 83 ? -20.375 4.156 16.656 1 76.62 83 HIS B CA 1
ATOM 2679 C C . HIS B 1 83 ? -19.797 4.141 18.062 1 76.62 83 HIS B C 1
ATOM 2681 O O . HIS B 1 83 ? -20.547 4.027 19.047 1 76.62 83 HIS B O 1
ATOM 2687 N N . ALA B 1 84 ? -18.547 4.285 18.031 1 75.56 84 ALA B N 1
ATOM 2688 C CA . ALA B 1 84 ? -17.906 4.273 19.359 1 75.56 84 ALA B CA 1
ATOM 2689 C C . ALA B 1 84 ? -18.328 5.484 20.172 1 75.56 84 ALA B C 1
ATOM 2691 O O . ALA B 1 84 ? -18.5 6.582 19.641 1 75.56 84 ALA B O 1
ATOM 2692 N N . GLU B 1 85 ? -18.453 5.262 21.469 1 78.94 85 GLU B N 1
ATOM 2693 C CA . GLU B 1 85 ? -18.891 6.328 22.359 1 78.94 85 GLU B CA 1
ATOM 2694 C C . GLU B 1 85 ? -17.719 7.25 22.734 1 78.94 85 GLU B C 1
ATOM 2696 O O . GLU B 1 85 ? -17.938 8.367 23.203 1 78.94 85 GLU B O 1
ATOM 2701 N N . GLY B 1 86 ? -16.562 6.816 22.453 1 90.25 86 GLY B N 1
ATOM 2702 C CA . GLY B 1 86 ? -15.398 7.621 22.812 1 90.25 86 GLY B CA 1
ATOM 2703 C C . GLY B 1 86 ? -14.102 7.078 22.25 1 90.25 86 GLY B C 1
ATOM 2704 O O . GLY B 1 86 ? -14.102 6.121 21.484 1 90.25 86 GLY B O 1
ATOM 2705 N N . PRO B 1 87 ? -12.992 7.758 22.594 1 92.88 87 PRO B N 1
ATOM 2706 C CA . PRO B 1 87 ? -11.688 7.414 22.031 1 92.88 87 PRO B CA 1
ATOM 2707 C C . PRO B 1 87 ? -10.945 6.367 22.859 1 92.88 87 PRO B C 1
ATOM 2709 O O . PRO B 1 87 ? -9.711 6.32 22.844 1 92.88 87 PRO B O 1
ATOM 2712 N N . ASP B 1 88 ? -11.648 5.488 23.609 1 91.19 88 ASP B N 1
ATOM 2713 C CA . ASP B 1 88 ? -11.047 4.547 24.547 1 91.19 88 ASP B CA 1
ATOM 2714 C C . ASP B 1 88 ? -10.227 3.49 23.812 1 91.19 88 ASP B C 1
ATOM 2716 O O . ASP B 1 88 ? -9.305 2.904 24.391 1 91.19 88 ASP B O 1
ATOM 2720 N N . TYR B 1 89 ? -10.547 3.246 22.562 1 92.19 89 TYR B N 1
ATOM 2721 C CA . TYR B 1 89 ? -9.789 2.271 21.781 1 92.19 89 TYR B CA 1
ATOM 2722 C C . TYR B 1 89 ? -8.32 2.684 21.688 1 92.19 89 TYR B C 1
ATOM 2724 O O . TYR B 1 89 ? -7.441 1.833 21.531 1 92.19 89 TYR B O 1
ATOM 2732 N N . ILE B 1 90 ? -8.023 3.918 21.797 1 96.31 90 ILE B N 1
ATOM 2733 C CA . ILE B 1 90 ? -6.672 4.461 21.672 1 96.31 90 ILE B CA 1
ATOM 2734 C C . ILE B 1 90 ? -5.816 3.973 22.844 1 96.31 90 ILE B C 1
ATOM 2736 O O . ILE B 1 90 ? -4.609 3.783 22.703 1 96.31 90 ILE B O 1
ATOM 2740 N N . ASP B 1 91 ? -6.492 3.67 23.938 1 94.81 91 ASP B N 1
ATOM 2741 C CA . ASP B 1 91 ? -5.781 3.213 25.125 1 94.81 91 ASP B CA 1
ATOM 2742 C C . ASP B 1 91 ? -5.137 1.849 24.891 1 94.81 91 ASP B C 1
ATOM 2744 O O . ASP B 1 91 ? -4.184 1.479 25.578 1 94.81 91 ASP B O 1
ATOM 2748 N N . ARG B 1 92 ? -5.664 1.058 23.969 1 94.12 92 ARG B N 1
ATOM 2749 C CA . ARG B 1 92 ? -5.188 -0.296 23.703 1 94.12 92 ARG B CA 1
ATOM 2750 C C . ARG B 1 92 ? -3.98 -0.28 22.766 1 94.12 92 ARG B C 1
ATOM 2752 O O . ARG B 1 92 ? -3.342 -1.312 22.547 1 94.12 92 ARG B O 1
ATOM 2759 N N . LEU B 1 93 ? -3.648 0.893 22.234 1 95.31 93 LEU B N 1
ATOM 2760 C CA . LEU B 1 93 ? -2.547 1.011 21.281 1 95.31 93 LEU B CA 1
ATOM 2761 C C . LEU B 1 93 ? -1.216 1.163 22.016 1 95.31 93 LEU B C 1
ATOM 2763 O O . LEU B 1 93 ? -1.182 1.58 23.172 1 95.31 93 LEU B O 1
ATOM 2767 N N . ASN B 1 94 ? -0.153 0.746 21.328 1 95.19 94 ASN B N 1
ATOM 2768 C CA . ASN B 1 94 ? 1.183 0.793 21.906 1 95.19 94 ASN B CA 1
ATOM 2769 C C . ASN B 1 94 ? 1.874 2.123 21.625 1 95.19 94 ASN B C 1
ATOM 2771 O O . ASN B 1 94 ? 2.873 2.164 20.906 1 95.19 94 ASN B O 1
ATOM 2775 N N . TYR B 1 95 ? 1.382 3.227 22.203 1 96.38 95 TYR B N 1
ATOM 2776 C CA . TYR B 1 95 ? 1.951 4.566 22.141 1 96.38 95 TYR B CA 1
ATOM 2777 C C . TYR B 1 95 ? 2.264 5.086 23.547 1 96.38 95 TYR B C 1
ATOM 2779 O O . TYR B 1 95 ? 1.645 4.66 24.516 1 96.38 95 TYR B O 1
ATOM 2787 N N . PRO B 1 96 ? 3.248 5.93 23.625 1 96.62 96 PRO B N 1
ATOM 2788 C CA . PRO B 1 96 ? 3.43 6.602 24.922 1 96.62 96 PRO B CA 1
ATOM 2789 C C . PRO B 1 96 ? 2.184 7.359 25.375 1 96.62 96 PRO B C 1
ATOM 2791 O O . PRO B 1 96 ? 1.381 7.785 24.531 1 96.62 96 PRO B O 1
ATOM 2794 N N . ASP B 1 97 ? 2.074 7.605 26.641 1 97.19 97 ASP B N 1
ATOM 2795 C CA . ASP B 1 97 ? 0.872 8.195 27.219 1 97.19 97 ASP B CA 1
ATOM 2796 C C . ASP B 1 97 ? 0.609 9.586 26.656 1 97.19 97 ASP B C 1
ATOM 2798 O O . ASP B 1 97 ? -0.542 9.953 26.422 1 97.19 97 ASP B O 1
ATOM 2802 N N . TYR B 1 98 ? 1.61 10.352 26.484 1 97.31 98 TYR B N 1
ATOM 2803 C CA . TYR B 1 98 ? 1.405 11.719 26.016 1 97.31 98 TYR B CA 1
ATOM 2804 C C . TYR B 1 98 ? 0.855 11.727 24.594 1 97.31 98 TYR B C 1
ATOM 2806 O O . TYR B 1 98 ? 0.074 12.609 24.219 1 97.31 98 TYR B O 1
ATOM 2814 N N . ILE B 1 99 ? 1.232 10.734 23.797 1 97.5 99 ILE B N 1
ATOM 2815 C CA . ILE B 1 99 ? 0.7 10.609 22.438 1 97.5 99 ILE B CA 1
ATOM 2816 C C . ILE B 1 99 ? -0.765 10.18 22.5 1 97.5 99 ILE B C 1
ATOM 2818 O O . ILE B 1 99 ? -1.605 10.727 21.781 1 97.5 99 ILE B O 1
ATOM 2822 N N . LYS B 1 100 ? -1.014 9.227 23.375 1 98.06 100 LYS B N 1
ATOM 2823 C CA . LYS B 1 100 ? -2.389 8.758 23.531 1 98.06 100 LYS B CA 1
ATOM 2824 C C . LYS B 1 100 ? -3.316 9.906 23.922 1 98.06 100 LYS B C 1
ATOM 2826 O O . LYS B 1 100 ? -4.41 10.039 23.375 1 98.06 100 LYS B O 1
ATOM 2831 N N . LYS B 1 101 ? -2.869 10.68 24.844 1 98 101 LYS B N 1
ATOM 2832 C CA . LYS B 1 101 ? -3.666 11.82 25.297 1 98 101 LYS B CA 1
ATOM 2833 C C . LYS B 1 101 ? -3.891 12.82 24.172 1 98 101 LYS B C 1
ATOM 2835 O O . LYS B 1 101 ? -4.992 13.344 24 1 98 101 LYS B O 1
ATOM 2840 N N . ALA B 1 102 ? -2.854 13.086 23.406 1 98.25 102 ALA B N 1
ATOM 2841 C CA . ALA B 1 102 ? -2.971 13.992 22.266 1 98.25 102 ALA B CA 1
ATOM 2842 C C . ALA B 1 102 ? -3.955 13.453 21.234 1 98.25 102 ALA B C 1
ATOM 2844 O O . ALA B 1 102 ? -4.766 14.203 20.672 1 98.25 102 ALA B O 1
ATOM 2845 N N . LEU B 1 103 ? -3.916 12.164 20.953 1 98.31 103 LEU B N 1
ATOM 2846 C CA . LEU B 1 103 ? -4.801 11.523 19.984 1 98.31 103 LEU B CA 1
ATOM 2847 C C . LEU B 1 103 ? -6.246 11.547 20.469 1 98.31 103 LEU B C 1
ATOM 2849 O O . LEU B 1 103 ? -7.168 11.758 19.688 1 98.31 103 LEU B O 1
ATOM 2853 N N . LYS B 1 104 ? -6.414 11.312 21.766 1 97.75 104 LYS B N 1
ATOM 2854 C CA . LYS B 1 104 ? -7.762 11.375 22.328 1 97.75 104 LYS B CA 1
ATOM 2855 C C . LYS B 1 104 ? -8.336 12.789 22.219 1 97.75 104 LYS B C 1
ATOM 2857 O O . LYS B 1 104 ? -9.508 12.961 21.891 1 97.75 104 LYS B O 1
ATOM 2862 N N . TYR B 1 105 ? -7.527 13.75 22.562 1 98.12 105 TYR B N 1
ATOM 2863 C CA . TYR B 1 105 ? -7.918 15.148 22.391 1 98.12 105 TYR B CA 1
ATOM 2864 C C . TYR B 1 105 ? -8.344 15.422 20.969 1 98.12 105 TYR B C 1
ATOM 2866 O O . TYR B 1 105 ? -9.391 16.031 20.719 1 98.12 105 TYR B O 1
ATOM 2874 N N . THR B 1 106 ? -7.512 14.961 19.969 1 98.31 106 THR B N 1
ATOM 2875 C CA . THR B 1 106 ? -7.789 15.133 18.547 1 98.31 106 THR B CA 1
ATOM 2876 C C . THR B 1 106 ? -9.141 14.516 18.188 1 98.31 106 THR B C 1
ATOM 2878 O O . THR B 1 106 ? -9.953 15.148 17.516 1 98.31 106 THR B O 1
ATOM 2881 N N . TRP B 1 107 ? -9.328 13.328 18.641 1 97.19 107 TRP B N 1
ATOM 2882 C CA . TRP B 1 107 ? -10.578 12.609 18.391 1 97.19 107 TRP B CA 1
ATOM 2883 C C . TRP B 1 107 ? -11.773 13.43 18.859 1 97.19 107 TRP B C 1
ATOM 2885 O O . TRP B 1 107 ? -12.758 13.578 18.125 1 97.19 107 TRP B O 1
ATOM 2895 N N . GLU B 1 108 ? -11.711 13.977 20.047 1 96.19 108 GLU B N 1
ATOM 2896 C CA . GLU B 1 108 ? -12.789 14.75 20.641 1 96.19 108 GLU B CA 1
ATOM 2897 C C . GLU B 1 108 ? -13.023 16.062 19.891 1 96.19 108 GLU B C 1
ATOM 2899 O O . GLU B 1 108 ? -14.164 16.406 19.578 1 96.19 108 GLU B O 1
ATOM 2904 N N . LYS B 1 109 ? -12 16.703 19.562 1 97.12 109 LYS B N 1
ATOM 2905 C CA . LYS B 1 109 ? -12.086 18.047 18.984 1 97.12 109 LYS B CA 1
ATOM 2906 C C . LYS B 1 109 ? -12.594 17.984 17.547 1 97.12 109 LYS B C 1
ATOM 2908 O O . LYS B 1 109 ? -13.242 18.922 17.062 1 97.12 109 LYS B O 1
ATOM 2913 N N . LEU B 1 110 ? -12.305 16.922 16.812 1 96.88 110 LEU B N 1
ATOM 2914 C CA . LEU B 1 110 ? -12.703 16.797 15.414 1 96.88 110 LEU B CA 1
ATOM 2915 C C . LEU B 1 110 ? -14.211 16.594 15.297 1 96.88 110 LEU B C 1
ATOM 2917 O O . LEU B 1 110 ? -14.82 16.984 14.289 1 96.88 110 LEU B O 1
ATOM 2921 N N . GLY B 1 111 ? -14.766 16.031 16.359 1 94.12 111 GLY B N 1
ATOM 2922 C CA . GLY B 1 111 ? -16.172 15.648 16.234 1 94.12 111 GLY B CA 1
ATOM 2923 C C . GLY B 1 111 ? -16.422 14.641 15.133 1 94.12 111 GLY B C 1
ATOM 2924 O O . GLY B 1 111 ? -15.484 14.078 14.57 1 94.12 111 GLY B O 1
ATOM 2925 N N . HIS B 1 112 ? -17.688 14.461 14.836 1 93.44 112 HIS B N 1
ATOM 2926 C CA . HIS B 1 112 ? -18.078 13.445 13.867 1 93.44 112 HIS B CA 1
ATOM 2927 C C . HIS B 1 112 ? -17.656 13.844 12.453 1 93.44 112 HIS B C 1
ATOM 2929 O O . HIS B 1 112 ? -17.078 13.031 11.727 1 93.44 112 HIS B O 1
ATOM 2935 N N . GLU B 1 113 ? -17.859 15.086 12.117 1 94.62 113 GLU B N 1
ATOM 2936 C CA . GLU B 1 113 ? -17.578 15.547 10.766 1 94.62 113 GLU B CA 1
ATOM 2937 C C . GLU B 1 113 ? -16.078 15.492 10.469 1 94.62 113 GLU B C 1
ATOM 2939 O O . GLU B 1 113 ? -15.672 15.039 9.391 1 94.62 113 GLU B O 1
ATOM 2944 N N . GLY B 1 114 ? -15.289 15.992 11.367 1 96.5 114 GLY B N 1
ATOM 2945 C CA . GLY B 1 114 ? -13.844 15.938 11.188 1 96.5 114 GLY B CA 1
ATOM 2946 C C . GLY B 1 114 ? -13.305 14.523 11.078 1 96.5 114 GLY B C 1
ATOM 2947 O O . GLY B 1 114 ? -12.438 14.25 10.242 1 96.5 114 GLY B O 1
ATOM 2948 N N . ARG B 1 115 ? -13.828 13.617 11.914 1 96.31 115 ARG B N 1
ATOM 2949 C CA . ARG B 1 115 ? -13.391 12.227 11.883 1 96.31 115 ARG B CA 1
ATOM 2950 C C . ARG B 1 115 ? -13.797 11.555 10.57 1 96.31 115 ARG B C 1
ATOM 2952 O O . ARG B 1 115 ? -13.039 10.75 10.023 1 96.31 115 ARG B O 1
ATOM 2959 N N . GLU B 1 116 ? -14.953 11.93 10.086 1 95 116 GLU B N 1
ATOM 2960 C CA . GLU B 1 116 ? -15.406 11.391 8.805 1 95 116 GLU B CA 1
ATOM 2961 C C . GLU B 1 116 ? -14.516 11.875 7.664 1 95 116 GLU B C 1
ATOM 2963 O O . GLU B 1 116 ? -14.219 11.117 6.738 1 95 116 GLU B O 1
ATOM 2968 N N . PHE B 1 117 ? -14.156 13.148 7.719 1 96.75 117 PHE B N 1
ATOM 2969 C CA . PHE B 1 117 ? -13.234 13.688 6.727 1 96.75 117 PHE B CA 1
ATOM 2970 C C . PHE B 1 117 ? -11.945 12.867 6.691 1 96.75 117 PHE B C 1
ATOM 2972 O O . PHE B 1 117 ? -11.484 12.477 5.617 1 96.75 117 PHE B O 1
ATOM 2979 N N . ILE B 1 118 ? -11.344 12.57 7.887 1 97.62 118 ILE B N 1
ATOM 2980 C CA . ILE B 1 118 ? -10.109 11.812 7.988 1 97.62 118 ILE B CA 1
ATOM 2981 C C . ILE B 1 118 ? -10.328 10.398 7.438 1 97.62 118 ILE B C 1
ATOM 2983 O O . ILE B 1 118 ? -9.477 9.875 6.711 1 97.62 118 ILE B O 1
ATOM 2987 N N . ARG B 1 119 ? -11.445 9.812 7.738 1 95.5 119 ARG B N 1
ATOM 2988 C CA . ARG B 1 119 ? -11.766 8.453 7.297 1 95.5 119 ARG B CA 1
ATOM 2989 C C . ARG B 1 119 ? -11.875 8.383 5.777 1 95.5 119 ARG B C 1
ATOM 2991 O O . ARG B 1 119 ? -11.617 7.336 5.18 1 95.5 119 ARG B O 1
ATOM 2998 N N . ASP B 1 120 ? -12.195 9.469 5.188 1 95.88 120 ASP B N 1
ATOM 2999 C CA . ASP B 1 120 ? -12.445 9.492 3.75 1 95.88 120 ASP B CA 1
ATOM 3000 C C . ASP B 1 120 ? -11.156 9.719 2.969 1 95.88 120 ASP B C 1
ATOM 3002 O O . ASP B 1 120 ? -11.133 9.609 1.742 1 95.88 120 ASP B O 1
ATOM 3006 N N . LEU B 1 121 ? -10.125 10.047 3.646 1 97.94 121 LEU B N 1
ATOM 3007 C CA . LEU B 1 121 ? -8.844 10.234 2.965 1 97.94 121 LEU B CA 1
ATOM 3008 C C . LEU B 1 121 ? -8.266 8.898 2.516 1 97.94 121 LEU B C 1
ATOM 3010 O O . LEU B 1 121 ? -8.32 7.918 3.254 1 97.94 121 LEU B O 1
ATOM 3014 N N . PRO B 1 122 ? -7.723 8.836 1.272 1 98.5 122 PRO B N 1
ATOM 3015 C CA . PRO B 1 122 ? -7.004 7.637 0.839 1 98.5 122 PRO B CA 1
ATOM 3016 C C . PRO B 1 122 ? -5.68 7.441 1.573 1 98.5 122 PRO B C 1
ATOM 3018 O O . PRO B 1 122 ? -5.234 8.336 2.297 1 98.5 122 PRO B O 1
ATOM 3021 N N . ILE B 1 123 ? -5.086 6.238 1.402 1 98.38 123 ILE B N 1
ATOM 3022 C CA . ILE B 1 123 ? -3.844 6 2.129 1 98.38 123 ILE B CA 1
ATOM 3023 C C . ILE B 1 123 ? -2.68 5.918 1.146 1 98.38 123 ILE B C 1
ATOM 3025 O O . ILE B 1 123 ? -1.518 5.852 1.554 1 98.38 123 ILE B O 1
ATOM 3029 N N . TYR B 1 124 ? -2.951 5.902 -0.146 1 98.81 124 TYR B N 1
ATOM 3030 C CA . TYR B 1 124 ? -1.923 5.941 -1.181 1 98.81 124 TYR B CA 1
ATOM 3031 C C . TYR B 1 124 ? -2.115 7.145 -2.098 1 98.81 124 TYR B C 1
ATOM 3033 O O . TYR B 1 124 ? -3.25 7.539 -2.383 1 98.81 124 TYR B O 1
ATOM 3041 N N . LEU B 1 125 ? -1.03 7.715 -2.531 1 98.75 125 LEU B N 1
ATOM 3042 C CA . LEU B 1 125 ? -1.009 8.766 -3.539 1 98.75 125 LEU B CA 1
ATOM 3043 C C . LEU B 1 125 ? -0.519 8.227 -4.879 1 98.75 125 LEU B C 1
ATOM 3045 O O . LEU B 1 125 ? 0.615 7.754 -4.984 1 98.75 125 LEU B O 1
ATOM 3049 N N . VAL B 1 126 ? -1.306 8.125 -5.867 1 98.69 126 VAL B N 1
ATOM 3050 C CA . VAL B 1 126 ? -0.938 7.793 -7.238 1 98.69 126 VAL B CA 1
ATOM 3051 C C . VAL B 1 126 ? -1.346 8.93 -8.172 1 98.69 126 VAL B C 1
ATOM 3053 O O . VAL B 1 126 ? -2.51 9.336 -8.195 1 98.69 126 VAL B O 1
ATOM 3056 N N . ASP B 1 127 ? -0.396 9.453 -8.805 1 98 127 ASP B N 1
ATOM 3057 C CA . ASP B 1 127 ? -0.657 10.625 -9.641 1 98 127 ASP B CA 1
ATOM 3058 C C . ASP B 1 127 ? 0.441 10.805 -10.688 1 98 127 ASP B C 1
ATOM 3060 O O . ASP B 1 127 ? 1.308 9.938 -10.844 1 98 127 ASP B O 1
ATOM 3064 N N . LYS B 1 128 ? 0.315 11.859 -11.469 1 97.06 128 LYS B N 1
ATOM 3065 C CA . LYS B 1 128 ? 1.333 12.242 -12.438 1 97.06 128 LYS B CA 1
ATOM 3066 C C . LYS B 1 128 ? 1.748 13.703 -12.25 1 97.06 128 LYS B C 1
ATOM 3068 O O . LYS B 1 128 ? 0.904 14.57 -12.008 1 97.06 128 LYS B O 1
ATOM 3073 N N . ILE B 1 129 ? 2.957 13.922 -12.266 1 95.31 129 ILE B N 1
ATOM 3074 C CA . ILE B 1 129 ? 3.498 15.273 -12.391 1 95.31 129 ILE B CA 1
ATOM 3075 C C . ILE B 1 129 ? 4.23 15.406 -13.727 1 95.31 129 ILE B C 1
ATOM 3077 O O . ILE B 1 129 ? 5.305 14.836 -13.914 1 95.31 129 ILE B O 1
ATOM 3081 N N . GLY B 1 130 ? 3.744 16.234 -14.625 1 93.69 130 GLY B N 1
ATOM 3082 C CA . GLY B 1 130 ? 4.23 16.188 -15.992 1 93.69 130 GLY B CA 1
ATOM 3083 C C . GLY B 1 130 ? 4.066 14.812 -16.625 1 93.69 130 GLY B C 1
ATOM 3084 O O . GLY B 1 130 ? 2.957 14.273 -16.672 1 93.69 130 GLY B O 1
ATOM 3085 N N . LYS B 1 131 ? 5.121 14.258 -17.109 1 95.06 131 LYS B N 1
ATOM 3086 C CA . LYS B 1 131 ? 5.082 12.938 -17.734 1 95.06 131 LYS B CA 1
ATOM 3087 C C . LYS B 1 131 ? 5.457 11.844 -16.734 1 95.06 131 LYS B C 1
ATOM 3089 O O . LYS B 1 131 ? 5.512 10.664 -17.094 1 95.06 131 LYS B O 1
ATOM 3094 N N . ASN B 1 132 ? 5.75 12.234 -15.523 1 96.44 132 ASN B N 1
ATOM 3095 C CA . ASN B 1 132 ? 6.285 11.305 -14.531 1 96.44 132 ASN B CA 1
ATOM 3096 C C . ASN B 1 132 ? 5.184 10.734 -13.641 1 96.44 132 ASN B C 1
ATOM 3098 O O . ASN B 1 132 ? 4.355 11.484 -13.117 1 96.44 132 ASN B O 1
ATOM 3102 N N . ASP B 1 133 ? 5.184 9.414 -13.508 1 97.94 133 ASP B N 1
ATOM 3103 C CA . ASP B 1 133 ? 4.273 8.742 -12.586 1 97.94 133 ASP B CA 1
ATOM 3104 C C . ASP B 1 133 ? 4.816 8.766 -11.156 1 97.94 133 ASP B C 1
ATOM 3106 O O . ASP B 1 133 ? 5.996 8.492 -10.938 1 97.94 133 ASP B O 1
ATOM 3110 N N . ILE B 1 134 ? 3.951 9.102 -10.211 1 98.25 134 ILE B N 1
ATOM 3111 C CA . ILE B 1 134 ? 4.434 9.188 -8.836 1 98.25 134 ILE B CA 1
ATOM 3112 C C . ILE B 1 134 ? 3.59 8.289 -7.934 1 98.25 134 ILE B C 1
ATOM 3114 O O . ILE B 1 134 ? 2.404 8.078 -8.195 1 98.25 134 ILE B O 1
ATOM 3118 N N . PHE B 1 135 ? 4.223 7.754 -6.977 1 98.81 135 PHE B N 1
ATOM 3119 C CA . PHE B 1 135 ? 3.607 6.98 -5.906 1 98.81 135 PHE B CA 1
ATOM 3120 C C . PHE B 1 135 ? 3.926 7.59 -4.543 1 98.81 135 PHE B C 1
ATOM 3122 O O . PHE B 1 135 ? 5.047 8.055 -4.312 1 98.81 135 PHE B O 1
ATOM 3129 N N . GLY B 1 136 ? 2.908 7.676 -3.67 1 98.81 136 GLY B N 1
ATOM 3130 C CA . GLY B 1 136 ? 3.127 8.203 -2.332 1 98.81 136 GLY B CA 1
ATOM 3131 C C . GLY B 1 136 ? 2.475 7.367 -1.246 1 98.81 136 GLY B C 1
ATOM 3132 O O . GLY B 1 136 ? 1.377 6.84 -1.437 1 98.81 136 GLY B O 1
ATOM 3133 N N . VAL B 1 137 ? 3.062 7.254 -0.184 1 98.88 137 VAL B N 1
ATOM 3134 C CA . VAL B 1 137 ? 2.611 6.562 1.02 1 98.88 137 VAL B CA 1
ATOM 3135 C C . VAL B 1 137 ? 3.289 7.168 2.248 1 98.88 137 VAL B C 1
ATOM 3137 O O . VAL B 1 137 ? 4.43 7.633 2.168 1 98.88 137 VAL B O 1
ATOM 3140 N N . TYR B 1 138 ? 2.609 7.211 3.367 1 98.75 138 TYR B N 1
ATOM 3141 C CA . TYR B 1 138 ? 3.176 7.852 4.551 1 98.75 138 TYR B CA 1
ATOM 3142 C C . TYR B 1 138 ? 4.426 7.117 5.02 1 98.75 138 TYR B C 1
ATOM 3144 O O . TYR B 1 138 ? 5.477 7.734 5.215 1 98.75 138 TYR B O 1
ATOM 3152 N N . GLY B 1 139 ? 4.309 5.805 5.301 1 98.25 139 GLY B N 1
ATOM 3153 C CA . GLY B 1 139 ? 5.418 5 5.793 1 98.25 139 GLY B CA 1
ATOM 3154 C C . GLY B 1 139 ? 6.363 4.555 4.695 1 98.25 139 GLY B C 1
ATOM 3155 O O . GLY B 1 139 ? 7.277 5.297 4.316 1 98.25 139 GLY B O 1
ATOM 3156 N N . SER B 1 140 ? 6.191 3.375 4.215 1 98.19 140 SER B N 1
ATOM 3157 C CA . SER B 1 140 ? 6.906 2.762 3.102 1 98.19 140 SER B CA 1
ATOM 3158 C C . SER B 1 140 ? 5.988 1.866 2.279 1 98.19 140 SER B C 1
ATOM 3160 O O . SER B 1 140 ? 4.895 1.514 2.725 1 98.19 140 SER B O 1
ATOM 3162 N N . PRO B 1 141 ? 6.406 1.53 1.07 1 97.88 141 PRO B N 1
ATOM 3163 C CA . PRO B 1 141 ? 5.555 0.671 0.246 1 97.88 141 PRO B CA 1
ATOM 3164 C C . PRO B 1 141 ? 5.203 -0.646 0.934 1 97.88 141 PRO B C 1
ATOM 3166 O O . PRO B 1 141 ? 4.062 -1.109 0.842 1 97.88 141 PRO B O 1
ATOM 3169 N N . LEU B 1 142 ? 6.098 -1.219 1.715 1 96.81 142 LEU B N 1
ATOM 3170 C CA . LEU B 1 142 ? 5.887 -2.529 2.32 1 96.81 142 LEU B CA 1
ATOM 3171 C C . LEU B 1 142 ? 5.059 -2.412 3.596 1 96.81 142 LEU B C 1
ATOM 3173 O O . LEU B 1 142 ? 4.473 -3.396 4.055 1 96.81 142 LEU B O 1
ATOM 3177 N N . ASN B 1 143 ? 5.051 -1.291 4.184 1 97.31 143 ASN B N 1
ATOM 3178 C CA . ASN B 1 143 ? 4.312 -0.995 5.406 1 97.31 143 ASN B CA 1
ATOM 3179 C C . ASN B 1 143 ? 3.799 0.442 5.418 1 97.31 143 ASN B C 1
ATOM 3181 O O . ASN B 1 143 ? 4.496 1.354 5.863 1 97.31 143 ASN B O 1
ATOM 3185 N N . PRO B 1 144 ? 2.6 0.666 4.984 1 97.81 144 PRO B N 1
ATOM 3186 C CA . PRO B 1 144 ? 2.082 1.988 4.625 1 97.81 144 PRO B CA 1
ATOM 3187 C C . PRO B 1 144 ? 2.109 2.973 5.793 1 97.81 144 PRO B C 1
ATOM 3189 O O . PRO B 1 144 ? 2.174 4.184 5.582 1 97.81 144 PRO B O 1
ATOM 3192 N N . PHE B 1 145 ? 2.057 2.496 7.098 1 96.81 145 PHE B N 1
ATOM 3193 C CA . PHE B 1 145 ? 1.976 3.449 8.195 1 96.81 145 PHE B CA 1
ATOM 3194 C C . PHE B 1 145 ? 3.178 3.312 9.125 1 96.81 145 PHE B C 1
ATOM 3196 O O . PHE B 1 145 ? 3.785 4.312 9.516 1 96.81 145 PHE B O 1
ATOM 3203 N N . GLU B 1 146 ? 3.613 2.096 9.328 1 94.75 146 GLU B N 1
ATOM 3204 C CA . GLU B 1 146 ? 4.668 1.889 10.32 1 94.75 146 GLU B CA 1
ATOM 3205 C C . GLU B 1 146 ? 6.031 1.741 9.648 1 94.75 146 GLU B C 1
ATOM 3207 O O . GLU B 1 146 ? 7.062 1.709 10.32 1 94.75 146 GLU B O 1
ATOM 3212 N N . GLY B 1 147 ? 5.961 1.643 8.344 1 96.19 147 GLY B N 1
ATOM 3213 C CA . GLY B 1 147 ? 7.227 1.594 7.637 1 96.19 147 GLY B CA 1
ATOM 3214 C C . GLY B 1 147 ? 8.086 2.826 7.859 1 96.19 147 GLY B C 1
ATOM 3215 O O . GLY B 1 147 ? 7.57 3.943 7.926 1 96.19 147 GLY B O 1
ATOM 3216 N N . GLN B 1 148 ? 9.367 2.641 8.016 1 93.56 148 GLN B N 1
ATOM 3217 C CA . GLN B 1 148 ? 10.297 3.738 8.25 1 93.56 148 GLN B CA 1
ATOM 3218 C C . GLN B 1 148 ? 11.297 3.863 7.102 1 93.56 148 GLN B C 1
ATOM 3220 O O . GLN B 1 148 ? 11.852 2.861 6.637 1 93.56 148 GLN B O 1
ATOM 3225 N N . VAL B 1 149 ? 11.461 5.035 6.598 1 96.88 149 VAL B N 1
ATOM 3226 C CA . VAL B 1 149 ? 12.516 5.367 5.648 1 96.88 149 VAL B CA 1
ATOM 3227 C C . VAL B 1 149 ? 13.484 6.359 6.277 1 96.88 149 VAL B C 1
ATOM 3229 O O . VAL B 1 149 ? 13.164 7.539 6.441 1 96.88 149 VAL B O 1
ATOM 3232 N N . LEU B 1 150 ? 14.656 5.898 6.602 1 96.25 150 LEU B N 1
ATOM 3233 C CA . LEU B 1 150 ? 15.617 6.699 7.344 1 96.25 150 LEU B CA 1
ATOM 3234 C C . LEU B 1 150 ? 16.375 7.648 6.41 1 96.25 150 LEU B C 1
ATOM 3236 O O . LEU B 1 150 ? 16.641 7.309 5.258 1 96.25 150 LEU B O 1
ATOM 3240 N N . PRO B 1 151 ? 16.688 8.852 6.945 1 94.62 151 PRO B N 1
ATOM 3241 C CA . PRO B 1 151 ? 17.516 9.75 6.141 1 94.62 151 PRO B CA 1
ATOM 3242 C C . PRO B 1 151 ? 18.984 9.336 6.109 1 94.62 151 PRO B C 1
ATOM 3244 O O . PRO B 1 151 ? 19.438 8.547 6.949 1 94.62 151 PRO B O 1
ATOM 3247 N N . ASP B 1 152 ? 19.75 9.781 5.09 1 95.38 152 ASP B N 1
ATOM 3248 C CA . ASP B 1 152 ? 21.203 9.672 4.996 1 95.38 152 ASP B CA 1
ATOM 3249 C C . ASP B 1 152 ? 21.641 8.211 4.965 1 95.38 152 ASP B C 1
ATOM 3251 O O . ASP B 1 152 ? 22.562 7.824 5.68 1 95.38 152 ASP B O 1
ATOM 3255 N N . GLN B 1 153 ? 20.953 7.379 4.281 1 97.38 153 GLN B N 1
ATOM 3256 C CA . GLN B 1 153 ? 21.312 5.984 4.059 1 97.38 153 GLN B CA 1
ATOM 3257 C C . GLN B 1 153 ? 22 5.801 2.709 1 97.38 153 GLN B C 1
ATOM 3259 O O . GLN B 1 153 ? 21.922 6.676 1.844 1 97.38 153 GLN B O 1
ATOM 3264 N N . PRO B 1 154 ? 22.734 4.715 2.539 1 97.12 154 PRO B N 1
ATOM 3265 C CA . PRO B 1 154 ? 23.344 4.438 1.234 1 97.12 154 PRO B CA 1
ATOM 3266 C C . PRO B 1 154 ? 22.312 4.215 0.136 1 97.12 154 PRO B C 1
ATOM 3268 O O . PRO B 1 154 ? 21.156 3.887 0.427 1 97.12 154 PRO B O 1
ATOM 3271 N N . THR B 1 155 ? 22.719 4.402 -1.072 1 97.31 155 THR B N 1
ATOM 3272 C CA . THR B 1 155 ? 21.844 4.277 -2.232 1 97.31 155 THR B CA 1
ATOM 3273 C C . THR B 1 155 ? 21.156 2.916 -2.248 1 97.31 155 THR B C 1
ATOM 3275 O O . THR B 1 155 ? 19.969 2.812 -2.604 1 97.31 155 THR B O 1
ATOM 3278 N N . SER B 1 156 ? 21.875 1.853 -1.834 1 95.5 156 SER B N 1
ATOM 3279 C CA . SER B 1 156 ? 21.312 0.502 -1.85 1 95.5 156 SER B CA 1
ATOM 3280 C C . SER B 1 156 ? 20.109 0.385 -0.919 1 95.5 156 SER B C 1
ATOM 3282 O O . SER B 1 156 ? 19.172 -0.358 -1.203 1 95.5 156 SER B O 1
ATOM 3284 N N . TYR B 1 157 ? 20.156 1.135 0.201 1 96.94 157 TYR B N 1
ATOM 3285 C CA . TYR B 1 157 ? 19.047 1.183 1.141 1 96.94 157 TYR B CA 1
ATOM 3286 C C . TYR B 1 157 ? 17.781 1.715 0.467 1 96.94 157 TYR B C 1
ATOM 3288 O O . TYR B 1 157 ? 16.734 1.09 0.537 1 96.94 157 TYR B O 1
ATOM 3296 N N . TYR B 1 158 ? 17.922 2.789 -0.234 1 97.88 158 TYR B N 1
ATOM 3297 C CA . TYR B 1 158 ? 16.781 3.43 -0.885 1 97.88 158 TYR B CA 1
ATOM 3298 C C . TYR B 1 158 ? 16.312 2.621 -2.088 1 97.88 158 TYR B C 1
ATOM 3300 O O . TYR B 1 158 ? 15.125 2.604 -2.408 1 97.88 158 TYR B O 1
ATOM 3308 N N . GLU B 1 159 ? 17.25 1.949 -2.781 1 96.94 159 GLU B N 1
ATOM 3309 C CA . GLU B 1 159 ? 16.875 1.071 -3.887 1 96.94 159 GLU B CA 1
ATOM 3310 C C . GLU B 1 159 ? 15.969 -0.059 -3.416 1 96.94 159 GLU B C 1
ATOM 3312 O O . GLU B 1 159 ? 15 -0.409 -4.098 1 96.94 159 GLU B O 1
ATOM 3317 N N . ALA B 1 160 ? 16.281 -0.604 -2.254 1 95.31 160 ALA B N 1
ATOM 3318 C CA . ALA B 1 160 ? 15.461 -1.679 -1.696 1 95.31 160 ALA B CA 1
ATOM 3319 C C . ALA B 1 160 ? 14.047 -1.189 -1.387 1 95.31 160 ALA B C 1
ATOM 3321 O O . ALA B 1 160 ? 13.078 -1.934 -1.549 1 95.31 160 ALA B O 1
ATOM 3322 N N . ILE B 1 161 ? 13.922 0.038 -1.02 1 96.88 161 ILE B N 1
ATOM 3323 C CA . ILE B 1 161 ? 12.641 0.637 -0.659 1 96.88 161 ILE B CA 1
ATOM 3324 C C . ILE B 1 161 ? 11.852 0.97 -1.925 1 96.88 161 ILE B C 1
ATOM 3326 O O . ILE B 1 161 ? 10.625 0.825 -1.958 1 96.88 161 ILE B O 1
ATOM 3330 N N . MET B 1 162 ? 12.539 1.388 -2.963 1 97.88 162 MET B N 1
ATOM 3331 C CA . MET B 1 162 ? 11.945 1.891 -4.195 1 97.88 162 MET B CA 1
ATOM 3332 C C . MET B 1 162 ? 11.547 0.74 -5.113 1 97.88 162 MET B C 1
ATOM 3334 O O . MET B 1 162 ? 10.594 0.861 -5.887 1 97.88 162 MET B O 1
ATOM 3338 N N . ARG B 1 163 ? 12.18 -0.355 -5.008 1 97.06 163 ARG B N 1
ATOM 3339 C CA . ARG B 1 163 ? 12.086 -1.435 -5.984 1 97.06 163 ARG B CA 1
ATOM 3340 C C . ARG B 1 163 ? 10.664 -1.982 -6.066 1 97.06 163 ARG B C 1
ATOM 3342 O O . ARG B 1 163 ? 10.148 -2.217 -7.164 1 97.06 163 ARG B O 1
ATOM 3349 N N . PRO B 1 164 ? 9.984 -2.117 -4.93 1 97.5 164 PRO B N 1
ATOM 3350 C CA . PRO B 1 164 ? 8.609 -2.635 -4.984 1 97.5 164 PRO B CA 1
ATOM 3351 C C . PRO B 1 164 ? 7.676 -1.74 -5.797 1 97.5 164 PRO B C 1
ATOM 3353 O O . PRO B 1 164 ? 6.57 -2.158 -6.148 1 97.5 164 PRO B O 1
ATOM 3356 N N . VAL B 1 165 ? 8.039 -0.496 -5.996 1 98.56 165 VAL B N 1
ATOM 3357 C CA . VAL B 1 165 ? 7.238 0.446 -6.77 1 98.56 165 VAL B CA 1
ATOM 3358 C C . VAL B 1 165 ? 8.086 1.045 -7.891 1 98.56 165 VAL B C 1
ATOM 3360 O O . VAL B 1 165 ? 7.949 2.227 -8.219 1 98.56 165 VAL B O 1
ATOM 3363 N N . LYS B 1 166 ? 8.898 0.254 -8.484 1 97.44 166 LYS B N 1
ATOM 3364 C CA . LYS B 1 166 ? 9.914 0.688 -9.445 1 97.44 166 LYS B CA 1
ATOM 3365 C C . LYS B 1 166 ? 9.266 1.235 -10.711 1 97.44 166 LYS B C 1
ATOM 3367 O O . LYS B 1 166 ? 9.945 1.845 -11.547 1 97.44 166 LYS B O 1
ATOM 3372 N N . ASP B 1 167 ? 7.965 0.98 -10.945 1 97.25 167 ASP B N 1
ATOM 3373 C CA . ASP B 1 167 ? 7.273 1.477 -12.133 1 97.25 167 ASP B CA 1
ATOM 3374 C C . ASP B 1 167 ? 7 2.975 -12.023 1 97.25 167 ASP B C 1
ATOM 3376 O O . ASP B 1 167 ? 6.551 3.602 -12.984 1 97.25 167 ASP B O 1
ATOM 3380 N N . TYR B 1 168 ? 7.262 3.59 -10.883 1 98.31 168 TYR B N 1
ATOM 3381 C CA . TYR B 1 168 ? 7.074 5.016 -10.648 1 98.31 168 TYR B CA 1
ATOM 3382 C C . TYR B 1 168 ? 8.414 5.746 -10.625 1 98.31 168 TYR B C 1
ATOM 3384 O O . TYR B 1 168 ? 9.406 5.211 -10.133 1 98.31 168 TYR B O 1
ATOM 3392 N N . GLU B 1 169 ? 8.398 6.953 -11.078 1 98.12 169 GLU B N 1
ATOM 3393 C CA . GLU B 1 169 ? 9.633 7.734 -11.133 1 98.12 169 GLU B CA 1
ATOM 3394 C C . GLU B 1 169 ? 9.961 8.328 -9.766 1 98.12 169 GLU B C 1
ATOM 3396 O O . GLU B 1 169 ? 11.133 8.594 -9.461 1 98.12 169 GLU B O 1
ATOM 3401 N N . ILE B 1 170 ? 8.891 8.586 -8.969 1 98.44 170 ILE B N 1
ATOM 3402 C CA . ILE B 1 170 ? 9.094 9.164 -7.645 1 98.44 170 ILE B CA 1
ATOM 3403 C C . ILE B 1 170 ? 8.289 8.375 -6.613 1 98.44 170 ILE B C 1
ATOM 3405 O O . ILE B 1 170 ? 7.141 8.008 -6.859 1 98.44 170 ILE B O 1
ATOM 3409 N N . LEU B 1 171 ? 8.914 8.062 -5.551 1 98.75 171 LEU B N 1
ATOM 3410 C CA . LEU B 1 171 ? 8.258 7.621 -4.328 1 98.75 171 LEU B CA 1
ATOM 3411 C C . LEU B 1 171 ? 8.289 8.711 -3.264 1 98.75 171 LEU B C 1
ATOM 3413 O O . LEU B 1 171 ? 9.359 9.102 -2.797 1 98.75 171 LEU B O 1
ATOM 3417 N N . PHE B 1 172 ? 7.086 9.266 -2.898 1 98.81 172 PHE B N 1
ATOM 3418 C CA . PHE B 1 172 ? 6.965 10.172 -1.765 1 98.81 172 PHE B CA 1
ATOM 3419 C C . PHE B 1 172 ? 6.691 9.406 -0.479 1 98.81 172 PHE B C 1
ATOM 3421 O O . PHE B 1 172 ? 5.82 8.531 -0.448 1 98.81 172 PHE B O 1
ATOM 3428 N N . VAL B 1 173 ? 7.438 9.68 0.571 1 98.75 173 VAL B N 1
ATOM 3429 C CA . VAL B 1 173 ? 7.203 9.141 1.905 1 98.75 173 VAL B CA 1
ATOM 3430 C C . VAL B 1 173 ? 7.234 10.266 2.934 1 98.75 173 VAL B C 1
ATOM 3432 O O . VAL B 1 173 ? 7.684 11.375 2.635 1 98.75 173 VAL B O 1
ATOM 3435 N N . ALA B 1 174 ? 6.734 10 4.156 1 98 174 ALA B N 1
ATOM 3436 C CA . ALA B 1 174 ? 6.676 11.07 5.145 1 98 174 ALA B CA 1
ATOM 3437 C C . ALA B 1 174 ? 7.191 10.602 6.5 1 98 174 ALA B C 1
ATOM 3439 O O . ALA B 1 174 ? 7.496 11.414 7.371 1 98 174 ALA B O 1
ATOM 3440 N N . SER B 1 175 ? 7.395 9.312 6.699 1 94.5 175 SER B N 1
ATOM 3441 C CA . SER B 1 175 ? 7.656 8.727 8.008 1 94.5 175 SER B CA 1
ATOM 3442 C C . SER B 1 175 ? 8.969 9.234 8.594 1 94.5 175 SER B C 1
ATOM 3444 O O . SER B 1 175 ? 9.102 9.391 9.812 1 94.5 175 SER B O 1
ATOM 3446 N N . PRO B 1 176 ? 9.984 9.562 7.789 1 89.69 176 PRO B N 1
ATOM 3447 C CA . PRO B 1 176 ? 11.25 10.039 8.344 1 89.69 176 PRO B CA 1
ATOM 3448 C C . PRO B 1 176 ? 11.125 11.414 9.008 1 89.69 176 PRO B C 1
ATOM 3450 O O . PRO B 1 176 ? 11.938 11.758 9.867 1 89.69 176 PRO B O 1
ATOM 3453 N N . LYS B 1 177 ? 10.25 12.219 8.594 1 92.94 177 LYS B N 1
ATOM 3454 C CA . LYS B 1 177 ? 10.023 13.578 9.062 1 92.94 177 LYS B CA 1
ATOM 3455 C C . LYS B 1 177 ? 11.25 14.453 8.797 1 92.94 177 LYS B C 1
ATOM 3457 O O . LYS B 1 177 ? 11.281 15.625 9.195 1 92.94 177 LYS B O 1
ATOM 3462 N N . TYR B 1 178 ? 12.25 13.859 8.227 1 92.69 178 TYR B N 1
ATOM 3463 C CA . TYR B 1 178 ? 13.43 14.547 7.719 1 92.69 178 TYR B CA 1
ATOM 3464 C C . TYR B 1 178 ? 13.422 14.594 6.195 1 92.69 178 TYR B C 1
ATOM 3466 O O . TYR B 1 178 ? 12.969 13.648 5.543 1 92.69 178 TYR B O 1
ATOM 3474 N N . PRO B 1 179 ? 14.008 15.68 5.723 1 95.12 179 PRO B N 1
ATOM 3475 C CA . PRO B 1 179 ? 14.133 15.711 4.266 1 95.12 179 PRO B CA 1
ATOM 3476 C C . PRO B 1 179 ? 14.961 14.547 3.723 1 95.12 179 PRO B C 1
ATOM 3478 O O . PRO B 1 179 ? 16.031 14.234 4.262 1 95.12 179 PRO B O 1
ATOM 3481 N N . VAL B 1 180 ? 14.461 13.859 2.82 1 96.44 180 VAL B N 1
ATOM 3482 C CA . VAL B 1 180 ? 15.133 12.805 2.061 1 96.44 180 VAL B CA 1
ATOM 3483 C C . VAL B 1 180 ? 15.016 13.094 0.566 1 96.44 180 VAL B C 1
ATOM 3485 O O . VAL B 1 180 ? 13.938 13.445 0.079 1 96.44 180 VAL B O 1
ATOM 3488 N N . ASN B 1 181 ? 16.031 13.125 -0.149 1 97.06 181 ASN B N 1
ATOM 3489 C CA . ASN B 1 181 ? 16.109 13.18 -1.604 1 97.06 181 ASN B CA 1
ATOM 3490 C C . ASN B 1 181 ? 17.156 12.211 -2.143 1 97.06 181 ASN B C 1
ATOM 3492 O O . ASN B 1 181 ? 18.328 12.57 -2.303 1 97.06 181 ASN B O 1
ATOM 3496 N N . ALA B 1 182 ? 16.734 11.07 -2.445 1 97.31 182 ALA B N 1
ATOM 3497 C CA . ALA B 1 182 ? 17.672 10.016 -2.842 1 97.31 182 ALA B CA 1
ATOM 3498 C C . ALA B 1 182 ? 17.391 9.539 -4.262 1 97.31 182 ALA B C 1
ATOM 3500 O O . ALA B 1 182 ? 16.281 9.094 -4.559 1 97.31 182 ALA B O 1
ATOM 3501 N N . MET B 1 183 ? 18.344 9.656 -5.113 1 96.31 183 MET B N 1
ATOM 3502 C CA . MET B 1 183 ? 18.25 9.102 -6.465 1 96.31 183 MET B CA 1
ATOM 3503 C C . MET B 1 183 ? 18.688 7.641 -6.48 1 96.31 183 MET B C 1
ATOM 3505 O O . MET B 1 183 ? 19.703 7.281 -5.902 1 96.31 183 MET B O 1
ATOM 3509 N N . THR B 1 184 ? 17.859 6.816 -7.016 1 97 184 THR B N 1
ATOM 3510 C CA . THR B 1 184 ? 18.188 5.402 -7.191 1 97 184 THR B CA 1
ATOM 3511 C C . THR B 1 184 ? 18.078 5.004 -8.656 1 97 184 THR B C 1
ATOM 3513 O O . THR B 1 184 ? 17.672 5.805 -9.5 1 97 184 THR B O 1
ATOM 3516 N N . ARG B 1 185 ? 18.484 3.787 -8.992 1 96.81 185 ARG B N 1
ATOM 3517 C CA . ARG B 1 185 ? 18.359 3.297 -10.359 1 96.81 185 ARG B CA 1
ATOM 3518 C C . ARG B 1 185 ? 16.891 3.074 -10.734 1 96.81 185 ARG B C 1
ATOM 3520 O O . ARG B 1 185 ? 16.562 2.971 -11.914 1 96.81 185 ARG B O 1
ATOM 3527 N N . TYR B 1 186 ? 16.031 2.998 -9.727 1 96.94 186 TYR B N 1
ATOM 3528 C CA . TYR B 1 186 ? 14.633 2.695 -9.984 1 96.94 186 TYR B CA 1
ATOM 3529 C C . TYR B 1 186 ? 13.789 3.969 -9.984 1 96.94 186 TYR B C 1
ATOM 3531 O O . TYR B 1 186 ? 12.664 3.975 -10.492 1 96.94 186 TYR B O 1
ATOM 3539 N N . GLY B 1 187 ? 14.242 5.02 -9.43 1 96.44 187 GLY B N 1
ATOM 3540 C CA . GLY B 1 187 ? 13.523 6.273 -9.25 1 96.44 187 GLY B CA 1
ATOM 3541 C C . GLY B 1 187 ? 14.031 7.09 -8.078 1 96.44 187 GLY B C 1
ATOM 3542 O O . GLY B 1 187 ? 15.078 6.785 -7.512 1 96.44 187 GLY B O 1
ATOM 3543 N N . ARG B 1 188 ? 13.273 8.102 -7.727 1 97.56 188 ARG B N 1
ATOM 3544 C CA . ARG B 1 188 ? 13.672 9.008 -6.652 1 97.56 188 ARG B CA 1
ATOM 3545 C C . ARG B 1 188 ? 12.789 8.82 -5.422 1 97.56 188 ARG B C 1
ATOM 3547 O O . ARG B 1 188 ? 11.57 8.672 -5.539 1 97.56 188 ARG B O 1
ATOM 3554 N N . VAL B 1 189 ? 13.445 8.734 -4.285 1 98.38 189 VAL B N 1
ATOM 3555 C CA . VAL B 1 189 ? 12.734 8.703 -3.012 1 98.38 189 VAL B CA 1
ATOM 3556 C C . VAL B 1 189 ? 12.797 10.07 -2.346 1 98.38 189 VAL B C 1
ATOM 3558 O O . VAL B 1 189 ? 13.883 10.602 -2.113 1 98.38 189 VAL B O 1
ATOM 3561 N N . ILE B 1 190 ? 11.594 10.672 -2.041 1 98.5 190 ILE B N 1
ATOM 3562 C CA . ILE B 1 190 ? 11.562 12.023 -1.489 1 98.5 190 ILE B CA 1
ATOM 3563 C C . ILE B 1 190 ? 10.711 12.047 -0.223 1 98.5 190 ILE B C 1
ATOM 3565 O O . ILE B 1 190 ? 9.594 11.516 -0.212 1 98.5 190 ILE B O 1
ATOM 3569 N N . CYS B 1 191 ? 11.227 12.516 0.82 1 97.94 191 CYS B N 1
ATOM 3570 C CA . CYS B 1 191 ? 10.484 12.969 1.989 1 97.94 191 CYS B CA 1
ATOM 3571 C C . CYS B 1 191 ? 10.586 14.484 2.139 1 97.94 191 CYS B C 1
ATOM 3573 O O . CYS 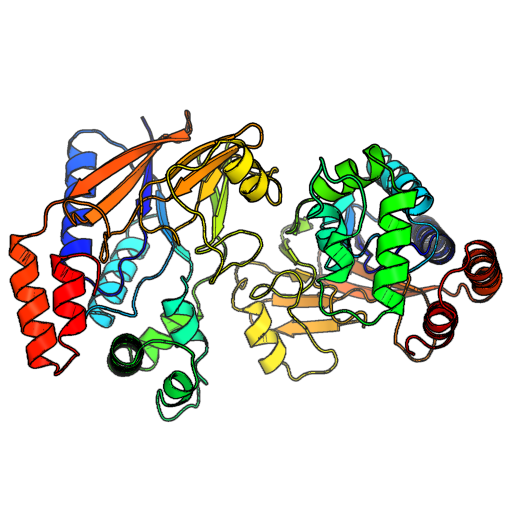B 1 191 ? 11.688 15.039 2.195 1 97.94 191 CYS B O 1
ATOM 3575 N N . PRO B 1 192 ? 9.469 15.156 2.23 1 97.75 192 PRO B N 1
ATOM 3576 C CA . PRO B 1 192 ? 9.523 16.609 2.238 1 97.75 192 PRO B CA 1
ATOM 3577 C C . PRO B 1 192 ? 9.961 17.188 3.586 1 97.75 192 PRO B C 1
ATOM 3579 O O . PRO B 1 192 ? 10.234 18.391 3.695 1 97.75 192 PRO B O 1
ATOM 3582 N N . GLY B 1 193 ? 10.016 16.344 4.578 1 95.56 193 GLY B N 1
ATOM 3583 C CA . GLY B 1 193 ? 10.234 16.812 5.938 1 95.56 193 GLY B CA 1
ATOM 3584 C C . GLY B 1 193 ? 8.977 16.828 6.773 1 95.56 193 GLY B C 1
ATOM 3585 O O . GLY B 1 193 ? 8.156 15.914 6.695 1 95.56 193 GLY B O 1
ATOM 3586 N N . SER B 1 194 ? 8.898 17.844 7.598 1 96.44 194 SER B N 1
ATOM 3587 C CA . SER B 1 194 ? 7.777 17.938 8.523 1 96.44 194 SER B CA 1
ATOM 3588 C C . SER B 1 194 ? 7.391 19.391 8.773 1 96.44 194 SER B C 1
ATOM 3590 O O . SER B 1 194 ? 8.25 20.234 9.039 1 96.44 194 SER B O 1
ATOM 3592 N N . ILE B 1 195 ? 6.117 19.625 8.641 1 96.62 195 ILE B N 1
ATOM 3593 C CA . ILE B 1 195 ? 5.598 20.969 8.898 1 96.62 195 ILE B CA 1
ATOM 3594 C C . ILE B 1 195 ? 5.512 21.203 10.406 1 96.62 195 ILE B C 1
ATOM 3596 O O . ILE B 1 195 ? 6.105 22.156 10.93 1 96.62 195 ILE B O 1
ATOM 3600 N N . GLY B 1 196 ? 4.887 20.312 11.086 1 94.56 196 GLY B N 1
ATOM 3601 C CA . GLY B 1 196 ? 4.488 20.578 12.461 1 94.56 196 GLY B CA 1
ATOM 3602 C C . GLY B 1 196 ? 5.457 20 13.484 1 94.56 196 GLY B C 1
ATOM 3603 O O . GLY B 1 196 ? 5.473 20.422 14.641 1 94.56 196 GLY B O 1
ATOM 3604 N N . TYR B 1 197 ? 6.164 18.938 13.109 1 85.44 197 TYR B N 1
ATOM 3605 C CA . TYR B 1 197 ? 7.035 18.188 14 1 85.44 197 TYR B CA 1
ATOM 3606 C C . TYR B 1 197 ? 8.406 17.953 13.367 1 85.44 197 TYR B C 1
ATOM 3608 O O . TYR B 1 197 ? 8.805 16.812 13.148 1 85.44 197 TYR B O 1
ATOM 3616 N N . PRO B 1 198 ? 9.164 19.031 13.164 1 83.12 198 PRO B N 1
ATOM 3617 C CA . PRO B 1 198 ? 10.461 18.875 12.5 1 83.12 198 PRO B CA 1
ATOM 3618 C C . PRO B 1 198 ? 11.578 18.484 13.461 1 83.12 198 PRO B C 1
ATOM 3620 O O . PRO B 1 198 ? 11.977 19.281 14.312 1 83.12 198 PRO B O 1
ATOM 3623 N N . PRO B 1 199 ? 12.008 17.203 13.398 1 75.5 199 PRO B N 1
ATOM 3624 C CA . PRO B 1 199 ? 13.023 16.75 14.359 1 75.5 199 PRO B CA 1
ATOM 3625 C C . PRO B 1 199 ? 14.383 17.406 14.117 1 75.5 199 PRO B C 1
ATOM 3627 O O . PRO B 1 199 ? 15.273 17.312 14.969 1 75.5 199 PRO B O 1
ATOM 3630 N N . GLY B 1 200 ? 14.633 18.031 13.062 1 67.5 200 GLY B N 1
ATOM 3631 C CA . GLY B 1 200 ? 15.953 18.547 12.742 1 67.5 200 GLY B CA 1
ATOM 3632 C C . GLY B 1 200 ? 16.375 19.703 13.633 1 67.5 200 GLY B C 1
ATOM 3633 O O . GLY B 1 200 ? 15.664 20.062 14.562 1 67.5 200 GLY B O 1
ATOM 3634 N N . LYS B 1 201 ? 17.641 20.125 13.531 1 60.44 201 LYS B N 1
ATOM 3635 C CA . LYS B 1 201 ? 18.406 21.047 14.367 1 60.44 201 LYS B CA 1
ATOM 3636 C C . LYS B 1 201 ? 17.656 22.359 14.562 1 60.44 201 LYS B C 1
ATOM 3638 O O . LYS B 1 201 ? 17.641 22.906 15.664 1 60.44 201 LYS B O 1
ATOM 3643 N N . ASN B 1 202 ? 16.906 22.859 13.594 1 72.56 202 ASN B N 1
ATOM 3644 C CA . ASN B 1 202 ? 16.328 24.188 13.766 1 72.56 202 ASN B CA 1
ATOM 3645 C C . ASN B 1 202 ? 14.812 24.125 13.906 1 72.56 202 ASN B C 1
ATOM 3647 O O . ASN B 1 202 ? 14.172 25.141 14.195 1 72.56 202 ASN B O 1
ATOM 3651 N N . HIS B 1 203 ? 14.289 23 13.914 1 84 203 HIS B N 1
ATOM 3652 C CA . HIS B 1 203 ? 12.891 22.672 14.164 1 84 203 HIS B CA 1
ATOM 3653 C C . HIS B 1 203 ? 11.969 23.609 13.375 1 84 203 HIS B C 1
ATOM 3655 O O . HIS B 1 203 ? 10.945 24.062 13.906 1 84 203 HIS B O 1
ATOM 3661 N N . LYS B 1 204 ? 12.445 24.047 12.188 1 92.75 204 LYS B N 1
ATOM 3662 C CA . LYS B 1 204 ? 11.641 24.844 11.266 1 92.75 204 LYS B CA 1
ATOM 3663 C C . LYS B 1 204 ? 10.695 23.969 10.453 1 92.75 204 LYS B C 1
ATOM 3665 O O . LYS B 1 204 ? 11.047 22.844 10.086 1 92.75 204 LYS B O 1
ATOM 3670 N N . ALA B 1 205 ? 9.5 24.531 10.273 1 95.94 205 ALA B N 1
ATOM 3671 C CA . ALA B 1 205 ? 8.602 23.844 9.359 1 95.94 205 ALA B CA 1
ATOM 3672 C C . ALA B 1 205 ? 9.258 23.641 7.996 1 95.94 205 ALA B C 1
ATOM 3674 O O . ALA B 1 205 ? 9.859 24.562 7.445 1 95.94 205 ALA B O 1
ATOM 3675 N N . THR B 1 206 ? 9.211 22.438 7.492 1 96.62 206 THR B N 1
ATOM 3676 C CA . THR B 1 206 ? 9.898 22.109 6.246 1 96.62 206 THR B CA 1
ATOM 3677 C C . THR B 1 206 ? 8.953 21.438 5.262 1 96.62 206 THR B C 1
ATOM 3679 O O . THR B 1 206 ? 8.156 20.578 5.645 1 96.62 206 THR B O 1
ATOM 3682 N N . PHE B 1 207 ? 8.938 21.891 3.992 1 98.12 207 PHE B N 1
ATOM 3683 C CA . PHE B 1 207 ? 8.25 21.234 2.883 1 98.12 207 PHE B CA 1
ATOM 3684 C C . PHE B 1 207 ? 9.133 21.219 1.642 1 98.12 207 PHE B C 1
ATOM 3686 O O . PHE B 1 207 ? 10.242 21.75 1.652 1 98.12 207 PHE B O 1
ATOM 3693 N N . ALA B 1 208 ? 8.656 20.531 0.629 1 98.56 208 ALA B N 1
ATOM 3694 C CA . ALA B 1 208 ? 9.484 20.391 -0.568 1 98.56 208 ALA B CA 1
ATOM 3695 C C . ALA B 1 208 ? 8.773 20.953 -1.793 1 98.56 208 ALA B C 1
ATOM 3697 O O . ALA B 1 208 ? 7.547 20.859 -1.909 1 98.56 208 ALA B O 1
ATOM 3698 N N . LEU B 1 209 ? 9.508 21.609 -2.633 1 98.62 209 LEU B N 1
ATOM 3699 C CA . LEU B 1 209 ? 9.102 21.906 -4.004 1 98.62 209 LEU B CA 1
ATOM 3700 C C . LEU B 1 209 ? 9.781 20.953 -4.984 1 98.62 209 LEU B C 1
ATOM 3702 O O . LEU B 1 209 ? 11.008 20.828 -4.98 1 98.62 209 LEU B O 1
ATOM 3706 N N . VAL B 1 210 ? 8.984 20.25 -5.75 1 98.12 210 VAL B N 1
ATOM 3707 C CA . VAL B 1 210 ? 9.539 19.312 -6.719 1 98.12 210 VAL B CA 1
ATOM 3708 C C . VAL B 1 210 ? 9.297 19.828 -8.133 1 98.12 210 VAL B C 1
ATOM 3710 O O . VAL B 1 210 ? 8.156 20.109 -8.516 1 98.12 210 VAL B O 1
ATOM 3713 N N . ASP B 1 211 ? 10.391 19.969 -8.883 1 96.62 211 ASP B N 1
ATOM 3714 C CA . ASP B 1 211 ? 10.297 20.391 -10.273 1 96.62 211 ASP B CA 1
ATOM 3715 C C . ASP B 1 211 ? 9.656 19.312 -11.141 1 96.62 211 ASP B C 1
ATOM 3717 O O . ASP B 1 211 ? 10.094 18.156 -11.125 1 96.62 211 ASP B O 1
ATOM 3721 N N . VAL B 1 212 ? 8.688 19.609 -11.914 1 93.88 212 VAL B N 1
ATOM 3722 C CA . VAL B 1 212 ? 7.875 18.641 -12.641 1 93.88 212 VAL B CA 1
ATOM 3723 C C . VAL B 1 212 ? 8.695 18.031 -13.781 1 93.88 212 VAL B C 1
ATOM 3725 O O . VAL B 1 212 ? 8.477 16.891 -14.172 1 93.88 212 VAL B O 1
ATOM 3728 N N . ASP B 1 213 ? 9.648 18.703 -14.297 1 92.06 213 ASP B N 1
ATOM 3729 C CA . ASP B 1 213 ? 10.43 18.25 -15.438 1 92.06 213 ASP B CA 1
ATOM 3730 C C . ASP B 1 213 ? 11.68 17.484 -14.984 1 92.06 213 ASP B C 1
ATOM 3732 O O . ASP B 1 213 ? 11.938 16.391 -15.461 1 92.06 213 ASP B O 1
ATOM 3736 N N . THR B 1 214 ? 12.367 18.047 -14.031 1 92.38 214 THR B N 1
ATOM 3737 C CA . THR B 1 214 ? 13.648 17.484 -13.641 1 92.38 214 THR B CA 1
ATOM 3738 C C . THR B 1 214 ? 13.484 16.562 -12.438 1 92.38 214 THR B C 1
ATOM 3740 O O . THR B 1 214 ? 14.383 15.773 -12.117 1 92.38 214 THR B O 1
ATOM 3743 N N . LEU B 1 215 ? 12.445 16.688 -11.664 1 93.69 215 LEU B N 1
ATOM 3744 C CA . LEU B 1 215 ? 12.125 15.914 -10.461 1 93.69 215 LEU B CA 1
ATOM 3745 C C . LEU B 1 215 ? 13.062 16.281 -9.32 1 93.69 215 LEU B C 1
ATOM 3747 O O . LEU B 1 215 ? 13.094 15.609 -8.289 1 93.69 215 LEU B O 1
ATOM 3751 N N . HIS B 1 216 ? 13.742 17.359 -9.508 1 94.38 216 HIS B N 1
ATOM 3752 C CA . HIS B 1 216 ? 14.586 17.844 -8.43 1 94.38 216 HIS B CA 1
ATOM 3753 C C . HIS B 1 216 ? 13.75 18.422 -7.285 1 94.38 216 HIS B C 1
ATOM 3755 O O . HIS B 1 216 ? 12.773 19.141 -7.527 1 94.38 216 HIS B O 1
ATOM 3761 N N . ALA B 1 217 ? 14.188 18.062 -6.07 1 97.06 217 ALA B N 1
ATOM 3762 C CA . ALA B 1 217 ? 13.477 18.547 -4.887 1 97.06 217 ALA B CA 1
ATOM 3763 C C . ALA B 1 217 ? 14.25 19.656 -4.191 1 97.06 217 ALA B C 1
ATOM 3765 O O . ALA B 1 217 ? 15.453 19.531 -3.967 1 97.06 217 ALA B O 1
ATOM 3766 N N . LYS B 1 218 ? 13.531 20.734 -3.967 1 97.25 218 LYS B N 1
ATOM 3767 C CA . LYS B 1 218 ? 14.031 21.812 -3.117 1 97.25 218 LYS B CA 1
ATOM 3768 C C . LYS B 1 218 ? 13.312 21.828 -1.771 1 97.25 218 LYS B C 1
ATOM 3770 O O . LYS B 1 218 ? 12.078 21.844 -1.723 1 97.25 218 LYS B O 1
ATOM 3775 N N . PHE B 1 219 ? 14.117 21.797 -0.716 1 97.31 219 PHE B N 1
ATOM 3776 C CA . PHE B 1 219 ? 13.516 21.828 0.612 1 97.31 219 PHE B CA 1
ATOM 3777 C C . PHE B 1 219 ? 13.461 23.266 1.146 1 97.31 219 PHE B C 1
ATOM 3779 O O . PHE B 1 219 ? 14.469 23.953 1.177 1 97.31 219 PHE B O 1
ATOM 3786 N N . ILE B 1 220 ? 12.297 23.656 1.513 1 97.44 220 ILE B N 1
ATOM 3787 C CA . ILE B 1 220 ? 12.062 25 2.012 1 97.44 220 ILE B CA 1
ATOM 3788 C C . ILE B 1 220 ? 11.812 24.969 3.518 1 97.44 220 ILE B C 1
ATOM 3790 O O . ILE B 1 220 ? 10.945 24.219 3.988 1 97.44 220 ILE B O 1
ATOM 3794 N N . GLU B 1 221 ? 12.578 25.703 4.254 1 95.81 221 GLU B N 1
ATOM 3795 C CA . GLU B 1 221 ? 12.391 25.844 5.699 1 95.81 221 GLU B CA 1
ATOM 3796 C C . GLU B 1 221 ? 11.703 27.156 6.055 1 95.81 221 GLU B C 1
ATOM 3798 O O . GLU B 1 221 ? 12.023 28.203 5.484 1 95.81 221 GLU B O 1
ATOM 3803 N N . VAL B 1 222 ? 10.781 27.047 6.938 1 96.44 222 VAL B N 1
ATOM 3804 C CA . VAL B 1 222 ? 10.016 28.219 7.332 1 96.44 222 VAL B CA 1
ATOM 3805 C C . VAL B 1 222 ? 10.062 28.391 8.852 1 96.44 222 VAL B C 1
ATOM 3807 O O . VAL B 1 222 ? 9.734 27.469 9.594 1 96.44 222 VAL B O 1
ATOM 3810 N N . ASP B 1 223 ? 10.508 29.562 9.242 1 94.19 223 ASP B N 1
ATOM 3811 C CA . ASP B 1 223 ? 10.555 29.875 10.672 1 94.19 223 ASP B CA 1
ATOM 3812 C C . ASP B 1 223 ? 9.164 30.219 11.203 1 94.19 223 ASP B C 1
ATOM 3814 O O . ASP B 1 223 ? 8.391 30.906 10.539 1 94.19 223 ASP B O 1
ATOM 3818 N N . TYR B 1 224 ? 8.875 29.625 12.336 1 94.94 224 TYR B N 1
ATOM 3819 C CA . TYR B 1 224 ? 7.645 29.984 13.023 1 94.94 224 TYR B CA 1
ATOM 3820 C C . TYR B 1 224 ? 7.867 30.047 14.531 1 94.94 224 TYR B C 1
ATOM 3822 O O . TYR B 1 224 ? 7.004 29.641 15.312 1 94.94 224 TYR B O 1
ATOM 3830 N N . GLU B 1 225 ? 9.031 30.453 14.914 1 92.38 225 GLU B N 1
ATOM 3831 C CA . GLU B 1 225 ? 9.43 30.547 16.312 1 92.38 225 GLU B CA 1
ATOM 3832 C C . GLU B 1 225 ? 8.492 31.453 17.094 1 92.38 225 GLU B C 1
ATOM 3834 O O . GLU B 1 225 ? 8.133 31.156 18.234 1 92.38 225 GLU B O 1
ATOM 3839 N N . ASN B 1 226 ? 8.109 32.531 16.5 1 93.88 226 ASN B N 1
ATOM 3840 C CA . ASN B 1 226 ? 7.234 33.5 17.172 1 93.88 226 ASN B CA 1
ATOM 3841 C C . ASN B 1 226 ? 5.852 32.906 17.438 1 93.88 226 ASN B C 1
ATOM 3843 O O . ASN B 1 226 ? 5.168 33.281 18.375 1 93.88 226 ASN B O 1
ATOM 3847 N N . GLU B 1 227 ? 5.461 31.984 16.625 1 96.19 227 GLU B N 1
ATOM 3848 C CA . GLU B 1 227 ? 4.133 31.375 16.719 1 96.19 227 GLU B CA 1
ATOM 3849 C C . GLU B 1 227 ? 4.129 30.219 17.719 1 96.19 227 GLU B C 1
ATOM 3851 O O . GLU B 1 227 ? 3.064 29.781 18.156 1 96.19 227 GLU B O 1
ATOM 3856 N N . LYS B 1 228 ? 5.305 29.703 18.141 1 95.44 228 LYS B N 1
ATOM 3857 C CA . LYS B 1 228 ? 5.391 28.562 19.047 1 95.44 228 LYS B CA 1
ATOM 3858 C C . LYS B 1 228 ? 4.75 28.875 20.391 1 95.44 228 LYS B C 1
ATOM 3860 O O . LYS B 1 228 ? 4.152 28 21.031 1 95.44 228 LYS B O 1
ATOM 3865 N N . LYS B 1 229 ? 4.883 30.109 20.75 1 96.06 229 LYS B N 1
ATOM 3866 C CA . LYS B 1 229 ? 4.301 30.516 22.031 1 96.06 229 LYS B CA 1
ATOM 3867 C C . LYS B 1 229 ? 2.787 30.328 22.031 1 96.06 229 LYS B C 1
ATOM 3869 O O . LYS B 1 229 ? 2.199 29.953 23.047 1 96.06 229 LYS B O 1
ATOM 3874 N N . LEU B 1 230 ? 2.17 30.641 20.969 1 97.06 230 LEU B N 1
ATOM 3875 C CA . LEU B 1 230 ? 0.727 30.469 20.828 1 97.06 230 LEU B CA 1
ATOM 3876 C C . LEU B 1 230 ? 0.339 29.016 20.984 1 97.06 230 LEU B C 1
ATOM 3878 O O . LEU B 1 230 ? -0.664 28.688 21.625 1 97.06 230 LEU B O 1
ATOM 3882 N N . ILE B 1 231 ? 1.109 28.141 20.422 1 97.62 231 ILE B N 1
ATOM 3883 C CA . ILE B 1 231 ? 0.855 26.703 20.484 1 97.62 231 ILE B CA 1
ATOM 3884 C C . ILE B 1 231 ? 1.031 26.203 21.906 1 97.62 231 ILE B C 1
ATOM 3886 O O . ILE B 1 231 ? 0.195 25.453 22.422 1 97.62 231 ILE B O 1
ATOM 3890 N N . GLU B 1 232 ? 2.098 26.688 22.484 1 97.56 232 GLU B N 1
ATOM 3891 C CA . GLU B 1 232 ? 2.373 26.344 23.875 1 97.56 232 GLU B CA 1
ATOM 3892 C C . GLU B 1 232 ? 1.213 26.734 24.797 1 97.56 232 GLU B C 1
ATOM 3894 O O . GLU B 1 232 ? 0.77 25.938 25.625 1 97.56 232 GLU B O 1
ATOM 3899 N N . GLU B 1 233 ? 0.727 27.922 24.641 1 98.12 233 GLU B N 1
ATOM 3900 C CA . GLU B 1 233 ? -0.368 28.438 25.453 1 98.12 233 GLU B CA 1
ATOM 3901 C C . GLU B 1 233 ? -1.626 27.594 25.281 1 98.12 233 GLU B C 1
ATOM 3903 O O . GLU B 1 233 ? -2.322 27.297 26.266 1 98.12 233 GLU B O 1
ATOM 3908 N N . LYS B 1 234 ? -1.882 27.219 24.094 1 98.31 234 LYS B N 1
ATOM 3909 C CA . LYS B 1 234 ? -3.062 26.391 23.859 1 98.31 234 LYS B CA 1
ATOM 3910 C C . LYS B 1 234 ? -2.896 25 24.453 1 98.31 234 LYS B C 1
ATOM 3912 O O . LYS B 1 234 ? -3.852 24.422 24.969 1 98.31 234 LYS B O 1
ATOM 3917 N N . ILE B 1 235 ? -1.698 24.406 24.297 1 98.38 235 ILE B N 1
ATOM 3918 C CA . ILE B 1 235 ? -1.418 23.109 24.891 1 98.38 235 ILE B CA 1
ATOM 3919 C C . ILE B 1 235 ? -1.734 23.156 26.391 1 98.38 235 ILE B C 1
ATOM 3921 O O . ILE B 1 235 ? -2.428 22.281 26.906 1 98.38 235 ILE B O 1
ATOM 3925 N N . LYS B 1 236 ? -1.312 24.234 27.031 1 98.25 236 LYS B N 1
ATOM 3926 C CA . LYS B 1 236 ? -1.535 24.406 28.469 1 98.25 236 LYS B CA 1
ATOM 3927 C C . LYS B 1 236 ? -3.016 24.625 28.766 1 98.25 236 LYS B C 1
ATOM 3929 O O . LYS B 1 236 ? -3.564 24 29.688 1 98.25 236 LYS B O 1
ATOM 3934 N N . LYS B 1 237 ? -3.6 25.438 28.062 1 98.25 237 LYS B N 1
ATOM 3935 C CA . LYS B 1 237 ? -5.008 25.781 28.25 1 98.25 237 LYS B CA 1
ATOM 3936 C C . LYS B 1 237 ? -5.891 24.547 28.125 1 98.25 237 LYS B C 1
ATOM 3938 O O . LYS B 1 237 ? -6.863 24.391 28.875 1 98.25 237 LYS B O 1
ATOM 3943 N N . GLU B 1 238 ? -5.508 23.656 27.188 1 98.12 238 GLU B N 1
ATOM 3944 C CA . GLU B 1 238 ? -6.32 22.469 26.906 1 98.12 238 GLU B CA 1
ATOM 3945 C C . GLU B 1 238 ? -5.941 21.312 27.828 1 98.12 238 GLU B C 1
ATOM 3947 O O . GLU B 1 238 ? -6.523 20.234 27.734 1 98.12 238 GLU B O 1
ATOM 3952 N N . GLY B 1 239 ? -4.969 21.531 28.672 1 97.88 239 GLY B N 1
ATOM 3953 C CA . GLY B 1 239 ? -4.562 20.5 29.609 1 97.88 239 GLY B CA 1
ATOM 3954 C C . GLY B 1 239 ? -3.822 19.344 28.953 1 97.88 239 GLY B C 1
ATOM 3955 O O . GLY B 1 239 ? -3.891 18.203 29.422 1 97.88 239 GLY B O 1
ATOM 3956 N N . LEU B 1 240 ? -3.176 19.594 27.844 1 98.44 240 LEU B N 1
ATOM 3957 C CA . LEU B 1 240 ? -2.414 18.562 27.141 1 98.44 240 LEU B CA 1
ATOM 3958 C C . LEU B 1 240 ? -1.051 18.359 27.797 1 98.44 240 LEU B C 1
ATOM 3960 O O . LEU B 1 240 ? -0.573 19.219 28.531 1 98.44 240 LEU B O 1
ATOM 3964 N N . PRO B 1 241 ? -0.441 17.234 27.5 1 97.94 241 PRO B N 1
ATOM 3965 C CA . PRO B 1 241 ? 0.81 16.875 28.188 1 97.94 241 PRO B CA 1
ATOM 3966 C C . PRO B 1 241 ? 1.949 17.844 27.859 1 97.94 241 PRO B C 1
ATOM 3968 O O . PRO B 1 241 ? 2.07 18.297 26.719 1 97.94 241 PRO B O 1
ATOM 3971 N N . GLU B 1 242 ? 2.818 18.062 28.828 1 96.88 242 GLU B N 1
ATOM 3972 C CA . GLU B 1 242 ? 3.961 18.953 28.672 1 96.88 242 GLU B CA 1
ATOM 3973 C C . GLU B 1 242 ? 4.965 18.406 27.672 1 96.88 242 GLU B C 1
ATOM 3975 O O . GLU B 1 242 ? 5.754 19.156 27.094 1 96.88 242 GLU B O 1
ATOM 3980 N N . GLU B 1 243 ? 4.977 17.109 27.5 1 96.81 243 GLU B N 1
ATOM 3981 C CA . GLU B 1 243 ? 5.848 16.484 26.516 1 96.81 243 GLU B CA 1
ATOM 3982 C C . GLU B 1 243 ? 5.633 17.078 25.125 1 96.81 243 GLU B C 1
ATOM 3984 O O . GLU B 1 243 ? 6.57 17.156 24.328 1 96.81 243 GLU B O 1
ATOM 3989 N N . LEU B 1 244 ? 4.445 17.547 24.875 1 97.19 244 LEU B N 1
ATOM 3990 C CA . LEU B 1 244 ? 4.152 18.141 23.578 1 97.19 244 LEU B CA 1
ATOM 3991 C C . LEU B 1 244 ? 4.891 19.469 23.406 1 97.19 244 LEU B C 1
ATOM 3993 O O . LEU B 1 244 ? 5.277 19.828 22.297 1 97.19 244 LEU B O 1
ATOM 3997 N N . ILE B 1 245 ? 5.047 20.156 24.484 1 96.06 245 ILE B N 1
ATOM 3998 C CA . ILE B 1 245 ? 5.793 21.406 24.453 1 96.06 245 ILE B CA 1
ATOM 3999 C C . ILE B 1 245 ? 7.266 21.125 24.156 1 96.06 245 ILE B C 1
ATOM 4001 O O . ILE B 1 245 ? 7.898 21.828 23.375 1 96.06 245 ILE B O 1
ATOM 4005 N N . LYS B 1 246 ? 7.762 20.062 24.719 1 93.5 246 LYS B N 1
ATOM 4006 C CA . LYS B 1 246 ? 9.133 19.656 24.422 1 93.5 246 LYS B CA 1
ATOM 4007 C C . LYS B 1 246 ? 9.305 19.312 22.953 1 93.5 246 LYS B C 1
ATOM 4009 O O . LYS B 1 246 ? 10.281 19.703 22.328 1 93.5 246 LYS B O 1
ATOM 4014 N N . ILE B 1 247 ? 8.352 18.641 22.453 1 93 247 ILE B N 1
ATOM 4015 C CA . ILE B 1 247 ? 8.383 18.266 21.047 1 93 247 ILE B CA 1
ATOM 4016 C C . ILE B 1 247 ? 8.336 19.531 20.188 1 93 247 ILE B C 1
ATOM 4018 O O . ILE B 1 247 ? 9.07 19.625 19.188 1 93 247 ILE B O 1
ATOM 4022 N N . LEU B 1 248 ? 7.539 20.422 20.562 1 93.69 248 LEU B N 1
ATOM 4023 C CA . LEU B 1 248 ? 7.371 21.672 19.812 1 93.69 248 LEU B CA 1
ATOM 4024 C C . LEU B 1 248 ? 8.695 22.422 19.703 1 93.69 248 LEU B C 1
ATOM 4026 O O . LEU B 1 248 ? 9.055 22.875 18.609 1 93.69 248 LEU B O 1
ATOM 4030 N N . TYR B 1 249 ? 9.461 22.438 20.734 1 91.31 249 TYR B N 1
ATOM 4031 C CA . TYR B 1 249 ? 10.641 23.297 20.781 1 91.31 249 TYR B CA 1
ATOM 4032 C C . TYR B 1 249 ? 11.906 22.5 20.438 1 91.31 249 TYR B C 1
ATOM 4034 O O . TYR B 1 249 ? 12.867 23.062 19.922 1 91.31 249 TYR B O 1
ATOM 4042 N N . ARG B 1 250 ? 11.836 21.125 20.688 1 86.75 250 ARG B N 1
ATOM 4043 C CA . ARG B 1 250 ? 13.07 20.359 20.578 1 86.75 250 ARG B CA 1
ATOM 4044 C C . ARG B 1 250 ? 12.938 19.25 19.547 1 86.75 250 ARG B C 1
ATOM 4046 O O . ARG B 1 250 ? 13.922 18.594 19.188 1 86.75 250 ARG B O 1
ATOM 4053 N N . GLY B 1 251 ? 11.742 18.969 19.141 1 83.56 251 GLY B N 1
ATOM 4054 C CA . GLY B 1 251 ? 11.508 17.906 18.172 1 83.56 251 GLY B CA 1
ATOM 4055 C C . GLY B 1 251 ? 11.484 16.516 18.797 1 83.56 251 GLY B C 1
ATOM 4056 O O . GLY B 1 251 ? 11.344 15.516 18.094 1 83.56 251 GLY B O 1
ATOM 4057 N N . LYS B 1 252 ? 11.742 16.484 20.047 1 80.44 252 LYS B N 1
ATOM 4058 C CA . LYS B 1 252 ? 11.75 15.211 20.766 1 80.44 252 LYS B CA 1
ATOM 4059 C C . LYS B 1 252 ? 11.406 15.414 22.25 1 80.44 252 LYS B C 1
ATOM 4061 O O . LYS B 1 252 ? 11.438 16.547 22.75 1 80.44 252 LYS B O 1
ATOM 4066 N N . VAL B 1 253 ? 11.086 14.289 22.875 1 80.94 253 VAL B N 1
ATOM 4067 C CA . VAL B 1 253 ? 10.844 14.328 24.312 1 80.94 253 VAL B CA 1
ATOM 4068 C C . VAL B 1 253 ? 12.156 14.141 25.062 1 80.94 253 VAL B C 1
ATOM 4070 O O . VAL B 1 253 ? 13 13.344 24.656 1 80.94 253 VAL B O 1
#

Organism: Thermococcus gammatolerans (strain DSM 15229 / JCM 11827 / EJ3) (NCBI:txid593117)

=== Feature glossary ===
Annotated list of the representations used here:

Nearest PDB structures. The Foldseek neighbor list gives the closest experimentally determined structures in the PDB, ranked by structural alignment. TM-score near 1 means near-identical fold; near 0.3 means only rough topology match. This is how one finds what a novel AlphaFold prediction most resembles in the solved-structure universe.

Foldseek 3Di. Foldseek's 3Di representation compresses backbone geometry into a per-residue letter drawn from a learned twenty-state alphabet. It captures the tertiary interaction pattern around each residue — which residues are packed against it in space, regardless of where they are in sequence.

Radius of gyration, Cα contacts, bounding box. Radius of gyration (Rg) is the root-mean-square distance of Cα atoms from their centroid — a single number for overall size and compactness. A globular domain of N residues has Rg ≈ 2.2·N^0.38 Å; an extended or disordered chain has a much larger Rg. The Cα contact count is the number of residue pairs whose Cα atoms are within 8 Å and are more than four positions apart in sequence — a standard proxy for tertiary packing density. The bounding box is the smallest axis-aligned box enclosing all Cα atoms.

InterPro / GO / CATH / organism. The annotation block draws on four external resources. InterPro: which protein families and domains the sequence belongs to. GO: standardized terms for what the protein does, what process it participates in, and where in the cell it acts. CATH: which structural fold it has in the CATH hierarchy. Organism: the species of origin.

mmCIF coordinates. The mmCIF block holds the 3D Cartesian coordinates of each backbone atom (N, Cα, C, O) in ångströms. mmCIF is the PDB's canonical archive format — a tagged-loop text representation of the atomic model.

pLDDT. pLDDT is the predicted lDDT-Cα score: AlphaFold's confidence that the local environment of each residue (all inter-atomic distances within 15 Å) is correctly placed. It is a per-residue number between 0 and 100, with higher meaning more reliable.

Backbone torsions (φ/ψ). φ (phi) and ψ (psi) are the two rotatable backbone dihedrals per residue: φ is the C(i-1)–N–Cα–C torsion, ψ is the N–Cα–C–N(i+1) torsion, both in degrees on (−180°, 180°]. α-helical residues cluster near (−60°, −45°); β-strand residues near (−120°, +130°). A Ramachandran plot is simply a scatter of (φ, ψ) for every residue.

B-factor. For experimental (PDB) structures, the B-factor (temperature factor) quantifies the positional spread of each atom in the crystal — a combination of thermal vibration and static disorder — in units of Å². High B-factors mark flexible loops or poorly resolved regions; low B-factors mark the rigid, well-ordered core.

Secondary structure (3-state, P-SEA). SS3 is a coarse helix/strand/coil call (letters a/b/c) made by the P-SEA algorithm from inter-Cα distances and dihedrals. It is less detailed than DSSP but needs only Cα positions.

Predicted aligned error. Predicted aligned error is AlphaFold's pairwise confidence. Unlike pLDDT (per-residue), PAE is per-residue-pair and captures whether two parts of the structure are correctly placed relative to each other. Units are ångströms of expected positional error.

Solvent-accessible surface area. Solvent-accessible surface area (SASA) is the area in Å² traced out by the centre of a 1.4 Å probe sphere (a water molecule) rolled over the protein's van der Waals surface (Shrake–Rupley / Lee–Richards construction). Buried residues have near-zero SASA; fully exposed residues can exceed 200 Å². The total SASA scales roughly with the number of surface residues.

Secondary structure (8-state, DSSP). The SS8 string is DSSP's per-residue secondary-structure call. α-helix (H) means an i→i+4 H-bond ladder; β-strand (E) means the residue participates in a β-sheet; 3₁₀ (G) and π (I) are tighter and wider helices; T/S are turns/bends; '-' is loop.

Rendered structure images. Structure images are PyMOL renders from six orthogonal camera directions. Cartoon representation draws helices as coils and strands as arrows; sticks shows the backbone as bonds; surface shows the solvent-excluded envelope. Rainbow coloring maps sequence position to hue (blue→red, N→C); chain coloring assigns a distinct color per polypeptide.

Sequence. The amino-acid sequence is the protein's primary structure: the linear order of residues from the N-terminus to the C-terminus, written in one-letter code. Everything else here — the 3D coordinates, the secondary structure, the domain annotations — is ultimately a consequence of this string.

Contact-map, Ramachandran, and PAE plots. Three diagnostic plots accompany 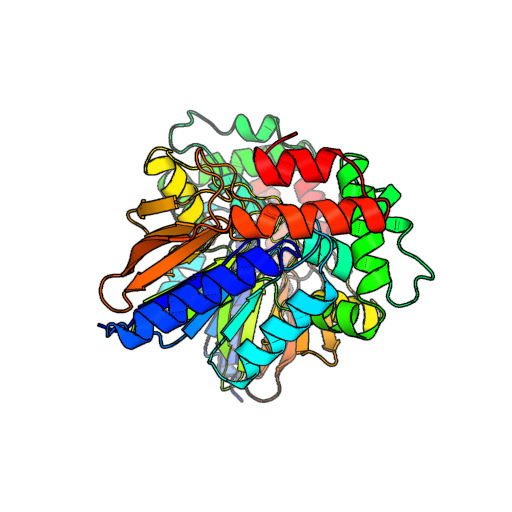the record. The Cα contact map visualizes the tertiary structure as a 2D adjacency matrix (8 Å cutoff, sequence-local contacts suppressed). The Ramachandran plot shows the distribution of backbone (φ, ψ) torsions, with points in the α and β basins reflecting secondary structure content. The PAE plot shows AlphaFold's inter-residue confidence as a color matrix.